Protein AF-0000000086841346 (afdb_homodimer)

Foldseek 3Di:
DDDDPPPPPPPDPDPPPPPDPPPPDPPPQFWAKWKKKKKWWAFAPDPPQDFDADPVRFGDGGQALVRTPGIHIDAIWMDTQFAIAGPPQWGKDDPDFLGDIFIAGVVRHGFAFLAKWKWKQTEPVQGIKIQRDDRNNGPPDGGDIFGWWWFAADPPQQQETAIDGQPGPDDDPDGDGTHQAGQAADFQQPPVQPDPVRYDDPVPPPGHHHFAYFHDPNHSVFSQPLQDDPQQAHHCQHPVRHGHLRGSQAGNGHDHHPNRDYRPDGMIMIMMIMGFDPVCNSSGDSVNVVCRRHVHHSHGGDPPPPPPPPPPPPPPDD/DCPCPPPPPPPPPPPPPPPPPPPPDPPPQFWAKWKKKKKWWAFAPDPPQDFDADPVRFGDGGQALVRTPGIHIDAIWMDTQFAIAGPPQWGKDDPDFLGDIFIAGVVRHGFAFLAKWKWKQTEPVQGIKIQRDDRNNGPPDGGDIFGWWWFAADPPQQQETAIDGQPGPDDDPDGDGTHQAGQAADFQCPPVQPDPVRYDDPVPPPGHHHFAYFHDPNHSVFSQPLQDDPQQAHHCQHPVRHGHLRGSQAGNGHDHHPNRDYRPDGMIMIMMIMGFDPVCNSSGDSVNVVCRRHVHHSHGGDPPPPPPPCPVPPPPDD

Sequence (636 aa):
MSSMLDAYTKGRKQPDKHKAHKSKSSSSSPSVSFLFVVNKLLINQGESCDMHRDVWHNELPPRNCWGYDGEAASRVMRYEGGQVTEARGYRWYRPMVRQEGFCVDSAFVAVECYSHAAVFSCNPHLPVVIIPADPTTLPDREQTMHALHFFHPPDPLRGLSQATTPDASYLPPHGGGPVKYVAGRNPSWIPGLVPQTYAAPRSNAGLPPSRGLGGELPIVLGLMAFSGAPDQVYMSRSDSGHRGYWRDRVWTHNHSPPLYPNITQPPRGFYVAVFYDPENPDGSTPERIRSFEWDSPVVNEYPSSSSSSAAASSSSRRMSSMLDAYTKGRKQPDKHKAHKSKSSSSSPSVSFLFVVNKLLINQGESCDMHRDVWHNELPPRNCWGYDGEAASRVMRYEGGQVTEARGYRWYRPMVRQEGFCVDSAFVAVECYSHAAVFSCNPHLPVVIIPADPTTLPDREQTMHALHFFHPPDPLRGLSQATTPDASYLPPHGGGPVKYVAGRNPSWIPGLVPQTYAAPRSNAGLPPSRGLGGELPIVLGLMAFSGAPDQVYMSRSDSGHRGYWRDRVWTHNHSPPLYPNITQPPRGFYVAVFYDPENPDGSTPERIRSFEWDSPVVNEYPSSSSSSAAASSSSRR

Organism: NCBI:txid72228

Secondary structure (DSSP, 8-state):
--------------------------------EEEEEEEEEEE---TT----B-TT--B-S-SSGGGEEEEEPPPPEEEETTEEEE-TT-EEE-SSTTSPPEEE-TT-PBPPEEEEEEEEEEETTEEEEEESS-GGG--SS----EE-EEE---TTSTT-EEEE-TT-S---SSSPPPBSS-SSBS-TTTTTTS-GGGSPPTT-TTPPBP--EEE-HHHHHHHHHTTS-HHHHT-SS-TTSPPPSEETTEE---SPPTT---TTSPPEEEEEEEE--TT-TTTSSHHHHHHHHHSS-SBBPP----------------/--------------------------------EEEEEEEEEEE---TT----B-TT--B-S-SSGGGEEEEEPPPPEEEETTEEEE-TT-EEE-SSTTSPPEEE-TT-PBPPEEEEEEEEEEETTEEEEEESS-GGG--SS----EE-EEE---TTSTT-EEEE-TT-S---SSS---BSS-SSBS-TTTTTTS-GGGSPPTT-TTPPBP--EEE-HHHHHHHHHTTS-HHHHT-SS-TTSPPPSEETTEE---S--TT---TTSPPEEEEEEEE--TT-TTTSSHHHHHHHHHSS-SBBPP----------------

Radius of gyration: 35.4 Å; Cα contacts (8 Å, |Δi|>4): 1380; chains: 2; bounding box: 139×115×117 Å

pLDDT: mean 83.28, std 22.9, range [18.94, 98.81]

Nearest PDB structures (foldseek):
  5eg6-assembly1_C  TM=1.381E-01  e=6.893E+00  Mus musculus
  6yp7-assembly1_O  TM=1.295E-01  e=9.673E+00  Pisum sativum
  5eg6-assembly1_C  TM=1.381E-01  e=6.487E+00  Mus musculus
  6yp7-assembly1_O  TM=1.287E-01  e=8.161E+00  Pisum sativum

Structure (mmCIF, N/CA/C/O backbone):
data_AF-0000000086841346-model_v1
#
loop_
_entity.id
_entity.type
_entity.pdbx_description
1 polymer 'Uncharacterized protein'
#
loop_
_atom_site.group_PDB
_atom_site.id
_atom_site.type_symbol
_atom_site.label_atom_id
_atom_site.label_alt_id
_atom_site.label_comp_id
_atom_site.label_asym_id
_atom_site.label_entity_id
_atom_site.label_seq_id
_atom_site.pdbx_PDB_ins_code
_atom_site.Cartn_x
_atom_site.Cartn_y
_atom_site.Cartn_z
_atom_site.occupancy
_atom_site.B_iso_or_equiv
_atom_site.auth_seq_id
_atom_site.auth_comp_id
_atom_site.auth_asym_id
_atom_site.auth_atom_id
_atom_site.pdbx_PDB_model_num
ATOM 1 N N . MET A 1 1 ? 68 59.125 62.531 1 20.98 1 MET A N 1
ATOM 2 C CA . MET A 1 1 ? 67.75 57.688 62.531 1 20.98 1 MET A CA 1
ATOM 3 C C . MET A 1 1 ? 66.25 57.406 62.562 1 20.98 1 MET A C 1
ATOM 5 O O . MET A 1 1 ? 65.812 56.438 61.938 1 20.98 1 MET A O 1
ATOM 9 N N . SER A 1 2 ? 65.438 57.781 63.594 1 23.39 2 SER A N 1
ATOM 10 C CA . SER A 1 2 ? 64.312 56.875 63.938 1 23.39 2 SER A CA 1
ATOM 11 C C . SER A 1 2 ? 63.25 56.906 62.875 1 23.39 2 SER A C 1
ATOM 13 O O . SER A 1 2 ? 63 57.938 62.25 1 23.39 2 SER A O 1
ATOM 15 N N . SER A 1 3 ? 62.75 55.719 62.469 1 25 3 SER A N 1
ATOM 16 C CA . SER A 1 3 ? 61.719 54.906 61.812 1 25 3 SER A CA 1
ATOM 17 C C . SER A 1 3 ? 60.312 55.25 62.344 1 25 3 SER A C 1
ATOM 19 O O . SER A 1 3 ? 60.031 55 63.5 1 25 3 SER A O 1
ATOM 21 N N . MET A 1 4 ? 59.688 56.344 61.906 1 24.78 4 MET A N 1
ATOM 22 C CA . MET A 1 4 ? 58.344 56.875 62.062 1 24.78 4 MET A CA 1
ATOM 23 C C . MET A 1 4 ? 57.312 55.812 61.781 1 24.78 4 MET A C 1
ATOM 25 O O . MET A 1 4 ? 57.281 55.219 60.688 1 24.78 4 MET A O 1
ATOM 29 N N . LEU A 1 5 ? 56.688 55.062 62.75 1 22.98 5 LEU A N 1
ATOM 30 C CA . LEU A 1 5 ? 55.75 53.969 63 1 22.98 5 LEU A CA 1
ATOM 31 C C . LEU A 1 5 ? 54.375 54.312 62.438 1 22.98 5 LEU A C 1
ATOM 33 O O . LEU A 1 5 ? 53.719 55.219 62.906 1 22.98 5 LEU A O 1
ATOM 37 N N . ASP A 1 6 ? 54.125 54.25 61.094 1 23.8 6 ASP A N 1
ATOM 38 C CA . ASP A 1 6 ? 52.969 54.625 60.281 1 23.8 6 ASP A CA 1
ATOM 39 C C . ASP A 1 6 ? 51.75 53.844 60.719 1 23.8 6 ASP A C 1
ATOM 41 O O . ASP A 1 6 ? 51.719 52.625 60.656 1 23.8 6 ASP A O 1
ATOM 45 N N . ALA A 1 7 ? 51.062 54.25 61.75 1 24.45 7 ALA A N 1
ATOM 46 C CA . ALA A 1 7 ? 49.875 53.656 62.375 1 24.45 7 ALA A CA 1
ATOM 47 C C . ALA A 1 7 ? 48.781 53.438 61.375 1 24.45 7 ALA A C 1
ATOM 49 O O . ALA A 1 7 ? 48.25 54.375 60.781 1 24.45 7 ALA A O 1
ATOM 50 N N . TYR A 1 8 ? 48.719 52.312 60.656 1 24.88 8 TYR A N 1
ATOM 51 C CA . TYR A 1 8 ? 47.812 51.812 59.625 1 24.88 8 TYR A CA 1
ATOM 52 C C . TYR A 1 8 ? 46.375 51.719 60.188 1 24.88 8 TYR A C 1
ATOM 54 O O . TYR A 1 8 ? 46.094 50.938 61.094 1 24.88 8 TYR A O 1
ATOM 62 N N . THR A 1 9 ? 45.75 52.875 60.312 1 21.5 9 THR A N 1
ATOM 63 C CA . THR A 1 9 ? 44.375 52.969 60.844 1 21.5 9 THR A CA 1
ATOM 64 C C . THR A 1 9 ? 43.469 52.031 60.094 1 21.5 9 THR A C 1
ATOM 66 O O . THR A 1 9 ? 43.5 51.938 58.844 1 21.5 9 THR A O 1
ATOM 69 N N . LYS A 1 10 ? 42.938 50.969 60.688 1 24.03 10 LYS A N 1
ATOM 70 C CA . LYS A 1 10 ? 42 49.906 60.406 1 24.03 10 LYS A CA 1
ATOM 71 C C . LYS A 1 10 ? 40.656 50.469 59.969 1 24.03 10 LYS A C 1
ATOM 73 O O . LYS A 1 10 ? 39.938 51.094 60.75 1 24.03 10 LYS A O 1
ATOM 78 N N . GLY A 1 11 ? 40.625 51.125 58.781 1 22.73 11 GLY A N 1
ATOM 79 C CA . GLY A 1 11 ? 39.344 51.719 58.344 1 22.73 11 GLY A CA 1
ATOM 80 C C . GLY A 1 11 ? 38.219 50.719 58.344 1 22.73 11 GLY A C 1
ATOM 81 O O . GLY A 1 11 ? 38.406 49.531 58.094 1 22.73 11 GLY A O 1
ATOM 82 N N . ARG A 1 12 ? 37.188 50.906 59.156 1 24.55 12 ARG A N 1
ATOM 83 C CA . ARG A 1 12 ? 35.938 50.25 59.406 1 24.55 12 ARG A CA 1
ATOM 84 C C . ARG A 1 12 ? 35.188 50 58.094 1 24.55 12 ARG A C 1
ATOM 86 O O . ARG A 1 12 ? 34.844 50.969 57.406 1 24.55 12 ARG A O 1
ATOM 93 N N . LYS A 1 13 ? 35.469 48.844 57.438 1 26.31 13 LYS A N 1
ATOM 94 C CA . LYS A 1 13 ? 34.75 48.469 56.219 1 26.31 13 LYS A CA 1
ATOM 95 C C . LYS A 1 13 ? 33.219 48.531 56.438 1 26.31 13 LYS A C 1
ATOM 97 O O . LYS A 1 13 ? 32.719 47.875 57.375 1 26.31 13 LYS A O 1
ATOM 102 N N . GLN A 1 14 ? 32.656 49.656 56.156 1 24.2 14 GLN A N 1
ATOM 103 C CA . GLN A 1 14 ? 31.188 49.75 56.219 1 24.2 14 GLN A CA 1
ATOM 104 C C . GLN A 1 14 ? 30.531 48.625 55.406 1 24.2 14 GLN A C 1
ATOM 106 O O . GLN A 1 14 ? 31.016 48.25 54.344 1 24.2 14 GLN A O 1
ATOM 111 N N . PRO A 1 15 ? 29.719 47.781 56.094 1 29.72 15 PRO A N 1
ATOM 112 C CA . PRO A 1 15 ? 29.031 46.656 55.5 1 29.72 15 PRO A CA 1
ATOM 113 C C . PRO A 1 15 ? 28.219 47.031 54.281 1 29.72 15 PRO A C 1
ATOM 115 O O . PRO A 1 15 ? 27.516 48.031 54.281 1 29.72 15 PRO A O 1
ATOM 118 N N . ASP A 1 16 ? 28.906 46.906 53.125 1 27.78 16 ASP A N 1
ATOM 119 C CA . ASP A 1 16 ? 28.234 47.188 51.875 1 27.78 16 ASP A CA 1
ATOM 120 C C . ASP A 1 16 ? 26.875 46.5 51.812 1 27.78 16 ASP A C 1
ATOM 122 O O . ASP A 1 16 ? 26.75 45.344 52.125 1 27.78 16 ASP A O 1
ATOM 126 N N . LYS A 1 17 ? 25.875 47.281 52.094 1 32.19 17 LYS A N 1
ATOM 127 C CA . LYS A 1 17 ? 24.484 46.906 51.844 1 32.19 17 LYS A CA 1
ATOM 128 C C . LYS A 1 17 ? 24.328 46.219 50.5 1 32.19 17 LYS A C 1
ATOM 130 O O . LYS A 1 17 ? 24.578 46.812 49.438 1 32.19 17 LYS A O 1
ATOM 135 N N . HIS A 1 18 ? 24.578 44.969 50.469 1 30.05 18 HIS A N 1
ATOM 136 C CA . HIS A 1 18 ? 24.266 44.188 49.281 1 30.05 18 HIS A CA 1
ATOM 137 C C . HIS A 1 18 ? 22.828 44.406 48.844 1 30.05 18 HIS A C 1
ATOM 139 O O . HIS A 1 18 ? 21.891 44.156 49.625 1 30.05 18 HIS A O 1
ATOM 145 N N . LYS A 1 19 ? 22.578 45.406 48.094 1 26.56 19 LYS A N 1
ATOM 146 C CA . LYS A 1 19 ? 21.266 45.469 47.469 1 26.56 19 LYS A CA 1
ATOM 147 C C . LYS A 1 19 ? 20.875 44.094 46.875 1 26.56 19 LYS A C 1
ATOM 149 O O . LYS A 1 19 ? 21.688 43.438 46.219 1 26.56 19 LYS A O 1
ATOM 154 N N . ALA A 1 20 ? 19.844 43.625 47.344 1 30.08 20 ALA A N 1
ATOM 155 C CA . ALA A 1 20 ? 19.078 42.469 46.875 1 30.08 20 ALA A CA 1
ATOM 156 C C . ALA A 1 20 ? 18.828 42.562 45.375 1 30.08 20 ALA A C 1
ATOM 158 O O . ALA A 1 20 ? 18.203 43.5 44.906 1 30.08 20 ALA A O 1
ATOM 159 N N . HIS A 1 21 ? 19.859 42.219 44.656 1 26.69 21 HIS A N 1
ATOM 160 C CA . HIS A 1 21 ? 19.531 42.031 43.25 1 26.69 21 HIS A CA 1
ATOM 161 C C . HIS A 1 21 ? 18.172 41.375 43.062 1 26.69 21 HIS A C 1
ATOM 163 O O . HIS A 1 21 ? 17.938 40.281 43.594 1 26.69 21 HIS A O 1
ATOM 169 N N . LYS A 1 22 ? 17.125 42.156 43 1 31.16 22 LYS A N 1
ATOM 170 C CA . LYS A 1 22 ? 15.859 41.625 42.531 1 31.16 22 LYS A CA 1
ATOM 171 C C . LYS A 1 22 ? 16.078 40.594 41.406 1 31.16 22 LYS A C 1
ATOM 173 O O . LYS A 1 22 ? 16.766 40.906 40.438 1 31.16 22 LYS A O 1
ATOM 178 N N . SER A 1 23 ? 16.156 39.375 41.781 1 32.31 23 SER A N 1
ATOM 179 C CA . SER A 1 23 ? 16.062 38.25 40.844 1 32.31 23 SER A CA 1
ATOM 180 C C . SER A 1 23 ? 15.102 38.562 39.719 1 32.31 23 SER A C 1
ATOM 182 O O . SER A 1 23 ? 13.938 38.906 39.938 1 32.31 23 SER A O 1
ATOM 184 N N . LYS A 1 24 ? 15.602 39.281 38.75 1 35.97 24 LYS A N 1
ATOM 185 C CA . LYS A 1 24 ? 14.828 39.344 37.5 1 35.97 24 LYS A CA 1
ATOM 186 C C . LYS A 1 24 ? 14 38.062 37.312 1 35.97 24 LYS A C 1
ATOM 188 O O . LYS A 1 24 ? 14.492 36.969 37.5 1 35.97 24 LYS A O 1
ATOM 193 N N . SER A 1 25 ? 12.727 38.188 37.469 1 35.88 25 SER A N 1
ATOM 194 C CA . SER A 1 25 ? 11.727 37.219 37.062 1 35.88 25 SER A CA 1
ATOM 195 C C . SER A 1 25 ? 12.156 36.438 35.812 1 35.88 25 SER A C 1
ATOM 197 O O . SER A 1 25 ? 12.617 37.031 34.844 1 35.88 25 SER A O 1
ATOM 199 N N . SER A 1 26 ? 12.734 35.312 35.906 1 38.91 26 SER A N 1
ATOM 200 C CA . SER A 1 26 ? 12.922 34.344 34.844 1 38.91 26 SER A CA 1
ATOM 201 C C . SER A 1 26 ? 11.867 34.531 33.75 1 38.91 26 SER A C 1
ATOM 203 O O . SER A 1 26 ? 10.688 34.25 33.969 1 38.91 26 SER A O 1
ATOM 205 N N . SER A 1 27 ? 11.742 35.531 33.031 1 42.88 27 SER A N 1
ATOM 206 C CA . SER A 1 27 ? 10.867 35.781 31.875 1 42.88 27 SER A CA 1
ATOM 207 C C . SER A 1 27 ? 10.609 34.469 31.109 1 42.88 27 SER A C 1
ATOM 209 O O . SER A 1 27 ? 11.531 33.906 30.531 1 42.88 27 SER A O 1
ATOM 211 N N . SER A 1 28 ? 9.859 33.5 31.516 1 52.31 28 SER A N 1
ATOM 212 C CA . SER A 1 28 ? 9.406 32.25 30.922 1 52.31 28 SER A CA 1
ATOM 213 C C . SER A 1 28 ? 9.227 32.375 29.422 1 52.31 28 SER A C 1
ATOM 215 O O . SER A 1 28 ? 8.594 33.344 28.953 1 52.31 28 SER A O 1
ATOM 217 N N . SER A 1 29 ? 10.219 32.062 28.656 1 64.75 29 SER A N 1
ATOM 218 C CA . SER A 1 29 ? 10.164 32.062 27.203 1 64.75 29 SER A CA 1
ATOM 219 C C . SER A 1 29 ? 8.758 31.766 26.703 1 64.75 29 SER A C 1
ATOM 221 O O . SER A 1 29 ? 8.086 30.875 27.219 1 64.75 29 SER A O 1
ATOM 223 N N . PRO A 1 30 ? 8.164 32.719 26.047 1 77.12 30 PRO A N 1
ATOM 224 C CA . PRO A 1 30 ? 6.781 32.562 25.578 1 77.12 30 PRO A CA 1
ATOM 225 C C . PRO A 1 30 ? 6.539 31.203 24.922 1 77.12 30 PRO A C 1
ATOM 227 O O . PRO A 1 30 ? 7.441 30.656 24.281 1 77.12 30 PRO A O 1
ATOM 230 N N . SER A 1 31 ? 5.492 30.609 25.266 1 89.88 31 SER A N 1
ATOM 231 C CA . SER A 1 31 ? 5.066 29.328 24.703 1 89.88 31 SER A CA 1
ATOM 232 C C . SER A 1 31 ? 4.855 29.438 23.203 1 89.88 31 SER A C 1
ATOM 234 O O . SER A 1 31 ? 4.473 30.5 22.688 1 89.88 31 SER A O 1
ATOM 236 N N . VAL A 1 32 ? 5.258 28.5 22.484 1 95.38 32 VAL A N 1
ATOM 237 C CA . VAL A 1 32 ? 5.043 28.453 21.047 1 95.38 32 VAL A CA 1
ATOM 238 C C . VAL A 1 32 ? 3.549 28.531 20.734 1 95.38 32 VAL A C 1
ATOM 240 O O . VAL A 1 32 ? 2.74 27.891 21.422 1 95.38 32 VAL A O 1
ATOM 243 N N . SER A 1 33 ? 3.213 29.344 19.812 1 97.56 33 SER A N 1
ATOM 244 C CA . SER A 1 33 ? 1.827 29.453 19.375 1 97.56 33 SER A CA 1
ATOM 245 C C . SER A 1 33 ? 1.745 29.641 17.859 1 97.56 33 SER A C 1
ATOM 247 O O . SER A 1 33 ? 2.697 30.109 17.234 1 97.56 33 SER A O 1
ATOM 249 N N . PHE A 1 34 ? 0.705 29.234 17.234 1 98.44 34 PHE A N 1
ATOM 250 C CA . PHE A 1 34 ? 0.428 29.438 15.812 1 98.44 34 PHE A CA 1
ATOM 251 C C . PHE A 1 34 ? -1.065 29.312 15.539 1 98.44 34 PHE A C 1
ATOM 253 O O . PHE A 1 34 ? -1.812 28.75 16.344 1 98.44 34 PHE A O 1
ATOM 260 N N . LEU A 1 35 ? -1.532 29.891 14.484 1 98.69 35 LEU A N 1
ATOM 261 C CA . LEU A 1 35 ? -2.893 29.734 13.977 1 98.69 35 LEU A CA 1
ATOM 262 C C . LEU A 1 35 ? -2.941 28.688 12.867 1 98.69 35 LEU A C 1
ATOM 264 O O . LEU A 1 35 ? -1.942 28.453 12.18 1 98.69 35 LEU A O 1
ATOM 268 N N . PHE A 1 36 ? -4.051 28.031 12.727 1 98.62 36 PHE A N 1
ATOM 269 C CA . PHE A 1 36 ? -4.137 27.094 11.617 1 98.62 36 PHE A CA 1
ATOM 270 C C . PHE A 1 36 ? -5.59 26.875 11.211 1 98.62 36 PHE A C 1
ATOM 272 O O . PHE A 1 36 ? -6.508 27.172 11.977 1 98.62 36 PHE A O 1
ATOM 279 N N . VAL A 1 37 ? -5.812 26.5 10.023 1 98.56 37 VAL A N 1
ATOM 280 C CA . VAL A 1 37 ? -7.094 26.047 9.492 1 98.56 37 VAL A CA 1
ATOM 281 C C . VAL A 1 37 ? -6.957 24.641 8.922 1 98.56 37 VAL A C 1
ATOM 283 O O . VAL A 1 37 ? -5.875 24.25 8.477 1 98.56 37 VAL A O 1
ATOM 286 N N . VAL A 1 38 ? -7.941 23.859 9.008 1 98.56 38 VAL A N 1
ATOM 287 C CA . VAL A 1 38 ? -8.055 22.516 8.422 1 98.56 38 VAL A CA 1
ATOM 288 C C . VAL A 1 38 ? -9.328 22.422 7.59 1 98.56 38 VAL A C 1
ATOM 290 O O . VAL A 1 38 ? -10.422 22.25 8.133 1 98.56 38 VAL A O 1
ATOM 293 N N . ASN A 1 39 ? -9.164 22.547 6.297 1 98.31 39 ASN A N 1
ATOM 294 C CA . ASN A 1 39 ? -10.305 22.609 5.387 1 98.31 39 ASN A CA 1
ATOM 295 C C . ASN A 1 39 ? -10.516 21.297 4.656 1 98.31 39 ASN A C 1
ATOM 297 O O . ASN A 1 39 ? -9.602 20.781 4 1 98.31 39 ASN A O 1
ATOM 301 N N . LYS A 1 40 ? -11.695 20.797 4.777 1 98.12 40 LYS A N 1
ATOM 302 C CA . LYS A 1 40 ? -12.023 19.594 4.016 1 98.12 40 LYS A CA 1
ATOM 303 C C . LYS A 1 40 ? -12.164 19.906 2.527 1 98.12 40 LYS A C 1
ATOM 305 O O . LYS A 1 40 ? -12.898 20.828 2.15 1 98.12 40 LYS A O 1
ATOM 310 N N . LEU A 1 41 ? -11.484 19.172 1.727 1 96.94 41 LEU A N 1
ATOM 311 C CA . LEU A 1 41 ? -11.547 19.375 0.284 1 96.94 41 LEU A CA 1
ATOM 312 C C . LEU A 1 41 ? -12.719 18.609 -0.323 1 96.94 41 LEU A C 1
ATOM 314 O O . LEU A 1 41 ? -12.922 17.438 -0.019 1 96.94 41 LEU A O 1
ATOM 318 N N . LEU A 1 42 ? -13.453 19.281 -1.108 1 95.94 42 LEU A N 1
ATOM 319 C CA . LEU A 1 42 ? -14.586 18.672 -1.803 1 95.94 42 LEU A CA 1
ATOM 320 C C . LEU A 1 42 ? -14.195 18.25 -3.213 1 95.94 42 LEU A C 1
ATOM 322 O O . LEU A 1 42 ? -13.969 19.094 -4.082 1 95.94 42 LEU A O 1
ATOM 326 N N . ILE A 1 43 ? -14.094 16.984 -3.383 1 92.31 43 ILE A N 1
ATOM 327 C CA . ILE A 1 43 ? -13.664 16.453 -4.668 1 92.31 43 ILE A CA 1
ATOM 328 C C . ILE A 1 43 ? -14.883 16.219 -5.562 1 92.31 43 ILE A C 1
ATOM 330 O O . ILE A 1 43 ? -15.891 15.656 -5.121 1 92.31 43 ILE A O 1
ATOM 334 N N . ASN A 1 44 ? -14.727 16.609 -6.77 1 87.5 44 ASN A N 1
ATOM 335 C CA . ASN A 1 44 ? -15.789 16.422 -7.754 1 87.5 44 ASN A CA 1
ATOM 336 C C . ASN A 1 44 ? -15.938 14.961 -8.148 1 87.5 44 ASN A C 1
ATOM 338 O O . ASN A 1 44 ? -14.992 14.352 -8.656 1 87.5 44 ASN A O 1
ATOM 342 N N . GLN A 1 45 ? -17.062 14.359 -7.895 1 76.5 45 GLN A N 1
ATOM 343 C CA . GLN A 1 45 ? -17.297 12.953 -8.203 1 76.5 45 GLN A CA 1
ATOM 344 C C . GLN A 1 45 ? -18.188 12.797 -9.422 1 76.5 45 GLN A C 1
ATOM 346 O O . GLN A 1 45 ? -18.781 11.734 -9.641 1 76.5 45 GLN A O 1
ATOM 351 N N . GLY A 1 46 ? -18.375 13.82 -10.172 1 68.75 46 GLY A N 1
ATOM 352 C CA . GLY A 1 46 ? -19.25 13.734 -11.336 1 68.75 46 GLY A CA 1
ATOM 353 C C . GLY A 1 46 ? -18.719 12.82 -12.422 1 68.75 46 GLY A C 1
ATOM 354 O O . GLY A 1 46 ? -17.547 12.43 -12.383 1 68.75 46 GLY A O 1
ATOM 355 N N . GLU A 1 47 ? -19.562 12.273 -13.211 1 61.94 47 GLU A N 1
ATOM 356 C CA . GLU A 1 47 ? -19.359 11.273 -14.258 1 61.94 47 GLU A CA 1
ATOM 357 C C . GLU A 1 47 ? -18.203 11.664 -15.172 1 61.94 47 GLU A C 1
ATOM 359 O O . GLU A 1 47 ? -17.516 10.797 -15.734 1 61.94 47 GLU A O 1
ATOM 364 N N . SER A 1 48 ? -18 12.891 -15.367 1 56.28 48 SER A N 1
ATOM 365 C CA . SER A 1 48 ? -17 13.344 -16.328 1 56.28 48 SER A CA 1
ATOM 366 C C . SER A 1 48 ? -15.609 13.367 -15.711 1 56.28 48 SER A C 1
ATOM 368 O O . SER A 1 48 ? -14.625 13.609 -16.406 1 56.28 48 SER A O 1
ATOM 370 N N . CYS A 1 49 ? -15.633 13.133 -14.516 1 58.75 49 CYS A N 1
ATOM 371 C CA . CYS A 1 49 ? -14.328 13.328 -13.898 1 58.75 49 CYS A CA 1
ATOM 372 C C . CYS A 1 49 ? -13.461 12.086 -14.047 1 58.75 49 CYS A C 1
ATOM 374 O O . CYS A 1 49 ? -13.891 10.977 -13.711 1 58.75 49 CYS A O 1
ATOM 376 N N . ASP A 1 50 ? -12.57 12.234 -14.93 1 62.5 50 ASP A N 1
ATOM 377 C CA . ASP A 1 50 ? -11.562 11.211 -15.156 1 62.5 50 ASP A CA 1
ATOM 378 C C . ASP A 1 50 ? -10.867 10.828 -13.852 1 62.5 50 ASP A C 1
ATOM 380 O O . ASP A 1 50 ? -10.305 11.68 -13.164 1 62.5 50 ASP A O 1
ATOM 384 N N . MET A 1 51 ? -11.148 9.688 -13.414 1 75.5 51 MET A N 1
ATOM 385 C CA . MET A 1 51 ? -10.438 9.156 -12.25 1 75.5 51 MET A CA 1
ATOM 386 C C . MET A 1 51 ? -8.938 9.117 -12.5 1 75.5 51 MET A C 1
ATOM 388 O O . MET A 1 51 ? -8.484 8.586 -13.516 1 75.5 51 MET A O 1
ATOM 392 N N . HIS A 1 52 ? -8.234 9.898 -11.688 1 85.25 52 HIS A N 1
ATOM 393 C CA . HIS A 1 52 ? -6.773 9.93 -11.727 1 85.25 52 HIS A CA 1
ATOM 394 C C . HIS A 1 52 ? -6.18 8.711 -11.039 1 85.25 52 HIS A C 1
ATOM 396 O O . HIS A 1 52 ? -6.43 8.477 -9.852 1 85.25 52 HIS A O 1
ATOM 402 N N . ARG A 1 53 ? -5.555 7.859 -11.852 1 90.56 53 ARG A N 1
ATOM 403 C CA . ARG A 1 53 ? -4.953 6.648 -11.305 1 90.56 53 ARG A CA 1
ATOM 404 C C . ARG A 1 53 ? -3.473 6.559 -11.664 1 90.56 53 ARG A C 1
ATOM 406 O O . ARG A 1 53 ? -3.051 7.066 -12.703 1 90.56 53 ARG A O 1
ATOM 413 N N . ASP A 1 54 ? -2.75 5.977 -10.797 1 92.88 54 ASP A N 1
ATOM 414 C CA . ASP A 1 54 ? -1.346 5.746 -11.117 1 92.88 54 ASP A CA 1
ATOM 415 C C . ASP A 1 54 ? -1.157 4.402 -11.82 1 92.88 54 ASP A C 1
ATOM 417 O O . ASP A 1 54 ? -2.133 3.754 -12.203 1 92.88 54 ASP A O 1
ATOM 421 N N . VAL A 1 55 ? 0.11 4.027 -12.039 1 92.56 55 VAL A N 1
ATOM 422 C CA . VAL A 1 55 ? 0.439 2.83 -12.805 1 92.56 55 VAL A CA 1
ATOM 423 C C . VAL A 1 55 ? 0.006 1.586 -12.031 1 92.56 55 VAL A C 1
ATOM 425 O O . VAL A 1 55 ? -0.143 0.508 -12.617 1 92.56 55 VAL A O 1
ATOM 428 N N . TRP A 1 56 ? -0.136 1.69 -10.727 1 94.88 56 TRP A N 1
ATOM 429 C CA . TRP A 1 56 ? -0.551 0.562 -9.898 1 94.88 56 TRP A CA 1
ATOM 430 C C . TRP A 1 56 ? -2.066 0.541 -9.727 1 94.88 56 TRP A C 1
ATOM 432 O O . TRP A 1 56 ? -2.6 -0.259 -8.953 1 94.88 56 TRP A O 1
ATOM 442 N N . HIS A 1 57 ? -2.758 1.526 -10.344 1 92.62 57 HIS A N 1
ATOM 443 C CA . HIS A 1 57 ? -4.211 1.637 -10.367 1 92.62 57 HIS A CA 1
ATOM 444 C C . HIS A 1 57 ? -4.746 2.125 -9.023 1 92.62 57 HIS A C 1
ATOM 446 O O . HIS A 1 57 ? -5.867 1.794 -8.633 1 92.62 57 HIS A O 1
ATOM 452 N N . ASN A 1 58 ? -3.918 2.779 -8.289 1 93.38 58 ASN A N 1
ATOM 453 C CA . ASN A 1 58 ? -4.43 3.51 -7.133 1 93.38 58 ASN A CA 1
ATOM 454 C C . ASN A 1 58 ? -5.184 4.77 -7.551 1 93.38 58 ASN A C 1
ATOM 456 O O . ASN A 1 58 ? -4.727 5.508 -8.43 1 93.38 58 ASN A O 1
ATOM 460 N N . GLU A 1 59 ? -6.281 4.941 -6.984 1 92.69 59 GLU A N 1
ATOM 461 C CA . GLU A 1 59 ? -6.961 6.215 -7.211 1 92.69 59 GLU A CA 1
ATOM 462 C C . GLU A 1 59 ? -6.242 7.355 -6.496 1 92.69 59 GLU A C 1
ATOM 464 O O . GLU A 1 59 ? -5.934 7.258 -5.309 1 92.69 59 GLU A O 1
ATOM 469 N N . LEU A 1 60 ? -5.973 8.352 -7.227 1 94.12 60 LEU A N 1
ATOM 470 C CA . LEU A 1 60 ? -5.207 9.484 -6.727 1 94.12 60 LEU A CA 1
ATOM 471 C C . LEU A 1 60 ? -6.098 10.711 -6.551 1 94.12 60 LEU A C 1
ATOM 473 O O . LEU A 1 60 ? -7.211 10.75 -7.082 1 94.12 60 LEU A O 1
ATOM 477 N N . PRO A 1 61 ? -5.617 11.648 -5.695 1 93.81 61 PRO A N 1
ATOM 478 C CA . PRO A 1 61 ? -6.301 12.945 -5.723 1 93.81 61 PRO A CA 1
ATOM 479 C C . PRO A 1 61 ? -6.398 13.531 -7.129 1 93.81 61 PRO A C 1
ATOM 481 O O . PRO A 1 61 ? -5.656 13.125 -8.023 1 93.81 61 PRO A O 1
ATOM 484 N N . PRO A 1 62 ? -7.352 14.414 -7.293 1 91.44 62 PRO A N 1
ATOM 485 C CA . PRO A 1 62 ? -7.5 15.023 -8.617 1 91.44 62 PRO A CA 1
ATOM 486 C C . PRO A 1 62 ? -6.195 15.625 -9.141 1 91.44 62 PRO A C 1
ATOM 488 O O . PRO A 1 62 ? -5.391 16.141 -8.359 1 91.44 62 PRO A O 1
ATOM 491 N N . ARG A 1 63 ? -6.031 15.617 -10.43 1 88.06 63 ARG A N 1
ATOM 492 C CA . ARG A 1 63 ? -4.801 16.031 -11.102 1 88.06 63 ARG A CA 1
ATOM 493 C C . ARG A 1 63 ? -4.594 17.531 -10.992 1 88.06 63 ARG A C 1
ATOM 495 O O . ARG A 1 63 ? -3.457 18.016 -11.008 1 88.06 63 ARG A O 1
ATOM 502 N N . ASN A 1 64 ? -5.68 18.203 -10.977 1 89.81 64 ASN A N 1
ATOM 503 C CA . ASN A 1 64 ? -5.617 19.656 -10.984 1 89.81 64 ASN A CA 1
ATOM 504 C C . ASN A 1 64 ? -6.824 20.266 -10.273 1 89.81 64 ASN A C 1
ATOM 506 O O . ASN A 1 64 ? -7.668 19.547 -9.742 1 89.81 64 ASN A O 1
ATOM 510 N N . CYS A 1 65 ? -6.855 21.594 -10.32 1 91.44 65 CYS A N 1
ATOM 511 C CA . CYS A 1 65 ? -7.828 22.328 -9.523 1 91.44 65 CYS A CA 1
ATOM 512 C C . CYS A 1 65 ? -9.242 22.094 -10.031 1 91.44 65 CYS A C 1
ATOM 514 O O . CYS A 1 65 ? -10.211 22.297 -9.297 1 91.44 65 CYS A O 1
ATOM 516 N N . TRP A 1 66 ? -9.406 21.594 -11.234 1 88.62 66 TRP A N 1
ATOM 517 C CA . TRP A 1 66 ? -10.742 21.391 -11.797 1 88.62 66 TRP A CA 1
ATOM 518 C C . TRP A 1 66 ? -11.422 20.188 -11.164 1 88.62 66 TRP A C 1
ATOM 520 O O . TRP A 1 66 ? -12.641 20.016 -11.273 1 88.62 66 TRP A O 1
ATOM 530 N N . GLY A 1 67 ? -10.68 19.359 -10.547 1 90.44 67 GLY A N 1
ATOM 531 C CA . GLY A 1 67 ? -11.242 18.188 -9.898 1 90.44 67 GLY A CA 1
ATOM 532 C C . GLY A 1 67 ? -11.828 18.484 -8.531 1 90.44 67 GLY A C 1
ATOM 533 O O . GLY A 1 67 ? -12.367 17.594 -7.875 1 90.44 67 GLY A O 1
ATOM 534 N N . TYR A 1 68 ? -11.789 19.766 -8.109 1 92.62 68 TYR A N 1
ATOM 535 C CA . TYR A 1 68 ? -12.297 20.156 -6.797 1 92.62 68 TYR A CA 1
ATOM 536 C C . TYR A 1 68 ? -13.492 21.094 -6.934 1 92.62 68 TYR A C 1
ATOM 538 O O . TYR A 1 68 ? -13.477 22.016 -7.762 1 92.62 68 TYR A O 1
ATOM 546 N N . ASP A 1 69 ? -14.453 20.875 -6.133 1 92.69 69 ASP A N 1
ATOM 547 C CA . ASP A 1 69 ? -15.625 21.75 -6.09 1 92.69 69 ASP A CA 1
ATOM 548 C C . ASP A 1 69 ? -15.43 22.875 -5.086 1 92.69 69 ASP A C 1
ATOM 550 O O . ASP A 1 69 ? -16.203 23.844 -5.078 1 92.69 69 ASP A O 1
ATOM 554 N N . GLY A 1 70 ? -14.477 22.75 -4.301 1 93.94 70 GLY A N 1
ATOM 555 C CA . GLY A 1 70 ? -14.203 23.719 -3.256 1 93.94 70 GLY A CA 1
ATOM 556 C C . GLY A 1 70 ? -13.734 23.094 -1.961 1 93.94 70 GLY A C 1
ATOM 557 O O . GLY A 1 70 ? -12.961 22.125 -1.979 1 93.94 70 GLY A O 1
ATOM 558 N N . GLU A 1 71 ? -14.094 23.797 -0.865 1 96.38 71 GLU A N 1
ATOM 559 C CA . GLU A 1 71 ? -13.664 23.328 0.45 1 96.38 71 GLU A CA 1
ATOM 560 C C . GLU A 1 71 ? -14.734 23.594 1.506 1 96.38 71 GLU A C 1
ATOM 562 O O . GLU A 1 71 ? -15.578 24.469 1.327 1 96.38 71 GLU A O 1
ATOM 567 N N . ALA A 1 72 ? -14.828 22.781 2.4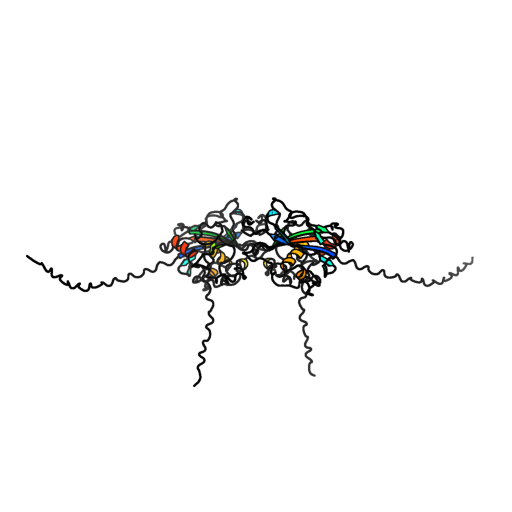47 1 96.81 72 ALA A N 1
ATOM 568 C CA . ALA A 1 72 ? -15.508 23.094 3.703 1 96.81 72 ALA A CA 1
ATOM 569 C C . ALA A 1 72 ? -14.523 23.641 4.738 1 96.81 72 ALA A C 1
ATOM 571 O O . ALA A 1 72 ? -13.797 22.859 5.371 1 96.81 72 ALA A O 1
ATOM 572 N N . ALA A 1 73 ? -14.562 24.922 4.922 1 96 73 ALA A N 1
ATOM 573 C CA . ALA A 1 73 ? -13.57 25.625 5.73 1 96 73 ALA A CA 1
ATOM 574 C C . ALA A 1 73 ? -13.812 25.391 7.219 1 96 73 ALA A C 1
ATOM 576 O O . ALA A 1 73 ? -14.953 25.375 7.676 1 96 73 ALA A O 1
ATOM 577 N N . SER A 1 74 ? -12.781 25.203 7.91 1 96.31 74 SER A N 1
ATOM 578 C CA . SER A 1 74 ? -12.875 25.219 9.367 1 96.31 74 SER A CA 1
ATOM 579 C C . SER A 1 74 ? -12.789 26.641 9.922 1 96.31 74 SER A C 1
ATOM 581 O O . SER A 1 74 ? -12.5 27.578 9.188 1 96.31 74 SER A O 1
ATOM 583 N N . ARG A 1 75 ? -13.102 26.734 11.227 1 95.25 75 ARG A N 1
ATOM 584 C CA . ARG A 1 75 ? -12.703 27.953 11.93 1 95.25 75 ARG A CA 1
ATOM 585 C C . ARG A 1 75 ? -11.188 28.062 12.031 1 95.25 75 ARG A C 1
ATOM 587 O O . ARG A 1 75 ? -10.477 27.062 11.891 1 95.25 75 ARG A O 1
ATOM 594 N N . VAL A 1 76 ? -10.789 29.281 12.203 1 97.88 76 VAL A N 1
ATOM 595 C CA . VAL A 1 76 ? -9.375 29.469 12.516 1 97.88 76 VAL A CA 1
ATOM 596 C C . VAL A 1 76 ? -9.102 29.062 13.961 1 97.88 76 VAL A C 1
ATOM 598 O O . VAL A 1 76 ? -9.812 29.484 14.875 1 97.88 76 VAL A O 1
ATOM 601 N N . MET A 1 77 ? -8.141 28.219 14.141 1 97.69 77 MET A N 1
ATOM 602 C CA . MET A 1 77 ? -7.805 27.719 15.461 1 97.69 77 MET A CA 1
ATOM 603 C C . MET A 1 77 ? -6.43 28.203 15.906 1 97.69 77 MET A C 1
ATOM 605 O O . MET A 1 77 ? -5.582 28.531 15.07 1 97.69 77 MET A O 1
ATOM 609 N N . ARG A 1 78 ? -6.289 28.297 17.203 1 97.38 78 ARG A N 1
ATOM 610 C CA . ARG A 1 78 ? -5.035 28.734 17.812 1 97.38 78 ARG A CA 1
ATOM 611 C C . ARG A 1 78 ? -4.461 27.656 18.719 1 97.38 78 ARG A C 1
ATOM 613 O O . ARG A 1 78 ? -5.145 27.156 19.609 1 97.38 78 ARG A O 1
ATOM 620 N N . TYR A 1 79 ? -3.297 27.266 18.391 1 97.38 79 TYR A N 1
ATOM 621 C CA . TYR A 1 79 ? -2.531 26.438 19.312 1 97.38 79 TYR A CA 1
ATOM 622 C C . TYR A 1 79 ? -1.647 27.312 20.203 1 97.38 79 TYR A C 1
ATOM 624 O O . TYR A 1 79 ? -0.929 28.188 19.719 1 97.38 79 TYR A O 1
ATOM 632 N N . GLU A 1 80 ? -1.657 27.016 21.469 1 95 80 GLU A N 1
ATOM 633 C CA . GLU A 1 80 ? -0.767 27.672 22.422 1 95 80 GLU A CA 1
ATOM 634 C C . GLU A 1 80 ? -0.523 26.781 23.641 1 95 80 GLU A C 1
ATOM 636 O O . GLU A 1 80 ? -1.459 26.438 24.375 1 95 80 GLU A O 1
ATOM 641 N N . GLY A 1 81 ? 0.669 26.438 23.844 1 88.62 81 GLY A N 1
ATOM 642 C CA . GLY A 1 81 ? 1.057 25.703 25.047 1 88.62 81 GLY A CA 1
ATOM 643 C C . GLY A 1 81 ? 0.36 24.359 25.172 1 88.62 81 GLY A C 1
ATOM 644 O O . GLY A 1 81 ? -0.049 23.969 26.266 1 88.62 81 GLY A O 1
ATOM 645 N N . GLY A 1 82 ? 0.016 23.766 24.172 1 91.19 82 GLY A N 1
ATOM 646 C CA . GLY A 1 82 ? -0.587 22.438 24.234 1 91.19 82 GLY A CA 1
ATOM 647 C C . GLY A 1 82 ? -2.1 22.469 24.125 1 91.19 82 GLY A C 1
ATOM 648 O O . GLY A 1 82 ? -2.744 21.422 24.094 1 91.19 82 GLY A O 1
ATOM 649 N N . GLN A 1 83 ? -2.588 23.609 24.031 1 92.5 83 GLN A N 1
ATOM 650 C CA . GLN A 1 83 ? -4.035 23.766 23.938 1 92.5 83 GLN A CA 1
ATOM 651 C C . GLN A 1 83 ? -4.441 24.391 22.609 1 92.5 83 GLN A C 1
ATOM 653 O O . GLN A 1 83 ? -3.707 25.203 22.062 1 92.5 83 GLN A O 1
ATOM 658 N N . VAL A 1 84 ? -5.605 23.953 22.156 1 95.69 84 VAL A N 1
ATOM 659 C CA . VAL A 1 84 ? -6.152 24.516 20.922 1 95.69 84 VAL A CA 1
ATOM 660 C C . VAL A 1 84 ? -7.5 25.188 21.219 1 95.69 84 VAL A C 1
ATOM 662 O O . VAL A 1 84 ? -8.383 24.578 21.828 1 95.69 84 VAL A O 1
ATOM 665 N N . THR A 1 85 ? -7.637 26.422 20.875 1 94.44 85 THR A N 1
ATOM 666 C CA . THR A 1 85 ? -8.867 27.188 20.984 1 94.44 85 THR A CA 1
ATOM 667 C C . THR A 1 85 ? -9.227 27.844 19.656 1 94.44 85 THR A C 1
ATOM 669 O O . THR A 1 85 ? -8.422 27.844 18.719 1 94.44 85 THR A O 1
ATOM 672 N N . GLU A 1 86 ? -10.414 28.297 19.609 1 94.62 86 GLU A N 1
ATOM 673 C CA . GLU A 1 86 ? -10.773 29.109 18.453 1 94.62 86 GLU A CA 1
ATOM 674 C C . GLU A 1 86 ? -10.023 30.438 18.453 1 94.62 86 GLU A C 1
ATOM 676 O O . GLU A 1 86 ? -9.914 31.094 19.5 1 94.62 86 GLU A O 1
ATOM 681 N N . ALA A 1 87 ? -9.484 30.797 17.359 1 96.62 87 ALA A N 1
ATOM 682 C CA . ALA A 1 87 ? -8.867 32.125 17.25 1 96.62 87 ALA A CA 1
ATOM 683 C C . ALA A 1 87 ? -9.914 33.188 16.906 1 96.62 87 ALA A C 1
ATOM 685 O O . ALA A 1 87 ? -10.023 33.594 15.758 1 96.62 87 ALA A O 1
ATOM 686 N N . ARG A 1 88 ? -10.508 33.656 17.922 1 94.75 88 ARG A N 1
ATOM 687 C CA . ARG A 1 88 ? -11.547 34.656 17.719 1 94.75 88 ARG A CA 1
ATOM 688 C C . ARG A 1 88 ? -10.977 35.906 17.047 1 94.75 88 ARG A C 1
ATOM 690 O O . ARG A 1 88 ? -9.867 36.344 17.359 1 94.75 88 ARG A O 1
ATOM 697 N N . GLY A 1 89 ? -11.711 36.438 16.141 1 96.5 89 GLY A N 1
ATOM 698 C CA . GLY A 1 89 ? -11.266 37.625 15.422 1 96.5 89 GLY A CA 1
ATOM 699 C C . GLY A 1 89 ? -10.602 37.281 14.094 1 96.5 89 GLY A C 1
ATOM 700 O O . GLY A 1 89 ? -10.312 38.188 13.297 1 96.5 89 GLY A O 1
ATOM 701 N N . TYR A 1 90 ? -10.297 36.062 13.922 1 98.12 90 TYR A N 1
ATOM 702 C CA . TYR A 1 90 ? -9.703 35.625 12.664 1 98.12 90 TYR A CA 1
ATOM 703 C C . TYR A 1 90 ? -10.656 34.719 11.898 1 98.12 90 TYR A C 1
ATOM 705 O O . TYR A 1 90 ? -11.461 34 12.5 1 98.12 90 TYR A O 1
ATOM 713 N N . ARG A 1 91 ? -10.555 34.75 10.586 1 97.94 91 ARG A N 1
ATOM 714 C CA . ARG A 1 91 ? -11.406 33.906 9.773 1 97.94 91 ARG A CA 1
ATOM 715 C C . ARG A 1 91 ? -10.688 33.469 8.484 1 97.94 91 ARG A C 1
ATOM 717 O O . ARG A 1 91 ? -9.75 34.156 8.055 1 97.94 91 ARG A O 1
ATOM 724 N N . TRP A 1 92 ? -11.047 32.406 8.023 1 98.12 92 TRP A N 1
ATOM 725 C CA . TRP A 1 92 ? -10.602 31.953 6.707 1 98.12 92 TRP A CA 1
ATOM 726 C C . TRP A 1 92 ? -11.422 32.625 5.602 1 98.12 92 TRP A C 1
ATOM 728 O O . TRP A 1 92 ? -12.648 32.688 5.691 1 98.12 92 TRP A O 1
ATOM 738 N N . TYR A 1 93 ? -10.719 33.125 4.578 1 97.38 93 TYR A N 1
ATOM 739 C CA . TYR A 1 93 ? -11.359 33.844 3.479 1 97.38 93 TYR A CA 1
ATOM 740 C C . TYR A 1 93 ? -10.797 33.375 2.135 1 97.38 93 TYR A C 1
ATOM 742 O O . TYR A 1 93 ? -9.594 33.469 1.902 1 97.38 93 TYR A O 1
ATOM 750 N N . ARG A 1 94 ? -11.594 32.812 1.3 1 96.5 94 ARG A N 1
ATOM 751 C CA . ARG A 1 94 ? -11.281 32.531 -0.098 1 96.5 94 ARG A CA 1
ATOM 752 C C . ARG A 1 94 ? -12.266 33.25 -1.028 1 96.5 94 ARG A C 1
ATOM 754 O O . ARG A 1 94 ? -13.453 32.906 -1.055 1 96.5 94 ARG A O 1
ATOM 761 N N . PRO A 1 95 ? -11.844 34.281 -1.858 1 93.44 95 PRO A N 1
ATOM 762 C CA . PRO A 1 95 ? -12.758 35.094 -2.652 1 93.44 95 PRO A CA 1
ATOM 763 C C . PRO A 1 95 ? -13.578 34.281 -3.646 1 93.44 95 PRO A C 1
ATOM 765 O O . PRO A 1 95 ? -14.781 34.5 -3.789 1 93.44 95 PRO A O 1
ATOM 768 N N . MET A 1 96 ? -12.898 33.312 -4.391 1 91.88 96 MET A N 1
ATOM 769 C CA . MET A 1 96 ? -13.562 32.469 -5.363 1 91.88 96 MET A CA 1
ATOM 770 C C . MET A 1 96 ? -12.906 31.094 -5.414 1 91.88 96 MET A C 1
ATOM 772 O O . MET A 1 96 ? -11.758 30.938 -4.988 1 91.88 96 MET A O 1
ATOM 776 N N . VAL A 1 97 ? -13.703 30.266 -5.953 1 86.62 97 VAL A N 1
ATOM 777 C CA . VAL A 1 97 ? -13.164 28.922 -6.172 1 86.62 97 VAL A CA 1
ATOM 778 C C . VAL A 1 97 ? -11.938 29 -7.074 1 86.62 97 VAL A C 1
ATOM 780 O O . VAL A 1 97 ? -11.922 29.75 -8.055 1 86.62 97 VAL A O 1
ATOM 783 N N . ARG A 1 98 ? -10.812 28.281 -6.66 1 90.62 98 ARG A N 1
ATOM 784 C CA . ARG A 1 98 ? -9.586 28.141 -7.445 1 90.62 98 ARG A CA 1
ATOM 785 C C . ARG A 1 98 ? -8.688 29.359 -7.27 1 90.62 98 ARG A C 1
ATOM 787 O O . ARG A 1 98 ? -7.719 29.531 -8.016 1 90.62 98 ARG A O 1
ATOM 794 N N . GLN A 1 99 ? -9.078 30.172 -6.387 1 93.94 99 GLN A N 1
ATOM 795 C CA . GLN A 1 99 ? -8.203 31.266 -5.988 1 93.94 99 GLN A CA 1
ATOM 796 C C . GLN A 1 99 ? -7.547 30.984 -4.641 1 93.94 99 GLN A C 1
ATOM 798 O O . GLN A 1 99 ? -8.016 30.141 -3.879 1 93.94 99 GLN A O 1
ATOM 803 N N . GLU A 1 100 ? -6.562 31.734 -4.453 1 95.12 100 GLU A N 1
ATOM 804 C CA . GLU A 1 100 ? -5.836 31.562 -3.195 1 95.12 100 GLU A CA 1
ATOM 805 C C . GLU A 1 100 ? -6.703 31.953 -2.002 1 95.12 100 GLU A C 1
ATOM 807 O O . GLU A 1 100 ? -7.484 32.906 -2.078 1 95.12 100 GLU A O 1
ATOM 812 N N . GLY A 1 101 ? -6.551 31.156 -0.902 1 96.81 101 GLY A N 1
ATOM 813 C CA . GLY A 1 101 ? -7.203 31.484 0.354 1 96.81 101 GLY A CA 1
ATOM 814 C C . GLY A 1 101 ? -6.281 32.188 1.342 1 96.81 101 GLY A C 1
ATOM 815 O O . GLY A 1 101 ? -5.055 32.062 1.227 1 96.81 101 GLY A O 1
ATOM 816 N N . PHE A 1 102 ? -6.969 32.875 2.383 1 97.56 102 PHE A N 1
ATOM 817 C CA . PHE A 1 102 ? -6.219 33.625 3.359 1 97.56 102 PHE A CA 1
ATOM 818 C C . PHE A 1 102 ? -6.844 33.531 4.742 1 97.56 102 PHE A C 1
ATOM 820 O O . PHE A 1 102 ? -8.055 33.344 4.867 1 97.56 102 PHE A O 1
ATOM 827 N N . CYS A 1 103 ? -5.977 33.562 5.684 1 98.5 103 CYS A N 1
ATOM 828 C CA . CYS A 1 103 ? -6.43 33.875 7.027 1 98.5 103 CYS A CA 1
ATOM 829 C C . CYS A 1 103 ? -6.43 35.375 7.254 1 98.5 103 CYS A C 1
ATOM 831 O O . CYS A 1 103 ? -5.406 36.031 7.059 1 98.5 103 CYS A O 1
ATOM 833 N N . VAL A 1 104 ? -7.586 35.938 7.668 1 98.44 104 VAL A N 1
ATOM 834 C CA . VAL A 1 104 ? -7.684 37.406 7.801 1 98.44 104 VAL A CA 1
ATOM 835 C C . VAL A 1 104 ? -8.164 37.75 9.203 1 98.44 104 VAL A C 1
ATOM 837 O O . VAL A 1 104 ? -8.891 36.969 9.836 1 98.44 104 VAL A O 1
ATOM 840 N N . ASP A 1 105 ? -7.805 38.906 9.602 1 97.44 105 ASP A N 1
ATOM 841 C CA . ASP A 1 105 ? -8.312 39.406 10.875 1 97.44 105 ASP A CA 1
ATOM 842 C C . ASP A 1 105 ? -9.594 40.219 10.68 1 97.44 105 ASP A C 1
ATOM 844 O O . ASP A 1 105 ? -10.195 40.188 9.602 1 97.44 105 ASP A O 1
ATOM 848 N N . SER A 1 106 ? -10.086 40.875 11.75 1 94.62 106 SER A N 1
ATOM 849 C CA . SER A 1 106 ? -11.352 41.594 11.719 1 94.62 106 SER A CA 1
ATOM 850 C C . SER A 1 106 ? -11.289 42.781 10.75 1 94.62 106 SER A C 1
ATOM 852 O O . SER A 1 106 ? -12.32 43.219 10.234 1 94.62 106 SER A O 1
ATOM 854 N N . ALA A 1 107 ? -10.102 43.281 10.484 1 96.25 107 ALA A N 1
ATOM 855 C CA . ALA A 1 107 ? -9.906 44.375 9.555 1 96.25 107 ALA A CA 1
ATOM 856 C C . ALA A 1 107 ? -9.633 43.875 8.148 1 96.25 107 ALA A C 1
ATOM 858 O O . ALA A 1 107 ? -9.273 44.656 7.258 1 96.25 107 ALA A O 1
ATOM 859 N N . PHE A 1 108 ? -9.641 42.562 7.949 1 95.62 108 PHE A N 1
ATOM 860 C CA . PHE A 1 108 ? -9.461 41.906 6.664 1 95.62 108 PHE A CA 1
ATOM 861 C C . PHE A 1 108 ? -8 41.969 6.219 1 95.62 108 PHE A C 1
ATOM 863 O O . PHE A 1 108 ? -7.719 42.031 5.02 1 95.62 108 PHE A O 1
ATOM 870 N N . VAL A 1 109 ? -7.152 42.094 7.148 1 97 109 VAL A N 1
ATOM 871 C CA . VAL A 1 109 ? -5.723 42.031 6.867 1 97 109 VAL A CA 1
ATOM 872 C C . VAL A 1 109 ? -5.273 40.562 6.895 1 97 109 VAL A C 1
ATOM 874 O O . VAL A 1 109 ? -5.559 39.844 7.852 1 97 109 VAL A O 1
ATOM 877 N N . ALA A 1 110 ? -4.547 40.219 5.898 1 97.69 110 ALA A N 1
ATOM 878 C CA . ALA A 1 110 ? -4.105 38.844 5.781 1 97.69 110 ALA A CA 1
ATOM 879 C C . ALA A 1 110 ? -2.99 38.531 6.781 1 97.69 110 ALA A C 1
ATOM 881 O O . ALA A 1 110 ? -2.078 39.344 6.969 1 97.69 110 ALA A O 1
ATOM 882 N N . VAL A 1 111 ? -3.127 37.438 7.465 1 98.25 111 VAL A N 1
ATOM 883 C CA . VAL A 1 111 ? -2.088 36.938 8.359 1 98.25 111 VAL A CA 1
ATOM 884 C C . VAL A 1 111 ? -1.03 36.156 7.551 1 98.25 111 VAL A C 1
ATOM 886 O O . VAL A 1 111 ? -1.36 35.438 6.621 1 98.25 111 VAL A O 1
ATOM 889 N N . GLU A 1 112 ? 0.209 36.312 7.898 1 98.06 112 GLU A N 1
ATOM 890 C CA . GLU A 1 112 ? 1.296 35.656 7.172 1 98.06 112 GLU A CA 1
ATOM 891 C C . GLU A 1 112 ? 1.266 34.156 7.367 1 98.06 112 GLU A C 1
ATOM 893 O O . GLU A 1 112 ? 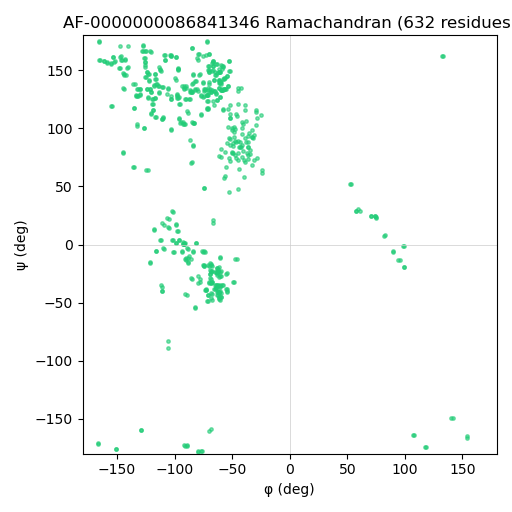1.144 33.688 8.492 1 98.06 112 GLU A O 1
ATOM 898 N N . CYS A 1 113 ? 1.355 33.5 6.285 1 98.44 113 CYS A N 1
ATOM 899 C CA . CYS A 1 113 ? 1.338 32.031 6.297 1 98.44 113 CYS A CA 1
ATOM 900 C C . CYS A 1 113 ? 2.73 31.469 6.562 1 98.44 113 CYS A C 1
ATOM 902 O O . CYS A 1 113 ? 3.709 31.922 5.965 1 98.44 113 CYS A O 1
ATOM 904 N N . TYR A 1 114 ? 2.828 30.578 7.461 1 98.06 114 TYR A N 1
ATOM 905 C CA . TYR A 1 114 ? 4.082 29.891 7.746 1 98.06 114 TYR A CA 1
ATOM 906 C C . TYR A 1 114 ? 4.309 28.734 6.773 1 98.06 114 TYR A C 1
ATOM 908 O O . TYR A 1 114 ? 5.355 28.656 6.125 1 98.06 114 TYR A O 1
ATOM 916 N N . SER A 1 115 ? 3.354 27.844 6.672 1 97.81 115 SER A N 1
ATOM 917 C CA . SER A 1 115 ? 3.42 26.703 5.762 1 97.81 115 SER A CA 1
ATOM 918 C C . SER A 1 115 ? 2.035 26.109 5.512 1 97.81 115 SER A C 1
ATOM 920 O O . SER A 1 115 ? 1.094 26.391 6.258 1 97.81 115 SER A O 1
ATOM 922 N N . HIS A 1 116 ? 1.884 25.406 4.414 1 97.81 116 HIS A N 1
ATOM 923 C CA . HIS A 1 116 ? 0.61 24.766 4.098 1 97.81 116 HIS A CA 1
ATOM 924 C C . HIS A 1 116 ? 0.813 23.516 3.24 1 97.81 116 HIS A C 1
ATOM 926 O O . HIS A 1 116 ? 1.877 23.344 2.643 1 97.81 116 HIS A O 1
ATOM 932 N N . ALA A 1 117 ? -0.125 22.609 3.23 1 97.81 117 ALA A N 1
ATOM 933 C CA . ALA A 1 117 ? -0.128 21.375 2.439 1 97.81 117 ALA A CA 1
ATOM 934 C C . ALA A 1 117 ? -1.519 20.75 2.408 1 97.81 117 ALA A C 1
ATOM 936 O O . ALA A 1 117 ? -2.371 21.078 3.238 1 97.81 117 ALA A O 1
ATOM 937 N N . ALA A 1 118 ? -1.697 19.969 1.447 1 98.19 118 ALA A N 1
ATOM 938 C CA . ALA A 1 118 ? -2.873 19.109 1.419 1 98.19 118 ALA A CA 1
ATOM 939 C C . ALA A 1 118 ? -2.5 17.656 1.739 1 98.19 118 ALA A C 1
ATOM 941 O O . ALA A 1 118 ? -1.474 17.156 1.273 1 98.19 118 ALA A O 1
ATOM 942 N N . VAL A 1 119 ? -3.258 17.062 2.582 1 98.62 119 VAL A N 1
ATOM 943 C CA . VAL A 1 119 ? -3.051 15.688 2.992 1 98.62 119 VAL A CA 1
ATOM 944 C C . VAL A 1 119 ? -4.254 14.836 2.58 1 98.62 119 VAL A C 1
ATOM 946 O O . VAL A 1 119 ? -5.395 15.164 2.908 1 98.62 119 VAL A O 1
ATOM 949 N N . PHE A 1 120 ? -3.959 13.781 1.861 1 98.19 120 PHE A N 1
ATOM 950 C CA . PHE A 1 120 ? -5.023 12.906 1.37 1 98.19 120 PHE A CA 1
ATOM 951 C C . PHE A 1 120 ? -4.883 11.508 1.945 1 98.19 120 PHE A C 1
ATOM 953 O O . PHE A 1 120 ? -3.768 10.992 2.08 1 98.19 120 PHE A O 1
ATOM 960 N N . SER A 1 121 ? -5.988 10.977 2.328 1 97 121 SER A N 1
ATOM 961 C CA . SER A 1 121 ? -6.109 9.531 2.473 1 97 121 SER A CA 1
ATOM 962 C C . SER A 1 121 ? -6.711 8.898 1.221 1 97 121 SER A C 1
ATOM 964 O O . SER A 1 121 ? -7.816 9.25 0.81 1 97 121 SER A O 1
ATOM 966 N N . CYS A 1 122 ? -6.078 8.047 0.597 1 94 122 CYS A N 1
ATOM 967 C CA . CYS A 1 122 ? -6.516 7.516 -0.688 1 94 122 CYS A CA 1
ATOM 968 C C . CYS A 1 122 ? -7.07 6.105 -0.531 1 94 122 CYS A C 1
ATOM 970 O O . CYS A 1 122 ? -8.281 5.898 -0.597 1 94 122 CYS A O 1
ATOM 972 N N . ASN A 1 123 ? -6.254 5.074 -0.495 1 88.06 123 ASN A N 1
ATOM 973 C CA . ASN A 1 123 ? -6.652 3.682 -0.33 1 88.06 123 ASN A CA 1
ATOM 974 C C . ASN A 1 123 ? -5.605 2.885 0.44 1 88.06 123 ASN A C 1
ATOM 976 O O . ASN A 1 123 ? -4.523 3.398 0.741 1 88.06 123 ASN A O 1
ATOM 980 N N . PRO A 1 124 ? -5.984 1.688 0.773 1 88.62 124 PRO A N 1
ATOM 981 C CA . PRO A 1 124 ? -5.074 0.903 1.611 1 88.62 124 PRO A CA 1
ATOM 982 C C . PRO A 1 124 ? -3.721 0.66 0.946 1 88.62 124 PRO A C 1
ATOM 984 O O . PRO A 1 124 ? -2.721 0.439 1.635 1 88.62 124 PRO A O 1
ATOM 987 N N . HIS A 1 125 ? -3.656 0.718 -0.343 1 92.94 125 HIS A N 1
ATOM 988 C CA . HIS A 1 125 ? -2.412 0.454 -1.056 1 92.94 125 HIS A CA 1
ATOM 989 C C . HIS A 1 125 ? -1.588 1.728 -1.216 1 92.94 125 HIS A C 1
ATOM 991 O O . HIS A 1 125 ? -0.408 1.669 -1.571 1 92.94 125 HIS A O 1
ATOM 997 N N . LEU A 1 126 ? -2.145 2.783 -1.027 1 94.75 126 LEU A N 1
ATOM 998 C CA . LEU A 1 126 ? -1.531 4.105 -1.004 1 94.75 126 LEU A CA 1
ATOM 999 C C . LEU A 1 126 ? -2.207 5 0.03 1 94.75 126 LEU A C 1
ATOM 1001 O O . LEU A 1 126 ? -2.965 5.906 -0.327 1 94.75 126 LEU A O 1
ATOM 1005 N N . PRO A 1 127 ? -1.854 4.812 1.243 1 94.94 127 PRO A N 1
ATOM 1006 C CA . PRO A 1 127 ? -2.717 5.305 2.32 1 94.94 127 PRO A CA 1
ATOM 1007 C C . PRO A 1 127 ? -2.707 6.824 2.441 1 94.94 127 PRO A C 1
ATOM 1009 O O . PRO A 1 127 ? -3.758 7.441 2.639 1 94.94 127 PRO A O 1
ATOM 1012 N N . VAL A 1 128 ? -1.499 7.426 2.348 1 97.94 128 VAL A N 1
ATOM 1013 C CA . VAL A 1 128 ? -1.448 8.867 2.572 1 97.94 128 VAL A CA 1
ATOM 1014 C C . VAL A 1 128 ? -0.639 9.531 1.462 1 97.94 128 VAL A C 1
ATOM 1016 O O . VAL A 1 128 ? 0.491 9.133 1.181 1 97.94 128 VAL A O 1
ATOM 1019 N N . VAL A 1 129 ? -1.204 10.508 0.854 1 97.88 129 VAL A N 1
ATOM 1020 C CA . VAL A 1 129 ? -0.572 11.305 -0.196 1 97.88 129 VAL A CA 1
ATOM 1021 C C . VAL A 1 129 ? -0.535 12.773 0.218 1 97.88 129 VAL A C 1
ATOM 1023 O O . VAL A 1 129 ? -1.529 13.305 0.712 1 97.88 129 VAL A O 1
ATOM 1026 N N . ILE A 1 130 ? 0.571 13.375 0.041 1 98.12 130 ILE A N 1
ATOM 1027 C CA . ILE A 1 130 ? 0.765 14.781 0.4 1 98.12 130 ILE A CA 1
ATOM 1028 C C . ILE A 1 130 ? 0.98 15.609 -0.862 1 98.12 130 ILE A C 1
ATOM 1030 O O . ILE A 1 130 ? 1.772 15.242 -1.73 1 98.12 130 ILE A O 1
ATOM 1034 N N . ILE A 1 131 ? 0.302 16.641 -0.992 1 96.56 131 ILE A N 1
ATOM 1035 C CA . ILE A 1 131 ? 0.552 17.688 -1.972 1 96.56 131 ILE A CA 1
ATOM 1036 C C . ILE A 1 131 ? 1.033 18.953 -1.261 1 96.56 131 ILE A C 1
ATOM 1038 O O . ILE A 1 131 ? 0.263 19.609 -0.553 1 96.56 131 ILE A O 1
ATOM 1042 N N . PRO A 1 132 ? 2.293 19.281 -1.392 1 95.69 132 PRO A N 1
ATOM 1043 C CA . PRO A 1 132 ? 2.844 20.422 -0.66 1 95.69 132 PRO A CA 1
ATOM 1044 C C . PRO A 1 132 ? 2.404 21.766 -1.243 1 95.69 132 PRO A C 1
ATOM 1046 O O . PRO A 1 132 ? 3.242 22.625 -1.52 1 95.69 132 PRO A O 1
ATOM 1049 N N . ALA A 1 133 ? 1.146 21.922 -1.475 1 95.19 133 ALA A N 1
ATOM 1050 C CA . ALA A 1 133 ? 0.496 23.125 -2.014 1 95.19 133 ALA A CA 1
ATOM 1051 C C . ALA A 1 133 ? -1.017 23.062 -1.821 1 95.19 133 ALA A C 1
ATOM 1053 O O . ALA A 1 133 ? -1.535 22.094 -1.243 1 95.19 133 ALA A O 1
ATOM 1054 N N . ASP A 1 134 ? -1.662 24.125 -2.182 1 96.19 134 ASP A N 1
ATOM 1055 C CA . ASP A 1 134 ? -3.119 24.141 -2.27 1 96.19 134 ASP A CA 1
ATOM 1056 C C . ASP A 1 134 ? -3.59 23.578 -3.611 1 96.19 134 ASP A C 1
ATOM 1058 O O . ASP A 1 134 ? -3.539 24.266 -4.629 1 96.19 134 ASP A O 1
ATOM 1062 N N . PRO A 1 135 ? -4.094 22.328 -3.557 1 95 135 PRO A N 1
ATOM 1063 C CA . PRO A 1 135 ? -4.414 21.719 -4.844 1 95 135 PRO A CA 1
ATOM 1064 C C . PRO A 1 135 ? -5.594 22.391 -5.547 1 95 135 PRO A C 1
ATOM 1066 O O . PRO A 1 135 ? -5.789 22.203 -6.75 1 95 135 PRO A O 1
ATOM 1069 N N . THR A 1 136 ? -6.344 23.125 -4.824 1 94.19 136 THR A N 1
ATOM 1070 C CA . THR A 1 136 ? -7.516 23.766 -5.41 1 94.19 136 THR A CA 1
ATOM 1071 C C . THR A 1 136 ? -7.105 24.969 -6.266 1 94.19 136 THR A C 1
ATOM 1073 O O . THR A 1 136 ? -7.934 25.562 -6.957 1 94.19 136 THR A O 1
ATOM 1076 N N . THR A 1 137 ? -5.887 25.312 -6.266 1 94.62 137 THR A N 1
ATOM 1077 C CA . THR A 1 137 ? -5.434 26.5 -6.984 1 94.62 137 THR A CA 1
ATOM 1078 C C . THR A 1 137 ? -4.469 26.109 -8.102 1 94.62 137 THR A C 1
ATOM 1080 O O . THR A 1 137 ? -4.02 26.969 -8.867 1 94.62 137 THR A O 1
ATOM 1083 N N . LEU A 1 138 ? -4.098 24.906 -8.219 1 89.5 138 LEU A N 1
ATOM 1084 C CA . LEU A 1 138 ? -3.064 24.469 -9.156 1 89.5 138 LEU A CA 1
ATOM 1085 C C . LEU A 1 138 ? -3.67 24.109 -10.508 1 89.5 138 LEU A C 1
ATOM 1087 O O . LEU A 1 138 ? -4.48 23.188 -10.602 1 89.5 138 LEU A O 1
ATOM 1091 N N . PRO A 1 139 ? -3.303 24.891 -11.508 1 81.38 139 PRO A N 1
ATOM 1092 C CA . PRO A 1 139 ? -3.854 24.578 -12.828 1 81.38 139 PRO A CA 1
ATOM 1093 C C . PRO A 1 139 ? -3.287 23.281 -13.406 1 81.38 139 PRO A C 1
ATOM 1095 O O . PRO A 1 139 ? -2.539 22.578 -12.734 1 81.38 139 PRO A O 1
ATOM 1098 N N . ASP A 1 140 ? -3.398 23.094 -14.773 1 67.44 140 ASP A N 1
ATOM 1099 C CA . ASP A 1 140 ? -3.293 21.859 -15.539 1 67.44 140 ASP A CA 1
ATOM 1100 C C . ASP A 1 140 ? -1.876 21.297 -15.477 1 67.44 140 ASP A C 1
ATOM 1102 O O . ASP A 1 140 ? -1.445 20.578 -16.391 1 67.44 140 ASP A O 1
ATOM 1106 N N . ARG A 1 141 ? -1.173 21.672 -14.523 1 63.56 141 ARG A N 1
ATOM 1107 C CA . ARG A 1 141 ? 0.121 21 -14.5 1 63.56 141 ARG A CA 1
ATOM 1108 C C . ARG A 1 141 ? 0.122 19.859 -13.5 1 63.56 141 ARG A C 1
ATOM 1110 O O . ARG A 1 141 ? -0.678 19.844 -12.562 1 63.56 141 ARG A O 1
ATOM 1117 N N . GLU A 1 142 ? 0.773 18.828 -13.836 1 64.69 142 GLU A N 1
ATOM 1118 C CA . GLU A 1 142 ? 0.932 17.641 -12.992 1 64.69 142 GLU A CA 1
ATOM 1119 C C . GLU A 1 142 ? 1.392 18.031 -11.586 1 64.69 142 GLU A C 1
ATOM 1121 O O . GLU A 1 142 ? 2.496 18.547 -11.406 1 64.69 142 GLU A O 1
ATOM 1126 N N . GLN A 1 143 ? 0.459 18.094 -10.695 1 79.12 143 GLN A N 1
ATOM 1127 C CA . GLN A 1 143 ? 0.75 18.359 -9.289 1 79.12 143 GLN A CA 1
ATOM 1128 C C . GLN A 1 143 ? 1.728 17.328 -8.727 1 79.12 143 GLN A C 1
ATOM 1130 O O . GLN A 1 143 ? 1.642 16.141 -9.055 1 79.12 143 GLN A O 1
ATOM 1135 N N . THR A 1 144 ? 2.693 17.875 -8.039 1 89.12 144 THR A N 1
ATOM 1136 C CA . THR A 1 144 ? 3.627 16.984 -7.352 1 89.12 144 THR A CA 1
ATOM 1137 C C . THR A 1 144 ? 2.957 16.312 -6.152 1 89.12 144 THR A C 1
ATOM 1139 O O . THR A 1 144 ? 2.379 17 -5.301 1 89.12 144 THR A O 1
ATOM 1142 N N . MET A 1 145 ? 2.852 15.086 -6.207 1 95.06 145 MET A N 1
ATOM 1143 C CA . MET A 1 145 ? 2.291 14.289 -5.117 1 95.06 145 MET A CA 1
ATOM 1144 C C . MET A 1 145 ? 3.357 13.391 -4.496 1 95.06 145 MET A C 1
ATOM 1146 O O . MET A 1 145 ? 4.191 12.828 -5.207 1 95.06 145 MET A O 1
ATOM 1150 N N . HIS A 1 146 ? 3.309 13.383 -3.176 1 96.69 146 HIS A N 1
ATOM 1151 C CA . HIS A 1 146 ? 4.254 12.547 -2.447 1 96.69 146 HIS A CA 1
ATOM 1152 C C . HIS A 1 146 ? 3.533 11.594 -1.498 1 96.69 146 HIS A C 1
ATOM 1154 O O . HIS A 1 146 ? 2.518 11.961 -0.901 1 96.69 146 HIS A O 1
ATOM 1160 N N . ALA A 1 147 ? 4.125 10.375 -1.387 1 97.44 147 ALA A N 1
ATOM 1161 C CA . ALA A 1 147 ? 3.721 9.547 -0.256 1 97.44 147 ALA A CA 1
ATOM 1162 C C . ALA A 1 147 ? 4.246 10.117 1.059 1 97.44 147 ALA A C 1
ATOM 1164 O O . ALA A 1 147 ? 5.27 10.797 1.081 1 97.44 147 ALA A O 1
ATOM 1165 N N . LEU A 1 148 ? 3.559 9.828 2.104 1 98.12 148 LEU A N 1
ATOM 1166 C CA . LEU A 1 148 ? 4.012 10.195 3.441 1 98.12 148 LEU A CA 1
ATOM 1167 C C . LEU A 1 148 ? 5.312 9.484 3.787 1 98.12 148 LEU A C 1
ATOM 1169 O O . LEU A 1 148 ? 5.449 8.281 3.559 1 98.12 148 LEU A O 1
ATOM 1173 N N . HIS A 1 149 ? 6.297 10.234 4.254 1 97.69 149 HIS A N 1
ATOM 1174 C CA . HIS A 1 149 ? 7.562 9.727 4.773 1 97.69 149 HIS A CA 1
ATOM 1175 C C . HIS A 1 149 ? 7.828 10.25 6.18 1 97.69 149 HIS A C 1
ATOM 1177 O O . HIS A 1 149 ? 7.152 11.164 6.645 1 97.69 149 HIS A O 1
ATOM 1183 N N . PHE A 1 150 ? 8.789 9.617 6.793 1 97.44 150 PHE A N 1
ATOM 1184 C CA . PHE A 1 150 ? 9.227 10.023 8.125 1 97.44 150 PHE A CA 1
ATOM 1185 C C . PHE A 1 150 ? 10.742 10.18 8.172 1 97.44 150 PHE A C 1
ATOM 1187 O O . PHE A 1 150 ? 11.469 9.32 7.68 1 97.44 150 PHE A O 1
ATOM 1194 N N . PHE A 1 151 ? 11.125 11.32 8.664 1 97.38 151 PHE A N 1
ATOM 1195 C CA . PHE A 1 151 ? 12.531 11.5 9.008 1 97.38 151 PHE A CA 1
ATOM 1196 C C . PHE A 1 151 ? 12.836 10.914 10.375 1 97.38 151 PHE A C 1
ATOM 1198 O O . PHE A 1 151 ? 12.062 11.086 11.32 1 97.38 151 PHE A O 1
ATOM 1205 N N . HIS A 1 152 ? 13.906 10.164 10.453 1 95.75 152 HIS A N 1
ATOM 1206 C CA . HIS A 1 152 ? 14.391 9.586 11.703 1 95.75 152 HIS A CA 1
ATOM 1207 C C . HIS A 1 152 ? 15.594 10.359 12.234 1 95.75 152 HIS A C 1
ATOM 1209 O O . HIS A 1 152 ? 16.734 10.125 11.812 1 95.75 152 HIS A O 1
ATOM 1215 N N . PRO A 1 153 ? 15.352 11.234 13.188 1 95.69 153 PRO A N 1
ATOM 1216 C CA . PRO A 1 153 ? 16.5 11.969 13.719 1 95.69 153 PRO A CA 1
ATOM 1217 C C . PRO A 1 153 ? 17.422 11.086 14.562 1 95.69 153 PRO A C 1
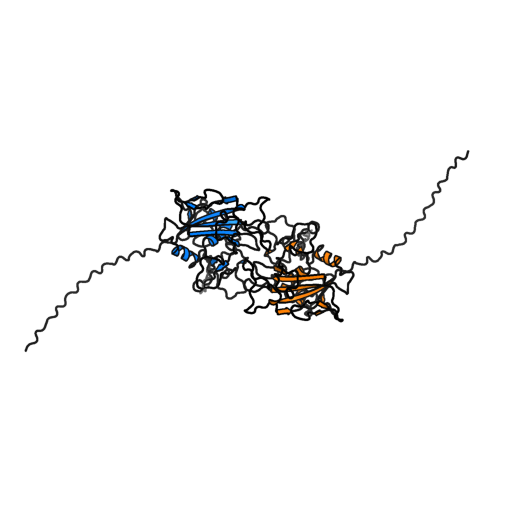ATOM 1219 O O . PRO A 1 153 ? 16.969 10.133 15.195 1 95.69 153 PRO A O 1
ATOM 1222 N N . PRO A 1 154 ? 18.656 11.469 14.531 1 94.44 154 PRO A N 1
ATOM 1223 C CA . PRO A 1 154 ? 19.594 10.758 15.414 1 94.44 154 PRO A CA 1
ATOM 1224 C C . PRO A 1 154 ? 19.469 11.195 16.875 1 94.44 154 PRO A C 1
ATOM 1226 O O . PRO A 1 154 ? 18.547 11.945 17.219 1 94.44 154 PRO A O 1
ATOM 1229 N N . ASP A 1 155 ? 20.344 10.594 17.703 1 92 155 ASP A N 1
ATOM 1230 C CA . ASP A 1 155 ? 20.391 11.039 19.078 1 92 155 ASP A CA 1
ATOM 1231 C C . ASP A 1 155 ? 20.594 12.555 19.172 1 92 155 ASP A C 1
ATOM 1233 O O . ASP A 1 155 ? 21.328 13.125 18.359 1 92 155 ASP A O 1
ATOM 1237 N N . PRO A 1 156 ? 19.906 13.242 20 1 93.25 156 PRO A N 1
ATOM 1238 C CA . PRO A 1 156 ? 19.172 12.711 21.156 1 93.25 156 PRO A CA 1
ATOM 1239 C C . PRO A 1 156 ? 17.688 12.461 20.844 1 93.25 156 PRO A C 1
ATOM 1241 O O . PRO A 1 156 ? 16.922 12.102 21.734 1 93.25 156 PRO A O 1
ATOM 1244 N N . LEU A 1 157 ? 17.234 12.641 19.672 1 94.94 157 LEU A N 1
ATOM 1245 C CA . LEU A 1 157 ? 15.82 12.539 19.344 1 94.94 157 LEU A CA 1
ATOM 1246 C C . LEU A 1 157 ? 15.5 11.18 18.734 1 94.94 157 LEU A C 1
ATOM 1248 O O . LEU A 1 157 ? 14.445 11.008 18.109 1 94.94 157 LEU A O 1
ATOM 1252 N N . ARG A 1 158 ? 16.344 10.273 18.922 1 95.12 158 ARG A N 1
ATOM 1253 C CA . ARG A 1 158 ? 16.156 8.938 18.391 1 95.12 158 ARG A CA 1
ATOM 1254 C C . ARG A 1 158 ? 14.828 8.344 18.859 1 95.12 158 ARG A C 1
ATOM 1256 O O . ARG A 1 158 ? 14.484 8.438 20.047 1 95.12 158 ARG A O 1
ATOM 1263 N N . GLY A 1 159 ? 14.055 7.727 17.922 1 95.94 159 GLY A N 1
ATOM 1264 C CA . GLY A 1 159 ? 12.75 7.176 18.25 1 95.94 159 GLY A CA 1
ATOM 1265 C C . GLY A 1 159 ? 11.602 8.094 17.859 1 95.94 159 GLY A C 1
ATOM 1266 O O . GLY A 1 159 ? 10.445 7.672 17.828 1 95.94 159 GLY A O 1
ATOM 1267 N N . LEU A 1 160 ? 11.922 9.344 17.672 1 97.44 160 LEU A N 1
ATOM 1268 C CA . LEU A 1 160 ? 10.945 10.312 17.188 1 97.44 160 LEU A CA 1
ATOM 1269 C C . LEU A 1 160 ? 10.734 10.156 15.68 1 97.44 160 LEU A C 1
ATOM 1271 O O . LEU A 1 160 ? 11.695 10.039 14.922 1 97.44 160 LEU A O 1
ATOM 1275 N N . SER A 1 161 ? 9.508 10.039 15.305 1 97.94 161 SER A N 1
ATOM 1276 C CA . SER A 1 161 ? 9.172 10.023 13.883 1 97.94 161 SER A CA 1
ATOM 1277 C C . SER A 1 161 ? 8.719 11.398 13.406 1 97.94 161 SER A C 1
ATOM 1279 O O . SER A 1 161 ? 7.777 11.977 13.961 1 97.94 161 SER A O 1
ATOM 1281 N N . GLN A 1 162 ? 9.352 11.867 12.398 1 98.12 162 GLN A N 1
ATOM 1282 C CA . GLN A 1 162 ? 9.008 13.211 11.945 1 98.12 162 GLN A CA 1
ATOM 1283 C C . GLN A 1 162 ? 8.43 13.188 10.539 1 98.12 162 GLN A C 1
ATOM 1285 O O . GLN A 1 162 ? 9.156 12.953 9.57 1 98.12 162 GLN A O 1
ATOM 1290 N N . ALA A 1 163 ? 7.133 13.461 10.422 1 98.5 163 ALA A N 1
ATOM 1291 C CA . ALA A 1 163 ? 6.367 13.383 9.18 1 98.5 163 ALA A CA 1
ATOM 1292 C C . ALA A 1 163 ? 6.852 14.422 8.172 1 98.5 163 ALA A C 1
ATOM 1294 O O . ALA A 1 163 ? 6.984 15.602 8.508 1 98.5 163 ALA A O 1
ATOM 1295 N N . THR A 1 164 ? 7.07 13.984 6.961 1 98 164 THR A N 1
ATOM 1296 C CA . THR A 1 164 ? 7.594 14.859 5.914 1 98 164 THR A CA 1
ATOM 1297 C C . THR A 1 164 ? 7.441 14.211 4.543 1 98 164 THR A C 1
ATOM 1299 O O . THR A 1 164 ? 6.652 13.273 4.375 1 98 164 THR A O 1
ATOM 1302 N N . THR A 1 165 ? 8.008 14.781 3.562 1 96.88 165 THR A N 1
ATOM 1303 C CA . THR A 1 165 ? 8.078 14.258 2.205 1 96.88 165 THR A CA 1
ATOM 1304 C C . THR A 1 165 ? 9.523 14.203 1.718 1 96.88 165 THR A C 1
ATOM 1306 O O . THR A 1 165 ? 10.398 14.852 2.289 1 96.88 165 THR A O 1
ATOM 1309 N N . PRO A 1 166 ? 9.766 13.414 0.72 1 92.56 166 PRO A N 1
ATOM 1310 C CA . PRO A 1 166 ? 11.141 13.336 0.212 1 92.56 166 PRO A CA 1
ATOM 1311 C C . PRO A 1 166 ? 11.641 14.672 -0.336 1 92.56 166 PRO A C 1
ATOM 1313 O O . PRO A 1 166 ? 12.844 14.922 -0.373 1 92.56 166 PRO A O 1
ATOM 1316 N N . ASP A 1 167 ? 10.734 15.547 -0.729 1 87.88 167 ASP A N 1
ATOM 1317 C CA . ASP A 1 167 ? 11.109 16.812 -1.334 1 87.88 167 ASP A CA 1
ATOM 1318 C C . ASP A 1 167 ? 10.875 17.969 -0.364 1 87.88 167 ASP A C 1
ATOM 1320 O O . ASP A 1 167 ? 10.711 19.125 -0.785 1 87.88 167 ASP A O 1
ATOM 1324 N N . ALA A 1 168 ? 10.859 17.641 0.849 1 89.75 168 ALA A N 1
ATOM 1325 C CA . ALA A 1 168 ? 10.625 18.688 1.85 1 89.75 168 ALA A CA 1
ATOM 1326 C C . ALA A 1 168 ? 11.672 19.797 1.749 1 89.75 168 ALA A C 1
ATOM 1328 O O . ALA A 1 168 ? 12.844 19.531 1.451 1 89.75 168 ALA A O 1
ATOM 1329 N N . SER A 1 169 ? 11.234 20.984 1.958 1 81.25 169 SER A N 1
ATOM 1330 C CA . SER A 1 169 ? 12.117 22.141 1.861 1 81.25 169 SER A CA 1
ATOM 1331 C C . SER A 1 169 ? 13.141 22.156 2.994 1 81.25 169 SER A C 1
ATOM 1333 O O . SER A 1 169 ? 14.219 22.734 2.859 1 81.25 169 SER A O 1
ATOM 1335 N N . TYR A 1 170 ? 12.758 21.547 4 1 84.62 170 TYR A N 1
ATOM 1336 C CA . TYR A 1 170 ? 13.664 21.484 5.145 1 84.62 170 TYR A CA 1
ATOM 1337 C C . TYR A 1 170 ? 13.75 20.078 5.707 1 84.62 170 TYR A C 1
ATOM 1339 O O . TYR A 1 170 ? 12.727 19.422 5.902 1 84.62 170 TYR A O 1
ATOM 1347 N N . LEU A 1 171 ? 14.984 19.656 5.84 1 85 171 LEU A N 1
ATOM 1348 C CA . LEU A 1 171 ? 15.289 18.453 6.605 1 85 171 LEU A CA 1
ATOM 1349 C C . LEU A 1 171 ? 16.5 18.672 7.504 1 85 171 LEU A C 1
ATOM 1351 O O . LEU A 1 171 ? 17.453 19.375 7.121 1 85 171 LEU A O 1
ATOM 1355 N N . PRO A 1 172 ? 16.391 18.172 8.688 1 85.06 172 PRO A N 1
ATOM 1356 C CA . PRO A 1 172 ? 17.578 18.266 9.539 1 85.06 172 PRO A CA 1
ATOM 1357 C C . PRO A 1 172 ? 18.828 17.672 8.883 1 85.06 172 PRO A C 1
ATOM 1359 O O . PRO A 1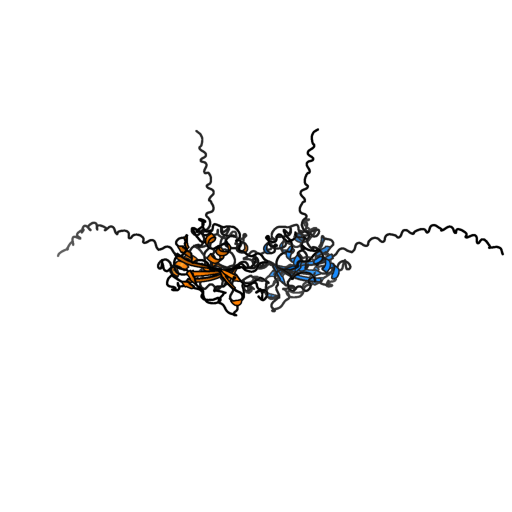 172 ? 18.719 16.734 8.094 1 85.06 172 PRO A O 1
ATOM 1362 N N . PRO A 1 173 ? 19.953 18.281 9.164 1 79.62 173 PRO A N 1
ATOM 1363 C CA . PRO A 1 173 ? 21.188 17.906 8.461 1 79.62 173 PRO A CA 1
ATOM 1364 C C . PRO A 1 173 ? 21.688 16.516 8.828 1 79.62 173 PRO A C 1
ATOM 1366 O O . PRO A 1 173 ? 22.453 15.906 8.07 1 79.62 173 PRO A O 1
ATOM 1369 N N . HIS A 1 174 ? 21.406 16.125 10.023 1 81.44 174 HIS A N 1
ATOM 1370 C CA . HIS A 1 174 ? 21.906 14.82 10.461 1 81.44 174 HIS A CA 1
ATOM 1371 C C . HIS A 1 174 ? 20.797 13.773 10.453 1 81.44 174 HIS A C 1
ATOM 1373 O O . HIS A 1 174 ? 19.672 14.055 10.875 1 81.44 174 HIS A O 1
ATOM 1379 N N . GLY A 1 175 ? 21.125 12.781 9.828 1 77.12 175 GLY A N 1
ATOM 1380 C CA . GLY A 1 175 ? 20.172 11.68 9.711 1 77.12 175 GLY A CA 1
ATOM 1381 C C . GLY A 1 175 ? 20.047 11.156 8.289 1 77.12 175 GLY A C 1
ATOM 1382 O O . GLY A 1 175 ? 20.641 11.703 7.367 1 77.12 175 GLY A O 1
ATOM 1383 N N . GLY A 1 176 ? 19.547 10.016 8.016 1 84.5 176 GLY A N 1
ATOM 1384 C CA . GLY A 1 176 ? 19.297 9.43 6.711 1 84.5 176 GLY A CA 1
ATOM 1385 C C . GLY A 1 176 ? 18.141 10.07 5.969 1 84.5 176 GLY A C 1
ATOM 1386 O O . GLY A 1 176 ? 17.625 11.109 6.395 1 84.5 176 GLY A O 1
ATOM 1387 N N . GLY A 1 177 ? 17.797 9.836 4.828 1 89.94 177 GLY A N 1
ATOM 1388 C CA . GLY A 1 177 ? 16.641 10.297 4.078 1 89.94 177 GLY A CA 1
ATOM 1389 C C . GLY A 1 177 ? 15.328 9.836 4.668 1 89.94 177 GLY A C 1
ATOM 1390 O O . GLY A 1 177 ? 15.289 8.898 5.469 1 89.94 177 GLY A O 1
ATOM 1391 N N . PRO A 1 178 ? 14.328 10.57 4.387 1 94.81 178 PRO A N 1
ATOM 1392 C CA . PRO A 1 178 ? 13.008 10.141 4.859 1 94.81 178 PRO A CA 1
ATOM 1393 C C . PRO A 1 178 ? 12.633 8.742 4.371 1 94.81 178 PRO A C 1
ATOM 1395 O O . PRO A 1 178 ? 12.992 8.359 3.256 1 94.81 178 PRO A O 1
ATOM 1398 N N . VAL A 1 179 ? 11.969 8.031 5.223 1 94.44 179 VAL A N 1
ATOM 1399 C CA . VAL A 1 179 ? 11.578 6.664 4.914 1 94.44 179 VAL A CA 1
ATOM 1400 C C . VAL A 1 179 ? 10.078 6.488 5.145 1 94.44 179 VAL A C 1
ATOM 1402 O O . VAL A 1 179 ? 9.438 7.344 5.754 1 94.44 179 VAL A O 1
ATOM 1405 N N . LYS A 1 180 ? 9.539 5.352 4.75 1 94.94 180 LYS A N 1
ATOM 1406 C CA . LYS A 1 180 ? 8.086 5.152 4.762 1 94.94 180 LYS A CA 1
ATOM 1407 C C . LYS A 1 180 ? 7.66 4.316 5.965 1 94.94 180 LYS A C 1
ATOM 1409 O O . LYS A 1 180 ? 6.715 3.529 5.871 1 94.94 180 LYS A O 1
ATOM 1414 N N . TYR A 1 181 ? 8.359 4.367 7.023 1 94.94 181 TYR A N 1
ATOM 1415 C CA . TYR A 1 181 ? 7.973 3.754 8.289 1 94.94 181 TYR A CA 1
ATOM 1416 C C . TYR A 1 181 ? 8.398 4.621 9.469 1 94.94 181 TYR A C 1
ATOM 1418 O O . TYR A 1 181 ? 9.297 5.457 9.336 1 94.94 181 TYR A O 1
ATOM 1426 N N . VAL A 1 182 ? 7.781 4.402 10.531 1 96.62 182 VAL A N 1
ATOM 1427 C CA . VAL A 1 182 ? 8.039 5.238 11.695 1 96.62 182 VAL A CA 1
ATOM 1428 C C . VAL A 1 182 ? 9.32 4.785 12.391 1 96.62 182 VAL A C 1
ATOM 1430 O O . VAL A 1 182 ? 9.805 3.676 12.148 1 96.62 182 VAL A O 1
ATOM 1433 N N . ALA A 1 183 ? 9.852 5.594 13.234 1 95.69 183 ALA A N 1
ATOM 1434 C CA . ALA A 1 183 ? 11.203 5.449 13.773 1 95.69 183 ALA A CA 1
ATOM 1435 C C . ALA A 1 183 ? 11.211 4.52 14.977 1 95.69 183 ALA A C 1
ATOM 1437 O O . ALA A 1 183 ? 12.234 3.9 15.281 1 95.69 183 ALA A O 1
ATOM 1438 N N . GLY A 1 184 ? 10.133 4.492 15.672 1 94.81 184 GLY A N 1
ATOM 1439 C CA . GLY A 1 184 ? 10.141 3.744 16.922 1 94.81 184 GLY A CA 1
ATOM 1440 C C . GLY A 1 184 ? 9.102 2.641 16.953 1 94.81 184 GLY A C 1
ATOM 1441 O O . GLY A 1 184 ? 8.141 2.65 16.172 1 94.81 184 GLY A O 1
ATOM 1442 N N . ARG A 1 185 ? 9.273 1.786 17.922 1 93.19 185 ARG A N 1
ATOM 1443 C CA . ARG A 1 185 ? 8.367 0.654 18.094 1 93.19 185 ARG A CA 1
ATOM 1444 C C . ARG A 1 185 ? 7.129 1.061 18.891 1 93.19 185 ARG A C 1
ATOM 1446 O O . ARG A 1 185 ? 7.207 1.919 19.766 1 93.19 185 ARG A O 1
ATOM 1453 N N . ASN A 1 186 ? 6.07 0.474 18.562 1 90.75 186 ASN A N 1
ATOM 1454 C CA . ASN A 1 186 ? 4.812 0.511 19.312 1 90.75 186 ASN A CA 1
ATOM 1455 C C . ASN A 1 186 ? 4.371 1.944 19.594 1 90.75 186 ASN A C 1
ATOM 1457 O O . ASN A 1 186 ? 4.039 2.283 20.734 1 90.75 186 ASN A O 1
ATOM 1461 N N . PRO A 1 187 ? 4.301 2.719 18.656 1 95.38 187 PRO A N 1
ATOM 1462 C CA . PRO A 1 187 ? 3.754 4.059 18.891 1 95.38 187 PRO A CA 1
ATOM 1463 C C . PRO A 1 187 ? 2.305 4.027 19.375 1 95.38 187 PRO A C 1
ATOM 1465 O O . PRO A 1 187 ? 1.499 3.244 18.859 1 95.38 187 PRO A O 1
ATOM 1468 N N . SER A 1 188 ? 1.897 4.883 20.297 1 94.94 188 SER A N 1
ATOM 1469 C CA . SER A 1 188 ? 0.546 4.922 20.844 1 94.94 188 SER A CA 1
ATOM 1470 C C . SER A 1 188 ? -0.437 5.535 19.844 1 94.94 188 SER A C 1
ATOM 1472 O O . SER A 1 188 ? -1.651 5.391 20 1 94.94 188 SER A O 1
ATOM 1474 N N . TRP A 1 189 ? 0.035 6.195 18.938 1 95.94 189 TRP A N 1
ATOM 1475 C CA . TRP A 1 189 ? -0.796 6.965 18.016 1 95.94 189 TRP A CA 1
ATOM 1476 C C . TRP A 1 189 ? -1.02 6.199 16.703 1 95.94 189 TRP A C 1
ATOM 1478 O O . TRP A 1 189 ? -1.627 6.723 15.773 1 95.94 189 TRP A O 1
ATOM 1488 N N . ILE A 1 190 ? -0.526 5.016 16.516 1 94.5 190 ILE A N 1
ATOM 1489 C CA . ILE A 1 190 ? -0.868 4.09 15.445 1 94.5 190 ILE A CA 1
ATOM 1490 C C . ILE A 1 190 ? -1.894 3.074 15.945 1 94.5 190 ILE A C 1
ATOM 1492 O O . ILE A 1 190 ? -1.696 2.447 16.984 1 94.5 190 ILE A O 1
ATOM 1496 N N . PRO A 1 191 ? -2.924 2.92 15.227 1 94.06 191 PRO A N 1
ATOM 1497 C CA . PRO A 1 191 ? -3.225 3.4 13.875 1 94.06 191 PRO A CA 1
ATOM 1498 C C . PRO A 1 191 ? -4.059 4.68 13.875 1 94.06 191 PRO A C 1
ATOM 1500 O O . PRO A 1 191 ? -4.594 5.074 12.836 1 94.06 191 PRO A O 1
ATOM 1503 N N . GLY A 1 192 ? -4.223 5.312 14.914 1 94.06 192 GLY A N 1
ATOM 1504 C CA . GLY A 1 192 ? -5.168 6.41 15.055 1 94.06 192 GLY A CA 1
ATOM 1505 C C . GLY A 1 192 ? -4.781 7.637 14.258 1 94.06 192 GLY A C 1
ATOM 1506 O O . GLY A 1 192 ? -5.648 8.375 13.781 1 94.06 192 GLY A O 1
ATOM 1507 N N . LEU A 1 193 ? -3.498 7.883 14.117 1 95.44 193 LEU A N 1
ATOM 1508 C CA . LEU A 1 193 ? -3.004 9.062 13.414 1 95.44 193 LEU A CA 1
ATOM 1509 C C . LEU A 1 193 ? -2.336 8.672 12.102 1 95.44 193 LEU A C 1
ATOM 1511 O O . LEU A 1 193 ? -2.465 9.375 11.102 1 95.44 193 LEU A O 1
ATOM 1515 N N . VAL A 1 194 ? -1.645 7.609 12.219 1 96.62 194 VAL A N 1
ATOM 1516 C CA . VAL A 1 194 ? -0.901 7.07 11.086 1 96.62 194 VAL A CA 1
ATOM 1517 C C . VAL A 1 194 ? -1.313 5.621 10.836 1 96.62 194 VAL A C 1
ATOM 1519 O O . VAL A 1 194 ? -1.432 4.836 11.781 1 96.62 194 VAL A O 1
ATOM 1522 N N . PRO A 1 195 ? -1.545 5.34 9.586 1 94.69 195 PRO A N 1
ATOM 1523 C CA . PRO A 1 195 ? -1.97 3.969 9.297 1 94.69 195 PRO A CA 1
ATOM 1524 C C . PRO A 1 195 ? -0.962 2.924 9.766 1 94.69 195 PRO A C 1
ATOM 1526 O O . PRO A 1 195 ? 0.246 3.172 9.742 1 94.69 195 PRO A O 1
ATOM 1529 N N . GLN A 1 196 ? -1.468 1.766 10.039 1 91.62 196 GLN A N 1
ATOM 1530 C CA . GLN A 1 196 ? -0.681 0.647 10.547 1 91.62 196 GLN A CA 1
ATOM 1531 C C . GLN A 1 196 ? 0.411 0.25 9.555 1 91.62 196 GLN A C 1
ATOM 1533 O O . GLN A 1 196 ? 1.466 -0.249 9.953 1 91.62 196 GLN A O 1
ATOM 1538 N N . THR A 1 197 ? 0.219 0.483 8.328 1 91.19 197 THR A N 1
ATOM 1539 C CA . THR A 1 197 ? 1.146 0.078 7.281 1 91.19 197 THR A CA 1
ATOM 1540 C C . THR A 1 197 ? 2.496 0.77 7.453 1 91.19 197 THR A C 1
ATOM 1542 O O . THR A 1 197 ? 3.514 0.292 6.945 1 91.19 197 THR A O 1
ATOM 1545 N N . TYR A 1 198 ? 2.547 1.876 8.18 1 95.12 198 TYR A N 1
ATOM 1546 C CA . TYR A 1 198 ? 3.768 2.652 8.367 1 95.12 198 TYR A CA 1
ATOM 1547 C C . TYR A 1 198 ? 4.543 2.156 9.586 1 95.12 198 TYR A C 1
ATOM 1549 O O . TYR A 1 198 ? 5.633 2.65 9.875 1 95.12 198 TYR A O 1
ATOM 1557 N N . ALA A 1 199 ? 4.02 1.199 10.312 1 92.56 199 ALA A N 1
ATOM 1558 C CA . ALA A 1 199 ? 4.664 0.725 11.539 1 92.56 199 ALA A CA 1
ATOM 1559 C C . ALA A 1 199 ? 6.051 0.156 11.242 1 92.56 199 ALA A C 1
ATOM 1561 O O . ALA A 1 199 ? 6.281 -0.403 10.164 1 92.56 199 ALA A O 1
ATOM 1562 N N . ALA A 1 200 ? 6.852 0.326 12.211 1 89.12 200 ALA A N 1
ATOM 1563 C CA . ALA A 1 200 ? 8.203 -0.223 12.086 1 89.12 200 ALA A CA 1
ATOM 1564 C C . ALA A 1 200 ? 8.172 -1.747 12.016 1 89.12 200 ALA A C 1
ATOM 1566 O O . ALA A 1 200 ? 7.312 -2.385 12.633 1 89.12 200 ALA A O 1
ATOM 1567 N N . PRO A 1 201 ? 9.117 -2.238 11.242 1 80.75 201 PRO A N 1
ATOM 1568 C CA . PRO A 1 201 ? 9.156 -3.699 11.148 1 80.75 201 PRO A CA 1
ATOM 1569 C C . PRO A 1 201 ? 9.422 -4.371 12.492 1 80.75 201 PRO A C 1
ATOM 1571 O O . PRO A 1 201 ? 10.203 -3.861 13.297 1 80.75 201 PRO A O 1
ATOM 1574 N N . ARG A 1 202 ? 8.688 -5.344 12.727 1 68.5 202 ARG A N 1
ATOM 1575 C CA . ARG A 1 202 ? 8.766 -6.062 14 1 68.5 202 ARG A CA 1
ATOM 1576 C C . ARG A 1 202 ? 10.141 -6.688 14.188 1 68.5 202 ARG A C 1
ATOM 1578 O O . ARG A 1 202 ? 10.609 -6.836 15.32 1 68.5 202 ARG A O 1
ATOM 1585 N N . SER A 1 203 ? 10.586 -7.195 13.148 1 64.31 203 SER A N 1
ATOM 1586 C CA . SER A 1 203 ? 11.836 -7.934 13.266 1 64.31 203 SER A CA 1
ATOM 1587 C C . SER A 1 203 ? 12.969 -7.031 13.758 1 64.31 203 SER A C 1
ATOM 1589 O O . SER A 1 203 ? 14.031 -7.516 14.148 1 64.31 203 SER A O 1
ATOM 1591 N N . ASN A 1 204 ? 12.664 -5.746 13.75 1 61.16 204 ASN A N 1
ATOM 1592 C CA . ASN A 1 204 ? 13.805 -4.887 14.07 1 61.16 204 ASN A CA 1
ATOM 1593 C C . ASN A 1 204 ? 13.977 -4.723 15.578 1 61.16 204 ASN A C 1
ATOM 1595 O O . ASN A 1 204 ? 13.508 -3.746 16.156 1 61.16 204 ASN A O 1
ATOM 1599 N N . ALA A 1 205 ? 14.391 -5.762 16.188 1 60.69 205 ALA A N 1
ATOM 1600 C CA . ALA A 1 205 ? 14.727 -5.789 17.609 1 60.69 205 ALA A CA 1
ATOM 1601 C C . ALA A 1 205 ? 15.617 -4.605 17.984 1 60.69 205 ALA A C 1
ATOM 1603 O O . ALA A 1 205 ? 15.648 -4.188 19.141 1 60.69 205 ALA A O 1
ATOM 1604 N N . GLY A 1 206 ? 16.125 -3.936 17.062 1 77.38 206 GLY A N 1
ATOM 1605 C CA . GLY A 1 206 ? 17.062 -2.887 17.406 1 77.38 206 GLY A CA 1
ATOM 1606 C C . GLY A 1 206 ? 16.469 -1.498 17.375 1 77.38 206 GLY A C 1
ATOM 1607 O O . GLY A 1 206 ? 17.125 -0.517 17.719 1 77.38 206 GLY A O 1
ATOM 1608 N N . LEU A 1 207 ? 15.203 -1.465 17.125 1 85.88 207 LEU A N 1
ATOM 1609 C CA . LEU A 1 207 ? 14.609 -0.135 17.047 1 85.88 207 LEU A CA 1
ATOM 1610 C C . LEU A 1 207 ? 14.227 0.377 18.422 1 85.88 207 LEU A C 1
ATOM 1612 O O . LEU A 1 207 ? 13.773 -0.395 19.281 1 85.88 207 LEU A O 1
ATOM 1616 N N . PRO A 1 208 ? 14.461 1.577 18.703 1 92.75 208 PRO A N 1
ATOM 1617 C CA . PRO A 1 208 ? 14.039 2.176 19.969 1 92.75 208 PRO A CA 1
ATOM 1618 C C . PRO A 1 208 ? 12.523 2.273 20.094 1 92.75 208 PRO A C 1
ATOM 1620 O O . PRO A 1 208 ? 11.805 2.168 19.109 1 92.75 208 PRO A O 1
ATOM 1623 N N . PRO A 1 209 ? 12.094 2.361 21.359 1 93.5 209 PRO A N 1
ATOM 1624 C CA . PRO A 1 209 ? 10.664 2.672 21.5 1 93.5 209 PRO A CA 1
ATOM 1625 C C . PRO A 1 209 ? 10.289 4.016 20.891 1 93.5 209 PRO A C 1
ATOM 1627 O O . PRO A 1 209 ? 11.117 4.926 20.812 1 93.5 209 PRO A O 1
ATOM 1630 N N . SER A 1 210 ? 9.07 4.074 20.469 1 96.56 210 SER A N 1
ATOM 1631 C CA . SER A 1 210 ? 8.586 5.324 19.891 1 96.56 210 SER A CA 1
ATOM 1632 C C . SER A 1 210 ? 8.648 6.461 20.906 1 96.56 210 SER A C 1
ATOM 1634 O O . SER A 1 210 ? 8.312 6.27 22.078 1 96.56 210 SER A O 1
ATOM 1636 N N . ARG A 1 211 ? 9.031 7.629 20.484 1 97.12 211 ARG A N 1
ATOM 1637 C CA . ARG A 1 211 ? 9.117 8.805 21.328 1 97.12 211 ARG A CA 1
ATOM 1638 C C . ARG A 1 211 ? 8.172 9.906 20.844 1 97.12 211 ARG A C 1
ATOM 1640 O O . ARG A 1 211 ? 8.328 11.07 21.219 1 97.12 211 ARG A O 1
ATOM 1647 N N . GLY A 1 212 ? 7.266 9.492 19.953 1 97.94 212 GLY A N 1
ATOM 1648 C CA . GLY A 1 212 ? 6.27 10.461 19.531 1 97.94 212 GLY A CA 1
ATOM 1649 C C . GLY A 1 212 ? 6.348 10.781 18.047 1 97.94 212 GLY A C 1
ATOM 1650 O O . GLY A 1 212 ? 7.07 10.117 17.297 1 97.94 212 GLY A O 1
ATOM 1651 N N . LEU A 1 213 ? 5.535 11.742 17.703 1 98.31 213 LEU A N 1
ATOM 1652 C CA . LEU A 1 213 ? 5.41 12.172 16.312 1 98.31 213 LEU A CA 1
ATOM 1653 C C . LEU A 1 213 ? 5.703 13.664 16.172 1 98.31 213 LEU A C 1
ATOM 1655 O O . LEU A 1 213 ? 5.211 14.469 16.953 1 98.31 213 LEU A O 1
ATOM 1659 N N . GLY A 1 214 ? 6.598 14.031 15.305 1 97.88 214 GLY A N 1
ATOM 1660 C CA . GLY A 1 214 ? 6.883 15.398 14.898 1 97.88 214 GLY A CA 1
ATOM 1661 C C . GLY A 1 214 ? 6.898 15.586 13.391 1 97.88 214 GLY A C 1
ATOM 1662 O O . GLY A 1 214 ? 6.246 14.844 12.664 1 97.88 214 GLY A O 1
ATOM 1663 N N . GLY A 1 215 ? 7.566 16.703 12.977 1 97.75 215 GLY A N 1
ATOM 1664 C CA . GLY A 1 215 ? 7.656 16.969 11.547 1 97.75 215 GLY A CA 1
ATOM 1665 C C . GLY A 1 215 ? 6.785 18.141 11.102 1 97.75 215 GLY A C 1
ATOM 1666 O O . GLY A 1 215 ? 6.383 18.969 11.922 1 97.75 215 GLY A O 1
ATOM 1667 N N . GLU A 1 216 ? 6.566 18.219 9.836 1 98.25 216 GLU A N 1
ATOM 1668 C CA . GLU A 1 216 ? 5.855 19.359 9.266 1 98.25 216 GLU A CA 1
ATOM 1669 C C . GLU A 1 216 ? 4.441 19.469 9.836 1 98.25 216 GLU A C 1
ATOM 1671 O O . GLU A 1 216 ? 3.635 18.547 9.688 1 98.25 216 GLU A O 1
ATOM 1676 N N . LEU A 1 217 ? 4.109 20.609 10.344 1 98.25 217 LEU A N 1
ATOM 1677 C CA . LEU A 1 217 ? 2.857 20.828 11.055 1 98.25 217 LEU A CA 1
ATOM 1678 C C . LEU A 1 217 ? 1.66 20.578 10.148 1 98.25 217 LEU A C 1
ATOM 1680 O O . LEU A 1 217 ? 0.704 19.906 10.539 1 98.25 217 LEU A O 1
ATOM 1684 N N . PRO A 1 218 ? 1.663 21.094 8.891 1 98.62 218 PRO A N 1
ATOM 1685 C CA . PRO A 1 218 ? 0.49 20.844 8.055 1 98.62 218 PRO A CA 1
ATOM 1686 C C . PRO A 1 218 ? 0.216 19.359 7.855 1 98.62 218 PRO A C 1
ATOM 1688 O O . PRO A 1 218 ? -0.943 18.938 7.781 1 98.62 218 PRO A O 1
ATOM 1691 N N . ILE A 1 219 ? 1.263 18.562 7.777 1 98.69 219 ILE A N 1
ATOM 1692 C CA . ILE A 1 219 ? 1.092 17.125 7.586 1 98.69 219 ILE A CA 1
ATOM 1693 C C . ILE A 1 219 ? 0.539 16.5 8.859 1 98.69 219 ILE A C 1
ATOM 1695 O O . ILE A 1 219 ? -0.43 15.742 8.82 1 98.69 219 ILE A O 1
ATOM 1699 N N . VAL A 1 220 ? 1.142 16.828 9.992 1 98.62 220 VAL A N 1
ATOM 1700 C CA . VAL A 1 220 ? 0.709 16.25 11.258 1 98.62 220 VAL A CA 1
ATOM 1701 C C . VAL A 1 220 ? -0.742 16.625 11.531 1 98.62 220 VAL A C 1
ATOM 1703 O O . VAL A 1 220 ? -1.564 15.773 11.867 1 98.62 220 VAL A O 1
ATOM 1706 N N . LEU A 1 221 ? -1.071 17.859 11.383 1 98.5 221 LEU A N 1
ATOM 1707 C CA . LEU A 1 221 ? -2.434 18.328 11.602 1 98.5 221 LEU A CA 1
ATOM 1708 C C . LEU A 1 221 ? -3.393 17.703 10.594 1 98.5 221 LEU A C 1
ATOM 1710 O O . LEU A 1 221 ? -4.543 17.406 10.93 1 98.5 221 LEU A O 1
ATOM 1714 N N . GLY A 1 222 ? -2.928 17.547 9.367 1 98.69 222 GLY A N 1
ATOM 1715 C CA . GLY A 1 222 ? -3.73 16.891 8.352 1 98.69 222 GLY A CA 1
ATOM 1716 C C . GLY A 1 222 ? -4.059 15.453 8.695 1 98.69 222 GLY A C 1
ATOM 1717 O O . GLY A 1 222 ? -5.172 14.984 8.438 1 98.69 222 GLY A O 1
ATOM 1718 N N . LEU A 1 223 ? -3.096 14.766 9.211 1 98.38 223 LEU A N 1
ATOM 1719 C CA . LEU A 1 223 ? -3.32 13.383 9.633 1 98.38 223 LEU A CA 1
ATOM 1720 C C . LEU A 1 223 ? -4.395 13.312 10.719 1 98.38 223 LEU A C 1
ATOM 1722 O O . LEU A 1 223 ? -5.203 12.383 10.734 1 98.38 223 LEU A O 1
ATOM 1726 N N . MET A 1 224 ? -4.453 14.297 11.578 1 97.69 224 MET A N 1
ATOM 1727 C CA . MET A 1 224 ? -5.441 14.352 12.648 1 97.69 224 MET A CA 1
ATOM 1728 C C . MET A 1 224 ? -6.848 14.539 12.086 1 97.69 224 MET A C 1
ATOM 1730 O O . MET A 1 224 ? -7.82 14.031 12.641 1 97.69 224 MET A O 1
ATOM 1734 N N . ALA A 1 225 ? -6.938 15.203 11.031 1 98 225 ALA A N 1
ATOM 1735 C CA . ALA A 1 225 ? -8.211 15.672 10.492 1 98 225 ALA A CA 1
ATOM 1736 C C . ALA A 1 225 ? -9.102 14.5 10.086 1 98 225 ALA A C 1
ATOM 1738 O O . ALA A 1 225 ? -10.328 14.633 10.047 1 98 225 ALA A O 1
ATOM 1739 N N . PHE A 1 226 ? -8.5 13.391 9.82 1 97.44 226 PHE A N 1
ATOM 1740 C CA . PHE A 1 226 ? -9.266 12.242 9.352 1 97.44 226 PHE A CA 1
ATOM 1741 C C . PHE A 1 226 ? -10.062 11.617 10.484 1 97.44 226 PHE A C 1
ATOM 1743 O O . PHE A 1 226 ? -10.883 10.727 10.258 1 97.44 226 PHE A O 1
ATOM 1750 N N . SER A 1 227 ? -9.844 12.094 11.656 1 96.19 227 SER A N 1
ATOM 1751 C CA . SER A 1 227 ? -10.477 11.484 12.82 1 96.19 227 SER A CA 1
ATOM 1752 C C . SER A 1 227 ? -11.844 12.102 13.094 1 96.19 227 SER A C 1
ATOM 1754 O O . SER A 1 227 ? -12.609 11.586 13.914 1 96.19 227 SER A O 1
ATOM 1756 N N . GLY A 1 228 ? -12.164 13.195 12.445 1 93.94 228 GLY A N 1
ATOM 1757 C CA . GLY A 1 228 ? -13.484 13.773 12.672 1 93.94 228 GLY A CA 1
ATOM 1758 C C . GLY A 1 228 ? -13.531 15.266 12.414 1 93.94 228 GLY A C 1
ATOM 1759 O O . GLY A 1 228 ? -12.633 15.82 11.773 1 93.94 228 GLY A O 1
ATOM 1760 N N . ALA A 1 229 ? -14.602 15.82 12.906 1 92.5 229 ALA A N 1
ATOM 1761 C CA . ALA A 1 229 ? -14.773 17.266 12.766 1 92.5 229 ALA A CA 1
ATOM 1762 C C . ALA A 1 229 ? -13.703 18.016 13.539 1 92.5 229 ALA A C 1
ATOM 1764 O O . ALA A 1 229 ? -13.297 17.609 14.625 1 92.5 229 ALA A O 1
ATOM 1765 N N . PRO A 1 230 ? -13.359 19.156 12.992 1 90.56 230 PRO A N 1
ATOM 1766 C CA . PRO A 1 230 ? -12.273 19.906 13.617 1 90.56 230 PRO A CA 1
ATOM 1767 C C . PRO A 1 230 ? -12.531 20.188 15.102 1 90.56 230 PRO A C 1
ATOM 1769 O O . PRO A 1 230 ? -11.609 20.078 15.914 1 90.56 230 PRO A O 1
ATOM 1772 N N . ASP A 1 231 ? -13.719 20.469 15.484 1 86.38 231 ASP A N 1
ATOM 1773 C CA . ASP A 1 231 ? -14.023 20.766 16.891 1 86.38 231 ASP A CA 1
ATOM 1774 C C . ASP A 1 231 ? -13.766 19.531 17.766 1 86.38 231 ASP A C 1
ATOM 1776 O O . ASP A 1 231 ? -13.297 19.672 18.891 1 86.38 231 ASP A O 1
ATOM 1780 N N . GLN A 1 232 ? -14.016 18.422 17.25 1 86.81 232 GLN A N 1
ATOM 1781 C CA . GLN A 1 232 ? -13.836 17.172 17.969 1 86.81 232 GLN A CA 1
ATOM 1782 C C . GLN A 1 232 ? -12.359 16.766 18.016 1 86.81 232 GLN A C 1
ATOM 1784 O O . GLN A 1 232 ? -11.914 16.125 18.969 1 86.81 232 GLN A O 1
ATOM 1789 N N . VAL A 1 233 ? -11.656 17.141 17.062 1 92.44 233 VAL A N 1
ATOM 1790 C CA . VAL A 1 233 ? -10.289 16.672 16.891 1 92.44 233 VAL A CA 1
ATOM 1791 C C . VAL A 1 233 ? -9.328 17.594 17.625 1 92.44 233 VAL A C 1
ATOM 1793 O O . VAL A 1 233 ? -8.453 17.141 18.359 1 92.44 233 VAL A O 1
ATOM 1796 N N . TYR A 1 234 ? -9.539 18.875 17.5 1 91.69 234 TYR A N 1
ATOM 1797 C CA . TYR A 1 234 ? -8.469 19.781 17.875 1 91.69 234 TYR A CA 1
ATOM 1798 C C . TYR A 1 234 ? -8.852 20.578 19.125 1 91.69 234 TYR A C 1
ATOM 1800 O O . TYR A 1 234 ? -7.996 20.859 19.969 1 91.69 234 TYR A O 1
ATOM 1808 N N . MET A 1 235 ? -10.086 20.922 19.281 1 84.94 235 MET A N 1
ATOM 1809 C CA . MET A 1 235 ? -10.469 21.906 20.266 1 84.94 235 MET A CA 1
ATOM 1810 C C . MET A 1 235 ? -10.359 21.344 21.688 1 84.94 235 MET A C 1
ATOM 1812 O O . MET A 1 235 ? -10.922 20.281 21.969 1 84.94 235 MET A O 1
ATOM 1816 N N . SER A 1 236 ? -9.609 22.031 22.453 1 80 236 SER A N 1
ATOM 1817 C CA . SER A 1 236 ? -9.438 21.609 23.828 1 80 236 SER A CA 1
ATOM 1818 C C . SER A 1 236 ? -10.766 21.578 24.578 1 80 236 SER A C 1
ATOM 1820 O O . SER A 1 236 ? -10.992 20.719 25.422 1 80 236 SER A O 1
ATOM 1822 N N . ARG A 1 237 ? -11.539 22.562 24.344 1 74.56 237 ARG A N 1
ATOM 1823 C CA . ARG A 1 237 ? -12.914 22.562 24.844 1 74.56 237 ARG A CA 1
ATOM 1824 C C . ARG A 1 237 ? -13.891 22.969 23.766 1 74.56 237 ARG A C 1
ATOM 1826 O O . ARG A 1 237 ? -13.883 24.125 23.312 1 74.56 237 ARG A O 1
ATOM 1833 N N . SER A 1 238 ? -14.484 21.953 23.297 1 67.38 238 SER A N 1
ATOM 1834 C CA . SER A 1 238 ? -15.469 22.219 22.266 1 67.38 238 SER A CA 1
ATOM 1835 C C . SER A 1 238 ? -16.734 22.859 22.844 1 67.38 238 SER A C 1
ATOM 1837 O O . SER A 1 238 ? -16.875 22.953 24.062 1 67.38 238 SER A O 1
ATOM 1839 N N . ASP A 1 239 ? -17.422 23.391 21.969 1 67.5 239 ASP A N 1
ATOM 1840 C CA . ASP A 1 239 ? -18.719 23.953 22.359 1 67.5 239 ASP A CA 1
ATOM 1841 C C . ASP A 1 239 ? -19.594 22.922 23.047 1 67.5 239 ASP A C 1
ATOM 1843 O O . ASP A 1 239 ? -20.406 23.25 23.906 1 67.5 239 ASP A O 1
ATOM 1847 N N . SER A 1 240 ? -19.328 21.703 22.734 1 68.19 240 SER A N 1
ATOM 1848 C CA . SER A 1 240 ? -20.125 20.625 23.297 1 68.19 240 SER A CA 1
ATOM 1849 C C . SER A 1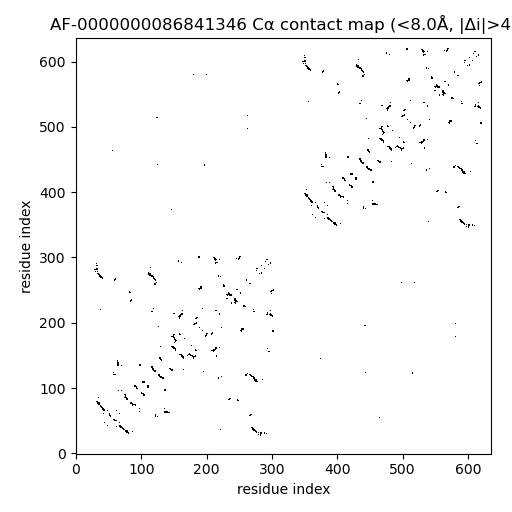 240 ? -19.484 20.094 24.578 1 68.19 240 SER A C 1
ATOM 1851 O O . SER A 1 240 ? -20.031 19.188 25.219 1 68.19 240 SER A O 1
ATOM 1853 N N . GLY A 1 241 ? -18.422 20.641 24.953 1 70.94 241 GLY A N 1
ATOM 1854 C CA . GLY A 1 241 ? -17.781 20.25 26.203 1 70.94 241 GLY A CA 1
ATOM 1855 C C . GLY A 1 241 ? -16.781 19.125 26.047 1 70.94 241 GLY A C 1
ATOM 1856 O O . GLY A 1 241 ? -16.078 18.766 26.984 1 70.94 241 GLY A O 1
ATOM 1857 N N . HIS A 1 242 ? -16.766 18.625 24.812 1 76 242 HIS A N 1
ATOM 1858 C CA . HIS A 1 242 ? -15.844 17.516 24.578 1 76 242 HIS A CA 1
ATOM 1859 C C . HIS A 1 242 ? -14.414 18.031 24.406 1 76 242 HIS A C 1
ATOM 1861 O O . HIS A 1 242 ? -14.203 19.125 23.891 1 76 242 HIS A O 1
ATOM 1867 N N . ARG A 1 243 ? -13.547 17.188 24.891 1 85.12 243 ARG A N 1
ATOM 1868 C CA . ARG A 1 243 ? -12.141 17.531 24.719 1 85.12 243 ARG A CA 1
ATOM 1869 C C . ARG A 1 243 ? -11.594 16.922 23.422 1 85.12 243 ARG A C 1
ATOM 1871 O O . ARG A 1 243 ? -11.914 15.773 23.078 1 85.12 243 ARG A O 1
ATOM 1878 N N . GLY A 1 244 ? -10.875 17.719 22.781 1 89.88 244 GLY A N 1
ATOM 1879 C CA . GLY A 1 244 ? -10.297 17.281 21.516 1 89.88 244 GLY A CA 1
ATOM 1880 C C . GLY A 1 244 ? -9.391 16.062 21.672 1 89.88 244 GLY A C 1
ATOM 1881 O O . GLY A 1 244 ? -8.883 15.805 22.766 1 89.88 244 GLY A O 1
ATOM 1882 N N . TYR A 1 245 ? -9.258 15.344 20.672 1 92.62 245 TYR A N 1
ATOM 1883 C CA . TYR A 1 245 ? -8.391 14.172 20.688 1 92.62 245 TYR A CA 1
ATOM 1884 C C . TYR A 1 245 ? -6.938 14.57 20.891 1 92.62 245 TYR A C 1
ATOM 1886 O O . TYR A 1 245 ? -6.145 13.812 21.438 1 92.62 245 TYR A O 1
ATOM 1894 N N . TRP A 1 246 ? -6.562 15.711 20.344 1 94.06 246 TRP A N 1
ATOM 1895 C CA . TRP A 1 246 ? -5.219 16.25 20.531 1 94.06 246 TRP A CA 1
ATOM 1896 C C . TRP A 1 246 ? -5.188 17.25 21.688 1 94.06 246 TRP A C 1
ATOM 1898 O O . TRP A 1 246 ? -5.625 18.391 21.516 1 94.06 246 TRP A O 1
ATOM 1908 N N . ARG A 1 247 ? -4.664 16.844 22.781 1 90.06 247 ARG A N 1
ATOM 1909 C CA . ARG A 1 247 ? -4.613 17.703 23.969 1 90.06 247 ARG A CA 1
ATOM 1910 C C . ARG A 1 247 ? -3.322 17.469 24.75 1 90.06 247 ARG A C 1
ATOM 1912 O O . ARG A 1 247 ? -2.871 16.344 24.906 1 90.06 247 ARG A O 1
ATOM 1919 N N . ASP A 1 248 ? -2.705 18.578 25.125 1 91.25 248 ASP A N 1
ATOM 1920 C CA . ASP A 1 248 ? -1.46 18.547 25.891 1 91.25 248 ASP A CA 1
ATOM 1921 C C . ASP A 1 248 ? -0.381 17.766 25.141 1 91.25 248 ASP A C 1
ATOM 1923 O O . ASP A 1 248 ? 0.388 17.016 25.75 1 91.25 248 ASP A O 1
ATOM 1927 N N . ARG A 1 249 ? -0.51 17.812 23.797 1 93.44 249 ARG A N 1
ATOM 1928 C CA . ARG A 1 249 ? 0.446 17.203 22.875 1 93.44 249 ARG A CA 1
ATOM 1929 C C . ARG A 1 249 ? 0.366 15.688 22.922 1 93.44 249 ARG A C 1
ATOM 1931 O O . ARG A 1 249 ? 1.375 15 22.75 1 93.44 249 ARG A O 1
ATOM 1938 N N . VAL A 1 250 ? -0.759 15.258 23.312 1 94.06 250 VAL A N 1
ATOM 1939 C CA . VAL A 1 250 ? -1.012 13.82 23.312 1 94.06 250 VAL A CA 1
ATOM 1940 C C . VAL A 1 250 ? -2.23 13.508 22.453 1 94.06 250 VAL A C 1
ATOM 1942 O O . VAL A 1 250 ? -3.197 14.266 22.438 1 94.06 250 VAL A O 1
ATOM 1945 N N . TRP A 1 251 ? -2.156 12.461 21.75 1 95.06 251 TRP A N 1
ATOM 1946 C CA . TRP A 1 251 ? -3.271 11.961 20.953 1 95.06 251 TRP A CA 1
ATOM 1947 C C . TRP A 1 251 ? -4.043 10.883 21.703 1 95.06 251 TRP A C 1
ATOM 1949 O O . TRP A 1 251 ? -3.469 9.867 22.109 1 95.06 251 TRP A O 1
ATOM 1959 N N . THR A 1 252 ? -5.293 11.039 21.812 1 91.25 252 THR A N 1
ATOM 1960 C CA . THR A 1 252 ? -6.031 10.18 22.719 1 91.25 252 THR A CA 1
ATOM 1961 C C . THR A 1 252 ? -6.957 9.242 21.953 1 91.25 252 THR A C 1
ATOM 1963 O O . THR A 1 252 ? -7.734 8.5 22.562 1 91.25 252 THR A O 1
ATOM 1966 N N . HIS A 1 253 ? -6.93 9.242 20.703 1 88.81 253 HIS A N 1
ATOM 1967 C CA . HIS A 1 253 ? -7.75 8.375 19.859 1 88.81 253 HIS A CA 1
ATOM 1968 C C . HIS A 1 253 ? -6.895 7.324 19.156 1 88.81 253 HIS A C 1
ATOM 1970 O O . HIS A 1 253 ? -6.164 7.641 18.219 1 88.81 253 HIS A O 1
ATOM 1976 N N . ASN A 1 254 ? -6.98 6.082 19.516 1 84.19 254 ASN A N 1
ATOM 1977 C CA . ASN A 1 254 ? -6.031 5.098 19 1 84.19 254 ASN A CA 1
ATOM 1978 C C . ASN A 1 254 ? -6.691 4.137 18.016 1 84.19 254 ASN A C 1
ATOM 1980 O O . ASN A 1 254 ? -6.117 3.102 17.672 1 84.19 254 ASN A O 1
ATOM 1984 N N . HIS A 1 255 ? -7.848 4.496 17.516 1 90.69 255 HIS A N 1
ATOM 1985 C CA . HIS A 1 255 ? -8.5 3.668 16.516 1 90.69 255 HIS A CA 1
ATOM 1986 C C . HIS A 1 255 ? -8.328 4.27 15.117 1 90.69 255 HIS A C 1
ATOM 1988 O O . HIS A 1 255 ? -8.07 5.465 14.977 1 90.69 255 HIS A O 1
ATOM 1994 N N . SER A 1 256 ? -8.57 3.375 14.18 1 90.69 256 SER A N 1
ATOM 1995 C CA . SER A 1 256 ? -8.477 3.838 12.797 1 90.69 256 SER A CA 1
ATOM 1996 C C . SER A 1 256 ? -9.445 4.977 12.523 1 90.69 256 SER A C 1
ATOM 1998 O O . SER A 1 256 ? -10.633 4.887 12.867 1 90.69 256 SER A O 1
ATOM 2000 N N . PRO A 1 257 ? -8.977 5.984 11.914 1 94.75 257 PRO A N 1
ATOM 2001 C CA . PRO A 1 257 ? -9.828 7.148 11.672 1 94.75 257 PRO A CA 1
ATOM 2002 C C . PRO A 1 257 ? -11.055 6.82 10.828 1 94.75 257 PRO A C 1
ATOM 2004 O O . PRO A 1 257 ? -10.945 6.09 9.836 1 94.75 257 PRO A O 1
ATOM 2007 N N . PRO A 1 258 ? -12.148 7.352 11.148 1 93.06 258 PRO A N 1
ATOM 2008 C CA . PRO A 1 258 ? -13.391 7.055 10.43 1 93.06 258 PRO A CA 1
ATOM 2009 C C . PRO A 1 258 ? -13.391 7.598 9 1 93.06 258 PRO A C 1
ATOM 2011 O O . PRO A 1 258 ? -14.148 7.113 8.156 1 93.06 258 PRO A O 1
ATOM 2014 N N . LEU A 1 259 ? -12.602 8.594 8.742 1 94.25 259 LEU A N 1
ATOM 2015 C CA . LEU A 1 259 ? -12.656 9.227 7.426 1 94.25 259 LEU A CA 1
ATOM 2016 C C . LEU A 1 259 ? -11.656 8.586 6.473 1 94.25 259 LEU A C 1
ATOM 2018 O O . LEU A 1 259 ? -11.531 9.016 5.32 1 94.25 259 LEU A O 1
ATOM 2022 N N . TYR A 1 260 ? -10.938 7.605 6.922 1 92.69 260 TYR A N 1
ATOM 2023 C CA . TYR A 1 260 ? -10.164 6.809 5.973 1 92.69 260 TYR A CA 1
ATOM 2024 C C . TYR A 1 260 ? -11.086 6.09 4.988 1 92.69 260 TYR A C 1
ATOM 2026 O O . TYR A 1 260 ? -12.016 5.395 5.395 1 92.69 260 TYR A O 1
ATOM 2034 N N . PRO A 1 261 ? -10.797 6.367 3.75 1 89.62 261 PRO A N 1
ATOM 2035 C CA . PRO A 1 261 ? -11.625 5.648 2.777 1 89.62 261 PRO A CA 1
ATOM 2036 C C . PRO A 1 261 ? -11.305 4.156 2.725 1 89.62 261 PRO A C 1
ATOM 2038 O O . PRO A 1 261 ? -10.172 3.752 2.973 1 89.62 261 PRO A O 1
ATOM 2041 N N . ASN A 1 262 ? -12.305 3.426 2.434 1 82.44 262 ASN A N 1
ATOM 2042 C CA . ASN A 1 262 ? -12.039 2.035 2.082 1 82.44 262 ASN A CA 1
ATOM 2043 C C . ASN A 1 262 ? -11.57 1.903 0.636 1 82.44 262 ASN A C 1
ATOM 2045 O O . ASN A 1 262 ? -11.422 2.904 -0.067 1 82.44 262 ASN A O 1
ATOM 2049 N N . ILE A 1 263 ? -11.352 0.712 0.189 1 81.12 263 ILE A N 1
ATOM 2050 C CA . ILE A 1 263 ? -10.68 0.445 -1.077 1 81.12 263 ILE A CA 1
ATOM 2051 C C . ILE A 1 263 ? -11.594 0.824 -2.238 1 81.12 263 ILE A C 1
ATOM 2053 O O . ILE A 1 263 ? -11.133 1.032 -3.361 1 81.12 263 ILE A O 1
ATOM 2057 N N . THR A 1 264 ? -12.906 0.983 -2.084 1 82 264 THR A N 1
ATOM 2058 C CA . THR A 1 264 ? -13.836 1.292 -3.16 1 82 264 THR A CA 1
ATOM 2059 C C . THR A 1 264 ? -14.203 2.773 -3.148 1 82 264 THR A C 1
ATOM 2061 O O . THR A 1 264 ? -14.938 3.244 -4.023 1 82 264 THR A O 1
ATOM 2064 N N . GLN A 1 265 ? -13.812 3.49 -2.23 1 86.88 265 GLN A N 1
ATOM 2065 C CA . GLN A 1 265 ? -14.164 4.895 -2.07 1 86.88 265 GLN A CA 1
ATOM 2066 C C . GLN A 1 265 ? -13.078 5.805 -2.635 1 86.88 265 GLN A C 1
ATOM 2068 O O . GLN A 1 265 ? -11.898 5.453 -2.615 1 86.88 265 GLN A O 1
ATOM 2073 N N . PRO A 1 266 ? -13.438 6.945 -3.086 1 90.06 266 PRO A N 1
ATOM 2074 C CA . PRO A 1 266 ? -12.445 7.902 -3.566 1 90.06 266 PRO A CA 1
ATOM 2075 C C . PRO A 1 266 ? -11.594 8.484 -2.439 1 90.06 266 PRO A C 1
ATOM 2077 O O . PRO A 1 266 ? -11.977 8.414 -1.27 1 90.06 266 PRO A O 1
ATOM 2080 N N . PRO A 1 267 ? -10.516 9.078 -2.812 1 94.81 267 PRO A N 1
ATOM 2081 C CA . PRO A 1 267 ? -9.664 9.719 -1.809 1 94.81 267 PRO A CA 1
ATOM 2082 C C . PRO A 1 267 ? -10.383 10.844 -1.063 1 94.81 267 PRO A C 1
ATOM 2084 O O . PRO A 1 267 ? -11.273 11.484 -1.621 1 94.81 267 PRO A O 1
ATOM 2087 N N . ARG A 1 268 ? -10.008 11.008 0.142 1 96.5 268 ARG A N 1
ATOM 2088 C CA . ARG A 1 268 ? -10.43 12.141 0.957 1 96.5 268 ARG A CA 1
ATOM 2089 C C . ARG A 1 268 ? -9.234 13.008 1.351 1 96.5 268 ARG A C 1
ATOM 2091 O O . ARG A 1 268 ? -8.148 12.484 1.622 1 96.5 268 ARG A O 1
ATOM 2098 N N . GLY A 1 269 ? -9.438 14.281 1.368 1 97.81 269 GLY A N 1
ATOM 2099 C CA . GLY A 1 269 ? -8.289 15.141 1.609 1 97.81 269 GLY A CA 1
ATOM 2100 C C . GLY A 1 269 ? -8.625 16.391 2.398 1 97.81 269 GLY A C 1
ATOM 2101 O O . GLY A 1 269 ? -9.789 16.797 2.441 1 97.81 269 GLY A O 1
ATOM 2102 N N . PHE A 1 270 ? -7.648 16.969 2.996 1 98.69 270 PHE A N 1
ATOM 2103 C CA . PHE A 1 270 ? -7.727 18.203 3.762 1 98.69 270 PHE A CA 1
ATOM 2104 C C . PHE A 1 270 ? -6.609 19.156 3.361 1 98.69 270 PHE A C 1
ATOM 2106 O O . PHE A 1 270 ? -5.469 18.734 3.152 1 98.69 270 PHE A O 1
ATOM 2113 N N . TYR A 1 271 ? -6.988 20.375 3.16 1 98.31 271 TYR A N 1
ATOM 2114 C CA . TYR A 1 271 ? -6.008 21.453 3.045 1 98.31 271 TYR A CA 1
ATOM 2115 C C . TYR A 1 271 ? -5.715 22.062 4.406 1 98.31 271 TYR A C 1
ATOM 2117 O O . TYR A 1 271 ? -6.637 22.484 5.113 1 98.31 271 TYR A O 1
ATOM 2125 N N . VAL A 1 272 ? -4.441 22.109 4.785 1 98.81 272 VAL A N 1
ATOM 2126 C CA . VAL A 1 272 ? -4.027 22.656 6.074 1 98.81 272 VAL A CA 1
ATOM 2127 C C . VAL A 1 272 ? -3.066 23.828 5.859 1 98.81 272 VAL A C 1
ATOM 2129 O O . VAL A 1 272 ? -2.111 23.719 5.09 1 98.81 272 VAL A O 1
ATOM 2132 N N . ALA A 1 273 ? -3.324 24.859 6.504 1 98.81 273 ALA A N 1
ATOM 2133 C CA . ALA A 1 273 ? -2.426 26 6.484 1 98.81 273 ALA A CA 1
ATOM 2134 C C . ALA A 1 273 ? -2.113 26.484 7.898 1 98.81 273 ALA A C 1
ATOM 2136 O O . ALA A 1 273 ? -3.008 26.562 8.742 1 98.81 273 ALA A O 1
ATOM 2137 N N . VAL A 1 274 ? -0.908 26.719 8.148 1 98.81 274 VAL A N 1
ATOM 2138 C CA . VAL A 1 274 ? -0.406 27.219 9.43 1 98.81 274 VAL A CA 1
ATOM 2139 C C . VAL A 1 274 ? 0.076 28.656 9.281 1 98.81 274 VAL A C 1
ATOM 2141 O O . VAL A 1 274 ? 0.778 28.984 8.32 1 98.81 274 VAL A O 1
ATOM 2144 N N . PHE A 1 275 ? -0.31 29.484 10.273 1 98.81 275 PHE A N 1
ATOM 2145 C CA . PHE A 1 275 ? 0.009 30.906 10.242 1 98.81 275 PHE A CA 1
ATOM 2146 C C . PHE A 1 275 ? 0.72 31.344 11.516 1 98.81 275 PHE A C 1
ATOM 2148 O O . PHE A 1 275 ? 0.579 30.688 12.562 1 98.81 275 PHE A O 1
ATOM 2155 N N . TYR A 1 276 ? 1.423 32.406 11.359 1 98.56 276 TYR A N 1
ATOM 2156 C CA . TYR A 1 276 ? 1.966 33.031 12.562 1 98.56 276 TYR A CA 1
ATOM 2157 C C . TYR A 1 276 ? 0.853 33.594 13.43 1 98.56 276 TYR A C 1
ATOM 2159 O O . TYR A 1 276 ? -0.195 34 12.922 1 98.56 276 TYR A O 1
ATOM 2167 N N . ASP A 1 277 ? 1.05 33.625 14.688 1 98.12 277 ASP A N 1
ATOM 2168 C CA . ASP A 1 277 ? 0.108 34.188 15.633 1 98.12 277 ASP A CA 1
ATOM 2169 C C . ASP A 1 277 ? 0.431 35.656 15.898 1 98.12 277 ASP A C 1
ATOM 2171 O O . ASP A 1 277 ? 1.368 35.969 16.641 1 98.12 277 ASP A O 1
ATOM 2175 N N . PRO A 1 278 ? -0.369 36.531 15.328 1 97.19 278 PRO A N 1
ATOM 2176 C CA . PRO A 1 278 ? -0.08 37.969 15.531 1 97.19 278 PRO A CA 1
ATOM 2177 C C . PRO A 1 278 ? -0.186 38.375 17 1 97.19 278 PRO A C 1
ATOM 2179 O O . PRO A 1 278 ? 0.359 39.406 17.391 1 97.19 278 PRO A O 1
ATOM 2182 N N . GLU A 1 279 ? -0.86 37.625 17.812 1 96 279 GLU A N 1
ATOM 2183 C CA . GLU A 1 279 ? -1.072 37.969 19.219 1 96 279 GLU A CA 1
ATOM 2184 C C . GLU A 1 279 ? 0.081 37.5 20.078 1 96 279 GLU A C 1
ATOM 2186 O O . GLU A 1 279 ? 0.156 37.812 21.266 1 96 279 GLU A O 1
ATOM 2191 N N . ASN A 1 280 ? 0.929 36.688 19.578 1 96.06 280 ASN A N 1
ATOM 2192 C CA . ASN A 1 280 ? 2.121 36.219 20.25 1 96.06 280 ASN A CA 1
ATOM 2193 C C . ASN A 1 280 ? 3.346 36.25 19.344 1 96.06 280 ASN A C 1
ATOM 2195 O O . ASN A 1 280 ? 3.936 35.219 19.047 1 96.06 280 ASN A O 1
ATOM 2199 N N . PRO A 1 281 ? 3.797 37.406 18.953 1 95.25 281 PRO A N 1
ATOM 2200 C CA . PRO A 1 281 ? 4.875 37.531 17.984 1 95.25 281 PRO A CA 1
ATOM 2201 C C . PRO A 1 281 ? 6.188 36.906 18.453 1 95.25 281 PRO A C 1
ATOM 2203 O O . PRO A 1 281 ? 6.988 36.469 17.641 1 95.25 281 PRO A O 1
ATOM 2206 N N . ASP A 1 282 ? 6.367 36.875 19.75 1 94.62 282 ASP A N 1
ATOM 2207 C CA . ASP A 1 282 ? 7.609 36.312 20.281 1 94.62 282 ASP A CA 1
ATOM 2208 C C . ASP A 1 282 ? 7.586 34.812 20.266 1 94.62 282 ASP A C 1
ATOM 2210 O O . ASP A 1 282 ? 8.633 34.156 20.141 1 94.62 282 ASP A O 1
ATOM 2214 N N . GLY A 1 283 ? 6.445 34.25 20.438 1 95.81 283 GLY A N 1
ATOM 2215 C CA . GLY A 1 283 ? 6.312 32.812 20.484 1 95.81 283 GLY A CA 1
ATOM 2216 C C . GLY A 1 283 ? 5.973 32.188 19.141 1 95.81 283 GLY A C 1
ATOM 2217 O O . GLY A 1 283 ? 5.965 30.969 18.984 1 95.81 283 GLY A O 1
ATOM 2218 N N . SER A 1 284 ? 5.738 33.062 18.203 1 97.5 284 SER A N 1
ATOM 2219 C CA . SER A 1 284 ? 5.309 32.594 16.875 1 97.5 284 SER A CA 1
ATOM 2220 C C . SER A 1 284 ? 6.238 33.125 15.789 1 97.5 284 SER A C 1
ATOM 2222 O O . SER A 1 284 ? 5.812 33.906 14.922 1 97.5 284 SER A O 1
ATOM 2224 N N . THR A 1 285 ? 7.492 32.719 15.828 1 96.94 285 THR A N 1
ATOM 2225 C CA . THR A 1 285 ? 8.5 33.031 14.82 1 96.94 285 THR A CA 1
ATOM 2226 C C . THR A 1 285 ? 8.844 31.797 13.984 1 96.94 285 THR A C 1
ATOM 2228 O O . THR A 1 285 ? 8.531 30.672 14.375 1 96.94 285 THR A O 1
ATOM 2231 N N . PRO A 1 286 ? 9.469 32.031 12.836 1 96.38 286 PRO A N 1
ATOM 2232 C CA . PRO A 1 286 ? 9.875 30.875 12.031 1 96.38 286 PRO A CA 1
ATOM 2233 C C . PRO A 1 286 ? 10.734 29.875 12.812 1 96.38 286 PRO A C 1
ATOM 2235 O O . PRO A 1 286 ? 10.539 28.672 12.695 1 96.38 286 PRO A O 1
ATOM 2238 N N . GLU A 1 287 ? 11.609 30.422 13.617 1 95.69 287 GLU A N 1
ATOM 2239 C CA . GLU A 1 287 ? 12.516 29.562 14.375 1 95.69 287 GLU A CA 1
ATOM 2240 C C . GLU A 1 287 ? 11.773 28.766 15.438 1 95.69 287 GLU A C 1
ATOM 2242 O O . GLU A 1 287 ? 12.055 27.594 15.648 1 95.69 287 GLU A O 1
ATOM 2247 N N . ARG A 1 288 ? 10.859 29.422 16.094 1 96.69 288 ARG A N 1
ATOM 2248 C CA . ARG A 1 288 ? 10.133 28.766 17.172 1 96.69 288 ARG A CA 1
ATOM 2249 C C . ARG A 1 288 ? 9.219 27.672 16.625 1 96.69 288 ARG A C 1
ATOM 2251 O O . ARG A 1 288 ? 9.164 26.578 17.188 1 96.69 288 ARG A O 1
ATOM 2258 N N . ILE A 1 289 ? 8.5 27.984 15.586 1 97.56 289 ILE A N 1
ATOM 2259 C CA . ILE A 1 289 ? 7.605 26.984 14.992 1 97.56 289 ILE A CA 1
ATOM 2260 C C . ILE A 1 289 ? 8.422 25.844 14.398 1 97.56 289 ILE A C 1
ATOM 2262 O O . ILE A 1 289 ? 8.07 24.672 14.555 1 97.56 289 ILE A O 1
ATOM 2266 N N . ARG A 1 290 ? 9.539 26.188 13.797 1 96.38 290 ARG A N 1
ATOM 2267 C CA . ARG A 1 290 ? 10.422 25.141 13.258 1 96.38 290 ARG A CA 1
ATOM 2268 C C . ARG A 1 290 ? 10.945 24.234 14.367 1 96.38 290 ARG A C 1
ATOM 2270 O O . ARG A 1 290 ? 11.016 23.016 14.195 1 96.38 290 ARG A O 1
ATOM 2277 N N . SER A 1 291 ? 11.328 24.797 15.406 1 95.75 291 SER A N 1
ATOM 2278 C CA . SER A 1 291 ? 11.805 24.016 16.547 1 95.75 291 SER A CA 1
ATOM 2279 C C . SER A 1 291 ? 10.719 23.094 17.078 1 95.75 291 SER A C 1
ATOM 2281 O O . SER A 1 291 ? 10.992 21.953 17.453 1 95.75 291 SER A O 1
ATOM 2283 N N . PHE A 1 292 ? 9.555 23.562 17.125 1 96.75 292 PHE A N 1
ATOM 2284 C CA . PHE A 1 292 ? 8.422 22.75 17.547 1 96.75 292 PHE A CA 1
ATOM 2285 C C . PHE A 1 292 ? 8.219 21.578 16.594 1 96.75 292 PHE A C 1
ATOM 2287 O O . PHE A 1 292 ? 7.914 20.469 17.047 1 96.75 292 PHE A O 1
ATOM 2294 N N . GLU A 1 293 ? 8.453 21.766 15.352 1 97.12 293 GLU A N 1
ATOM 2295 C CA . GLU A 1 293 ? 8.281 20.75 14.328 1 97.12 293 GLU A CA 1
ATOM 2296 C C . GLU A 1 293 ? 9.383 19.688 14.414 1 97.12 293 GLU A C 1
ATOM 2298 O O . GLU A 1 293 ? 9.117 18.5 14.242 1 97.12 293 GLU A O 1
ATOM 2303 N N . TRP A 1 294 ? 10.633 20.156 14.711 1 96.12 294 TRP A N 1
ATOM 2304 C CA . TRP A 1 294 ? 11.75 19.281 14.375 1 96.12 294 TRP A CA 1
ATOM 2305 C C . TRP A 1 294 ? 12.578 18.953 15.609 1 96.12 294 TRP A C 1
ATOM 2307 O O . TRP A 1 294 ? 13.375 18.016 15.602 1 96.12 294 TRP A O 1
ATOM 2317 N N . ASP A 1 295 ? 12.406 19.688 16.656 1 95.12 295 ASP A N 1
ATOM 2318 C CA . ASP A 1 295 ? 13.281 19.5 17.797 1 95.12 295 ASP A CA 1
ATOM 2319 C C . ASP A 1 295 ? 12.531 18.875 18.969 1 95.12 295 ASP A C 1
ATOM 2321 O O . ASP A 1 295 ? 13.109 18.625 20.031 1 95.12 295 ASP A O 1
ATOM 2325 N N . SER A 1 296 ? 11.273 18.672 18.812 1 93.69 296 SER A N 1
ATOM 2326 C CA . SER A 1 296 ? 10.438 18.047 19.844 1 93.69 296 SER A CA 1
ATOM 2327 C C . SER A 1 296 ? 9.234 17.344 19.234 1 93.69 296 SER A C 1
ATOM 2329 O O . SER A 1 296 ? 8.898 17.578 18.078 1 93.69 296 SER A O 1
ATOM 2331 N N . PRO A 1 297 ? 8.625 16.422 20.016 1 97.25 297 PRO A N 1
ATOM 2332 C CA . PRO A 1 297 ? 7.398 15.805 19.484 1 97.25 297 PRO A CA 1
ATOM 2333 C C . PRO A 1 297 ? 6.219 16.781 19.453 1 97.25 297 PRO A C 1
ATOM 2335 O O . PRO A 1 297 ? 6.004 17.531 20.406 1 97.25 297 PRO A O 1
ATOM 2338 N N . VAL A 1 298 ? 5.562 16.812 18.375 1 97.69 298 VAL A N 1
ATOM 2339 C CA . VAL A 1 298 ? 4.281 17.5 18.266 1 97.69 298 VAL A CA 1
ATOM 2340 C C . VAL A 1 298 ? 3.203 16.688 18.984 1 97.69 298 VAL A C 1
ATOM 2342 O O . VAL A 1 298 ? 2.299 17.266 19.594 1 97.69 298 VAL A O 1
ATOM 2345 N N . VAL A 1 299 ? 3.25 15.391 18.875 1 97.44 299 VAL A N 1
ATOM 2346 C CA . VAL A 1 299 ? 2.406 14.438 19.578 1 97.44 299 VAL A CA 1
ATOM 2347 C C . VAL A 1 299 ? 3.273 13.523 20.453 1 97.44 299 VAL A C 1
ATOM 2349 O O . VAL A 1 299 ? 4.066 12.734 19.938 1 97.44 299 VAL A O 1
ATOM 2352 N N . ASN A 1 300 ? 3.084 13.609 21.688 1 96.81 300 ASN A N 1
ATOM 2353 C CA . ASN A 1 300 ? 3.801 12.766 22.641 1 96.81 300 ASN A CA 1
ATOM 2354 C C . ASN A 1 300 ? 3.18 11.375 22.734 1 96.81 300 ASN A C 1
ATOM 2356 O O . ASN A 1 300 ? 2.027 11.18 22.344 1 96.81 300 ASN A O 1
ATOM 2360 N N . GLU A 1 301 ? 3.986 10.453 23.25 1 95.19 301 GLU A N 1
ATOM 2361 C CA . GLU A 1 301 ? 3.461 9.125 23.547 1 95.19 301 GLU A CA 1
ATOM 2362 C C . GLU A 1 301 ? 2.5 9.164 24.734 1 95.19 301 GLU A C 1
ATOM 2364 O O . GLU A 1 301 ? 2.699 9.93 25.672 1 95.19 301 GLU A O 1
ATOM 2369 N N . TYR A 1 302 ? 1.448 8.352 24.5 1 82.94 302 TYR A N 1
ATOM 2370 C CA . TYR A 1 302 ? 0.557 8.219 25.656 1 82.94 302 TYR A CA 1
ATOM 2371 C C . TYR A 1 302 ? 1.253 7.5 26.797 1 82.94 302 TYR A C 1
ATOM 2373 O O . TYR A 1 302 ? 1.911 6.477 26.594 1 82.94 302 TYR A O 1
ATOM 2381 N N . PRO A 1 303 ? 1.33 8.102 27.938 1 67.5 303 PRO A N 1
ATOM 2382 C CA . PRO A 1 303 ? 2.014 7.484 29.078 1 67.5 303 PRO A CA 1
ATOM 2383 C C . PRO A 1 303 ? 1.497 6.078 29.391 1 67.5 303 PRO A C 1
ATOM 2385 O O . PRO A 1 303 ? 0.293 5.824 29.281 1 67.5 303 PRO A O 1
ATOM 2388 N N . SER A 1 304 ? 2.242 5.02 28.969 1 55.47 304 SER A N 1
ATOM 2389 C CA . SER A 1 304 ? 1.852 3.688 29.422 1 55.47 304 SER A CA 1
ATOM 2390 C C . SER A 1 304 ? 1.465 3.701 30.891 1 55.47 304 SER A C 1
ATOM 2392 O O . SER A 1 304 ? 2.105 4.375 31.703 1 55.47 304 SER A O 1
ATOM 2394 N N . SER A 1 305 ? 0.236 3.623 31.234 1 43.34 305 SER A N 1
ATOM 2395 C CA . SER A 1 305 ? -0.062 3.428 32.656 1 43.34 305 SER A CA 1
ATOM 2396 C C . SER A 1 305 ? 0.966 2.514 33.312 1 43.34 305 SER A C 1
ATOM 2398 O O . SER A 1 305 ? 1.122 1.357 32.906 1 43.34 305 SER A O 1
ATOM 2400 N N . SER A 1 306 ? 2.078 2.965 33.75 1 38.53 306 SER A N 1
ATOM 2401 C CA . SER A 1 306 ? 2.842 2.197 34.75 1 38.53 306 SER A CA 1
ATOM 2402 C C . SER A 1 306 ? 1.918 1.433 35.688 1 38.53 306 SER A C 1
ATOM 2404 O O . SER A 1 306 ? 0.994 2.01 36.25 1 38.53 306 SER A O 1
ATOM 2406 N N . SER A 1 307 ? 1.696 0.12 35.438 1 34.5 307 SER A N 1
ATOM 2407 C CA . SER A 1 307 ? 1.196 -0.713 36.531 1 34.5 307 SER A CA 1
ATOM 2408 C C . SER A 1 307 ? 1.792 -0.291 37.875 1 34.5 307 SER A C 1
ATOM 2410 O O . SER A 1 307 ? 3.01 -0.323 38.062 1 34.5 307 SER A O 1
ATOM 2412 N N . SER A 1 308 ? 1.171 0.622 38.531 1 34.19 308 SER A N 1
ATOM 2413 C CA . SER A 1 308 ? 1.368 0.663 39.969 1 34.19 308 SER A CA 1
ATOM 2414 C C . SER A 1 308 ? 1.482 -0.742 40.562 1 34.19 308 SER A C 1
ATOM 2416 O O . SER A 1 308 ? 0.512 -1.502 40.562 1 34.19 308 SER A O 1
ATOM 2418 N N . SER A 1 309 ? 2.602 -1.342 40.438 1 31.95 309 SER A N 1
ATOM 2419 C CA . SER A 1 309 ? 2.936 -2.49 41.281 1 31.95 309 SER A CA 1
ATOM 2420 C C . SER A 1 309 ? 2.494 -2.271 42.719 1 31.95 309 SER A C 1
ATOM 2422 O O . SER A 1 309 ? 2.98 -1.359 43.375 1 31.95 309 SER A O 1
ATOM 2424 N N . ALA A 1 310 ? 1.24 -2.584 43.062 1 27.36 310 ALA A N 1
ATOM 2425 C CA . ALA A 1 310 ? 0.814 -2.822 44.438 1 27.36 310 ALA A CA 1
ATOM 2426 C C . ALA A 1 310 ? 1.81 -3.717 45.188 1 27.36 310 ALA A C 1
ATOM 2428 O O . ALA A 1 310 ? 1.932 -4.906 44.875 1 27.36 310 ALA A O 1
ATOM 2429 N N . ALA A 1 311 ? 2.938 -3.25 45.531 1 28.77 311 ALA A N 1
ATOM 2430 C CA . ALA A 1 311 ? 3.697 -3.91 46.594 1 28.77 311 ALA A CA 1
ATOM 2431 C C . ALA A 1 311 ? 2.801 -4.262 47.75 1 28.77 311 ALA A C 1
ATOM 2433 O O . ALA A 1 311 ? 2.373 -3.377 48.5 1 28.77 311 ALA A O 1
ATOM 2434 N N . ALA A 1 312 ? 1.821 -5.207 47.469 1 27.8 312 ALA A N 1
ATOM 2435 C CA . ALA A 1 312 ? 1.209 -5.867 48.625 1 27.8 312 ALA A CA 1
ATOM 2436 C C . ALA A 1 312 ? 2.254 -6.203 49.688 1 27.8 312 ALA A C 1
ATOM 2438 O O . ALA A 1 312 ? 3.189 -6.961 49.438 1 27.8 312 ALA A O 1
ATOM 2439 N N . SER A 1 313 ? 2.576 -5.215 50.438 1 28.8 313 SER A N 1
ATOM 2440 C CA . SER A 1 313 ? 3.238 -5.387 51.719 1 28.8 313 SER A CA 1
ATOM 2441 C C . SER A 1 313 ? 2.688 -6.598 52.469 1 28.8 313 SER A C 1
ATOM 2443 O O . SER A 1 313 ? 1.509 -6.629 52.844 1 28.8 313 SER A O 1
ATOM 2445 N N . SER A 1 314 ? 3.039 -7.832 51.938 1 29.53 314 SER A N 1
ATOM 2446 C CA . SER A 1 314 ? 2.867 -9.008 52.781 1 29.53 314 SER A CA 1
ATOM 2447 C C . SER A 1 314 ? 3.305 -8.734 54.219 1 29.53 314 SER A C 1
ATOM 2449 O O . SER A 1 314 ? 4.477 -8.445 54.469 1 29.53 314 SER A O 1
ATOM 2451 N N . SER A 1 315 ? 2.441 -8.008 54.906 1 27.88 315 SER A N 1
ATOM 2452 C CA . SER A 1 315 ? 2.506 -7.957 56.375 1 27.88 315 SER A CA 1
ATOM 2453 C C . SER A 1 315 ? 2.719 -9.344 56.969 1 27.88 315 SER A C 1
ATOM 2455 O O . SER A 1 315 ? 1.92 -10.258 56.75 1 27.88 315 SER A O 1
ATOM 2457 N N . SER A 1 316 ? 4.016 -9.75 57 1 25.95 316 SER A N 1
ATOM 2458 C CA . SER A 1 316 ? 4.488 -10.836 57.844 1 25.95 316 SER A CA 1
ATOM 2459 C C . SER A 1 316 ? 3.889 -10.75 59.25 1 25.95 316 SER A C 1
ATOM 2461 O O . SER A 1 316 ? 4.039 -9.727 59.938 1 25.95 316 SER A O 1
ATOM 2463 N N . ARG A 1 317 ? 2.766 -11.32 59.469 1 25.19 317 ARG A N 1
ATOM 2464 C CA . ARG A 1 317 ? 2.242 -11.664 60.812 1 25.19 317 ARG A CA 1
ATOM 2465 C C . ARG A 1 317 ? 3.326 -12.297 61.656 1 25.19 317 ARG A C 1
ATOM 2467 O O . ARG A 1 317 ? 3.836 -13.367 61.344 1 25.19 317 ARG A O 1
ATOM 2474 N N . ARG A 1 318 ? 4.227 -11.453 62.219 1 21.48 318 ARG A N 1
ATOM 2475 C CA . ARG A 1 318 ? 4.551 -11.836 63.594 1 21.48 318 ARG A CA 1
ATOM 2476 C C . ARG A 1 318 ? 3.371 -11.578 64.5 1 21.48 318 ARG A C 1
ATOM 2478 O O . ARG A 1 318 ? 2.68 -10.57 64.375 1 21.48 318 ARG A O 1
ATOM 2485 N N . MET B 1 1 ? -71.875 -50.969 -53.219 1 20.92 1 MET B N 1
ATOM 2486 C CA . MET B 1 1 ? -71 -52.094 -53 1 20.92 1 MET B CA 1
ATOM 2487 C C . MET B 1 1 ? -70.062 -51.781 -51.812 1 20.92 1 MET B C 1
ATOM 2489 O O . MET B 1 1 ? -70 -50.656 -51.344 1 20.92 1 MET B O 1
ATOM 2493 N N . SER B 1 2 ? -68.75 -52.344 -51.719 1 21.33 2 SER B N 1
ATOM 2494 C CA . SER B 1 2 ? -68.125 -53.156 -50.688 1 21.33 2 SER B CA 1
ATOM 2495 C C . SER B 1 2 ? -67.5 -52.25 -49.594 1 21.33 2 SER B C 1
ATOM 2497 O O . SER B 1 2 ? -66.688 -51.406 -49.906 1 21.33 2 SER B O 1
ATOM 2499 N N . SER B 1 3 ? -68.312 -51.906 -48.531 1 24.2 3 SER B N 1
ATOM 2500 C CA . SER B 1 3 ? -68.062 -51.156 -47.312 1 24.2 3 SER B CA 1
ATOM 2501 C C . SER B 1 3 ? -66.938 -51.75 -46.5 1 24.2 3 SER B C 1
ATOM 2503 O O . SER B 1 3 ? -67.062 -52.812 -45.875 1 24.2 3 SER B O 1
ATOM 2505 N N . MET B 1 4 ? -65.75 -51.844 -47.219 1 21.14 4 MET B N 1
ATOM 2506 C CA . MET B 1 4 ? -64.562 -52.562 -46.781 1 21.14 4 MET B CA 1
ATOM 2507 C C . MET B 1 4 ? -64.125 -52.156 -45.406 1 21.14 4 MET B C 1
ATOM 2509 O O . MET B 1 4 ? -63.75 -51 -45.188 1 21.14 4 MET B O 1
ATOM 2513 N N . LEU B 1 5 ? -64.875 -52.625 -44.375 1 22.17 5 LEU B N 1
ATOM 2514 C CA . LEU B 1 5 ? -64.75 -52.438 -42.906 1 22.17 5 LEU B CA 1
ATOM 2515 C C . LEU B 1 5 ? -63.375 -52.875 -42.438 1 22.17 5 LEU B C 1
ATOM 2517 O O . LEU B 1 5 ? -63.062 -54.062 -42.5 1 22.17 5 LEU B O 1
ATOM 2521 N N . ASP B 1 6 ? -62.344 -52.188 -43.031 1 21.64 6 ASP B N 1
ATOM 2522 C CA . ASP B 1 6 ? -60.938 -52.531 -42.812 1 21.64 6 ASP B CA 1
ATOM 2523 C C . ASP B 1 6 ? -60.625 -52.688 -41.344 1 21.64 6 ASP B C 1
ATOM 2525 O O . ASP B 1 6 ? -60.938 -51.844 -40.531 1 21.64 6 ASP B O 1
ATOM 2529 N N . ALA B 1 7 ? -60.75 -54 -40.906 1 21.98 7 ALA B N 1
ATOM 2530 C CA . ALA B 1 7 ? -60.438 -54.656 -39.625 1 21.98 7 ALA B CA 1
ATOM 2531 C C . ALA B 1 7 ? -59.062 -54.25 -39.125 1 21.98 7 ALA B C 1
ATOM 2533 O O . ALA B 1 7 ? -58.031 -54.531 -39.719 1 21.98 7 ALA B O 1
ATOM 2534 N N . TYR B 1 8 ? -58.969 -53 -38.625 1 23.91 8 TYR B N 1
ATOM 2535 C CA . TYR B 1 8 ? -57.75 -52.438 -38.062 1 23.91 8 TYR B CA 1
ATOM 2536 C C . TYR B 1 8 ? -57.156 -53.344 -37 1 23.91 8 TYR B C 1
ATOM 2538 O O . TYR B 1 8 ? -57.812 -53.625 -36 1 23.91 8 TYR B O 1
ATOM 2546 N N . THR B 1 9 ? -56.594 -54.469 -37.531 1 18.94 9 THR B N 1
ATOM 2547 C CA . THR B 1 9 ? -55.969 -55.5 -36.719 1 18.94 9 THR B CA 1
ATOM 2548 C C . THR B 1 9 ? -55.031 -54.844 -35.688 1 18.94 9 THR B C 1
ATOM 2550 O O . THR B 1 9 ? -54.219 -53.969 -36.031 1 18.94 9 THR B O 1
ATOM 2553 N N . LYS B 1 10 ? -55.438 -54.969 -34.469 1 25.69 10 LYS B N 1
ATOM 2554 C CA . LYS B 1 10 ? -54.844 -54.688 -33.156 1 25.69 10 LYS B CA 1
ATOM 2555 C C . LYS B 1 10 ? -53.5 -55.344 -33 1 25.69 10 LYS B C 1
ATOM 2557 O O . LYS B 1 10 ? -53.438 -56.562 -32.781 1 25.69 10 LYS B O 1
ATOM 2562 N N . GLY B 1 11 ? -52.594 -55.219 -34.125 1 20.69 11 GLY B N 1
ATOM 2563 C CA . GLY B 1 11 ? -51.344 -55.938 -33.938 1 20.69 11 GLY B CA 1
ATOM 2564 C C . GLY B 1 11 ? -50.719 -55.719 -32.562 1 20.69 11 GLY B C 1
ATOM 2565 O O . GLY B 1 11 ? -50.75 -54.594 -32.031 1 20.69 11 GLY B O 1
ATOM 2566 N N . ARG B 1 12 ? -50.719 -56.719 -31.766 1 22.83 12 ARG B N 1
ATOM 2567 C CA . ARG B 1 12 ? -50.094 -56.875 -30.453 1 22.83 12 ARG B CA 1
ATOM 2568 C C . ARG B 1 12 ? -48.625 -56.469 -30.484 1 22.83 12 ARG B C 1
ATOM 2570 O O . ARG B 1 12 ? -47.844 -57.062 -31.203 1 22.83 12 ARG B O 1
ATOM 2577 N N . LYS B 1 13 ? -48.375 -55.156 -30.438 1 26.09 13 LYS B N 1
ATOM 2578 C CA . LYS B 1 13 ? -47 -54.688 -30.312 1 26.09 13 LYS B CA 1
ATOM 2579 C C . LYS B 1 13 ? -46.25 -55.5 -29.25 1 26.09 13 LYS B C 1
ATOM 2581 O O . LYS B 1 13 ? -46.719 -55.625 -28.125 1 26.09 13 LYS B O 1
ATOM 2586 N N . GLN B 1 14 ? -45.656 -56.562 -29.672 1 22.92 14 GLN B N 1
ATOM 2587 C CA . GLN B 1 14 ? -44.781 -57.375 -28.828 1 22.92 14 GLN B CA 1
ATOM 2588 C C . GLN B 1 14 ? -43.844 -56.5 -28.031 1 22.92 14 GLN B C 1
ATOM 2590 O O . GLN B 1 14 ? -43.438 -55.406 -28.5 1 22.92 14 GLN B O 1
ATOM 2595 N N . PRO B 1 15 ? -43.75 -56.781 -26.719 1 28.38 15 PRO B N 1
ATOM 2596 C CA . PRO B 1 15 ? -42.969 -56.094 -25.688 1 28.38 15 PRO B CA 1
ATOM 2597 C C . PRO B 1 15 ? -41.5 -56.031 -26.031 1 28.38 15 PRO B C 1
ATOM 2599 O O . PRO B 1 15 ? -40.875 -57.062 -26.328 1 28.38 15 PRO B O 1
ATOM 2602 N N . ASP B 1 16 ? -41.156 -55.062 -26.922 1 27.48 16 ASP B N 1
ATOM 2603 C CA . ASP B 1 16 ? -39.75 -54.938 -27.266 1 27.48 16 ASP B CA 1
ATOM 2604 C C . ASP B 1 16 ? -38.844 -55.094 -26.031 1 27.48 16 ASP B C 1
ATOM 2606 O O . ASP B 1 16 ? -39.156 -54.5 -24.984 1 27.48 16 ASP B O 1
ATOM 2610 N N . LYS B 1 17 ? -38.281 -56.281 -25.891 1 30.64 17 LYS B N 1
ATOM 2611 C CA . LYS B 1 17 ? -37.219 -56.562 -24.953 1 30.64 17 LYS B CA 1
ATOM 2612 C C . LYS B 1 17 ? -36.156 -55.438 -24.953 1 30.64 17 LYS B C 1
ATOM 2614 O O . LYS B 1 17 ? -35.531 -55.156 -25.984 1 30.64 17 LYS B O 1
ATOM 2619 N N . HIS B 1 18 ? -36.406 -54.438 -24.234 1 28.86 18 HIS B N 1
ATOM 2620 C CA . HIS B 1 18 ? -35.406 -53.406 -24.031 1 28.86 18 HIS B CA 1
ATOM 2621 C C . HIS B 1 18 ? -34.062 -54 -23.625 1 28.86 18 HIS B C 1
ATOM 2623 O O . HIS B 1 18 ? -33.969 -54.781 -22.656 1 28.86 18 HIS B O 1
ATOM 2629 N N . LYS B 1 19 ? -33.281 -54.406 -24.641 1 32.22 19 LYS B N 1
ATOM 2630 C CA . LYS B 1 19 ? -31.891 -54.688 -24.359 1 32.22 19 LYS B CA 1
ATOM 2631 C C . LYS B 1 19 ? -31.312 -53.688 -23.375 1 32.22 19 LYS B C 1
ATOM 2633 O O . LYS B 1 19 ? -31.516 -52.469 -23.5 1 32.22 19 LYS B O 1
ATOM 2638 N N . ALA B 1 20 ? -30.938 -54.188 -22.25 1 29.23 20 ALA B N 1
ATOM 2639 C CA . ALA B 1 20 ? -30.156 -53.531 -21.203 1 29.23 20 ALA B CA 1
ATOM 2640 C C . ALA B 1 20 ? -28.938 -52.844 -21.797 1 29.23 20 ALA B C 1
ATOM 2642 O O . ALA B 1 20 ? -28.062 -53.5 -22.359 1 29.23 20 ALA B O 1
ATOM 2643 N N . HIS B 1 21 ? -29.125 -51.688 -22.422 1 28.7 21 HIS B N 1
ATOM 2644 C CA . HIS B 1 21 ? -27.938 -50.906 -22.688 1 28.7 21 HIS B CA 1
ATOM 2645 C C . HIS B 1 21 ? -26.984 -50.938 -21.484 1 28.7 21 HIS B C 1
ATOM 2647 O O . HIS B 1 21 ? -27.391 -50.625 -20.359 1 28.7 21 HIS B O 1
ATOM 2653 N N . LYS B 1 22 ? -26.031 -51.844 -21.516 1 30.89 22 LYS B N 1
ATOM 2654 C CA . LYS B 1 22 ? -24.875 -51.688 -20.625 1 30.89 22 LYS B CA 1
ATOM 2655 C C . LYS B 1 22 ? -24.5 -50.25 -20.438 1 30.89 22 LYS B C 1
ATOM 2657 O O . LYS B 1 22 ? -24.328 -49.5 -21.406 1 30.89 22 LYS B O 1
ATOM 2662 N N . SER B 1 23 ? -24.984 -49.688 -19.391 1 31.55 23 SER B N 1
ATOM 2663 C CA . SER B 1 23 ? -24.5 -48.406 -18.906 1 31.55 23 SER B CA 1
ATOM 2664 C C . SER B 1 23 ? -23 -48.25 -19.109 1 31.55 23 SER B C 1
ATOM 2666 O O . SER B 1 23 ? -22.219 -49.062 -18.594 1 31.55 23 SER B O 1
ATOM 2668 N N . LYS B 1 24 ? -22.578 -47.969 -20.344 1 35.59 24 LYS B N 1
ATOM 2669 C CA . LYS B 1 24 ? -21.203 -47.5 -20.5 1 35.59 24 LYS B CA 1
ATOM 2670 C C . LYS B 1 24 ? -20.703 -46.844 -19.203 1 35.59 24 LYS B C 1
ATOM 2672 O O . LYS B 1 24 ? -21.438 -46.094 -18.562 1 35.59 24 LYS B O 1
ATOM 2677 N N . SER B 1 25 ? -19.766 -47.5 -18.578 1 35.62 25 SER B N 1
ATOM 2678 C CA . SER B 1 25 ? -18.969 -46.969 -17.5 1 35.62 25 SER B CA 1
ATOM 2679 C C . SER B 1 25 ? -18.734 -45.469 -17.672 1 35.62 25 SER B C 1
ATOM 2681 O O . SER B 1 25 ? -18.391 -45 -18.766 1 35.62 25 SER B O 1
ATOM 2683 N N . SER B 1 26 ? -19.531 -44.656 -17.125 1 38.41 26 SER B N 1
ATOM 2684 C CA . SER B 1 26 ? -19.25 -43.219 -16.984 1 38.41 26 SER B CA 1
ATOM 2685 C C . SER B 1 26 ? -17.75 -42.938 -17.016 1 38.41 26 SER B C 1
ATOM 2687 O O . SER B 1 26 ? -17.031 -43.312 -16.078 1 38.41 26 SER B O 1
ATOM 2689 N N . SER B 1 27 ? -17.016 -43.188 -17.984 1 43.09 27 SER B N 1
ATOM 2690 C CA . SER B 1 27 ? -15.625 -42.812 -18.172 1 43.09 27 SER B CA 1
ATOM 2691 C C . SER B 1 27 ? -15.305 -41.5 -17.422 1 43.09 27 SER B C 1
ATOM 2693 O O . SER B 1 27 ? -15.859 -40.469 -17.75 1 43.09 27 SER B O 1
ATOM 2695 N N . SER B 1 28 ? -15.172 -41.438 -16.141 1 52.53 28 SER B N 1
ATOM 2696 C CA . SER B 1 28 ? -14.812 -40.375 -15.227 1 52.53 28 SER B CA 1
ATOM 2697 C C . SER B 1 28 ? -13.836 -39.406 -15.883 1 52.53 28 SER B C 1
ATOM 2699 O O . SER B 1 28 ? -12.828 -39.812 -16.453 1 52.53 28 SER B O 1
ATOM 2701 N N . SER B 1 29 ? -14.328 -38.406 -16.484 1 64.94 29 SER B N 1
ATOM 2702 C CA . SER B 1 29 ? -13.516 -37.344 -17.078 1 64.94 29 SER B CA 1
ATOM 2703 C C . SER B 1 29 ? -12.195 -37.156 -16.328 1 64.94 29 SER B C 1
ATOM 2705 O O . SER B 1 29 ? -12.164 -37.156 -15.094 1 64.94 29 SER B O 1
ATOM 2707 N N . PRO B 1 30 ? -11.102 -37.469 -17.016 1 76.75 30 PRO B N 1
ATOM 2708 C CA . PRO B 1 30 ? -9.789 -37.375 -16.375 1 76.75 30 PRO B CA 1
ATOM 2709 C C . PRO B 1 30 ? -9.617 -36.125 -15.531 1 76.75 30 PRO B C 1
ATOM 2711 O O . PRO B 1 30 ? -10.164 -35.062 -15.875 1 76.75 30 PRO B O 1
ATOM 2714 N N . SER B 1 31 ? -9.094 -36.281 -14.383 1 89.81 31 SER B N 1
ATOM 2715 C CA . SER B 1 31 ? -8.797 -35.188 -13.469 1 89.81 31 SER B CA 1
ATOM 2716 C C . SER B 1 31 ? -7.812 -34.219 -14.094 1 89.81 31 SER B C 1
ATOM 2718 O O . SER B 1 31 ? -6.965 -34.594 -14.898 1 89.81 31 SER B O 1
ATOM 2720 N N . VAL B 1 32 ? -8.016 -33 -13.914 1 95.38 32 VAL B N 1
ATOM 2721 C CA . VAL B 1 32 ? -7.105 -31.969 -14.398 1 95.38 32 VAL B CA 1
ATOM 2722 C C . VAL B 1 32 ? -5.715 -32.188 -13.812 1 95.38 32 VAL B C 1
ATOM 2724 O O . VAL B 1 32 ? -5.578 -32.531 -12.625 1 95.38 32 VAL B O 1
ATOM 2727 N N . SER B 1 33 ? -4.734 -32.125 -14.633 1 97.56 33 SER B N 1
ATOM 2728 C CA . SER B 1 33 ? -3.35 -32.219 -14.188 1 97.56 33 SER B CA 1
ATOM 2729 C C . SER B 1 33 ? -2.447 -31.25 -14.938 1 97.56 33 SER B C 1
ATOM 2731 O O . SER B 1 33 ? -2.768 -30.844 -16.047 1 97.56 33 SER B O 1
ATOM 2733 N N . PHE B 1 34 ? -1.386 -30.828 -14.367 1 98.44 34 PHE B N 1
ATOM 2734 C CA . PHE B 1 34 ? -0.375 -29.969 -14.984 1 98.44 34 PHE B CA 1
ATOM 2735 C C . PHE B 1 34 ? 0.955 -30.094 -14.25 1 98.44 34 PHE B C 1
ATOM 2737 O O . PHE B 1 34 ? 0.997 -30.531 -13.102 1 98.44 34 PHE B O 1
ATOM 2744 N N . LEU B 1 35 ? 2.016 -29.797 -14.898 1 98.69 35 LEU B N 1
ATOM 2745 C CA . LEU B 1 35 ? 3.342 -29.688 -14.305 1 98.69 35 LEU B CA 1
ATOM 2746 C C . LEU B 1 35 ? 3.684 -28.234 -13.992 1 98.69 35 LEU B C 1
ATOM 2748 O O . LEU B 1 35 ? 3.164 -27.328 -14.633 1 98.69 35 LEU B O 1
ATOM 2752 N N . PHE B 1 36 ? 4.477 -28.031 -13 1 98.69 36 PHE B N 1
ATOM 2753 C CA . PHE B 1 36 ? 4.871 -26.656 -12.742 1 98.69 36 PHE B CA 1
ATOM 2754 C C . PHE B 1 36 ? 6.199 -26.609 -12 1 98.69 36 PHE B C 1
ATOM 2756 O O . PHE B 1 36 ? 6.629 -27.594 -11.406 1 98.69 36 PHE B O 1
ATOM 2763 N N . VAL B 1 37 ? 6.898 -25.547 -12.109 1 98.56 37 VAL B N 1
ATOM 2764 C CA . VAL B 1 37 ? 8.102 -25.219 -11.344 1 98.56 37 VAL B CA 1
ATOM 2765 C C . VAL B 1 37 ? 7.91 -23.891 -10.625 1 98.56 37 VAL B C 1
ATOM 2767 O O . VAL B 1 37 ? 7.152 -23.031 -11.086 1 98.56 37 VAL B O 1
ATOM 2770 N N . VAL B 1 38 ? 8.453 -23.734 -9.5 1 98.56 38 VAL B N 1
ATOM 2771 C CA . VAL B 1 38 ? 8.5 -22.5 -8.711 1 98.56 38 VAL B CA 1
ATOM 2772 C C . VAL B 1 38 ? 9.945 -22.172 -8.344 1 98.56 38 VAL B C 1
ATOM 2774 O O . VAL B 1 38 ? 10.5 -22.75 -7.41 1 98.56 38 VAL B O 1
ATOM 2777 N N . ASN B 1 39 ? 10.508 -21.25 -9.086 1 98.25 39 ASN B N 1
ATOM 2778 C CA . ASN B 1 39 ? 11.922 -20.922 -8.938 1 98.25 39 ASN B CA 1
ATOM 2779 C C . ASN B 1 39 ? 12.125 -19.625 -8.172 1 98.25 39 ASN B C 1
ATOM 2781 O O . ASN B 1 39 ? 11.586 -18.578 -8.547 1 98.25 39 ASN B O 1
ATOM 2785 N N . LYS B 1 40 ? 12.891 -19.719 -7.137 1 98.12 40 LYS B N 1
ATOM 2786 C CA . LYS B 1 40 ? 13.234 -18.5 -6.414 1 98.12 40 LYS B CA 1
ATOM 2787 C C . LYS B 1 40 ? 14.195 -17.641 -7.223 1 98.12 40 LYS B C 1
ATOM 2789 O O . LYS B 1 40 ? 15.234 -18.125 -7.688 1 98.12 40 LYS B O 1
ATOM 2794 N N . LEU B 1 41 ? 13.867 -16.406 -7.387 1 96.94 41 LEU B N 1
ATOM 2795 C CA . LEU B 1 41 ? 14.719 -15.484 -8.133 1 96.94 41 LEU B CA 1
ATOM 2796 C C . LEU B 1 41 ? 15.781 -14.867 -7.223 1 96.94 41 LEU B C 1
ATOM 2798 O O . LEU B 1 41 ? 15.469 -14.414 -6.121 1 96.94 41 LEU B O 1
ATOM 2802 N N . LEU B 1 42 ? 16.953 -14.906 -7.66 1 95.88 42 LEU B N 1
ATOM 2803 C CA . LEU B 1 42 ? 18.078 -14.32 -6.926 1 95.88 42 LEU B CA 1
ATOM 2804 C C . LEU B 1 42 ? 18.375 -12.914 -7.43 1 95.88 42 LEU B C 1
ATOM 2806 O O . LEU B 1 42 ? 18.875 -12.75 -8.547 1 95.88 42 LEU B O 1
ATOM 2810 N N . ILE B 1 43 ? 18.062 -11.984 -6.629 1 92.25 43 ILE B N 1
ATOM 2811 C CA . ILE B 1 43 ? 18.234 -10.586 -7.008 1 92.25 43 ILE B CA 1
ATOM 2812 C C . ILE B 1 43 ? 19.625 -10.102 -6.598 1 92.25 43 ILE B C 1
ATOM 2814 O O . ILE B 1 43 ? 20.062 -10.359 -5.477 1 92.25 43 ILE B O 1
ATOM 2818 N N . ASN B 1 44 ? 20.234 -9.43 -7.496 1 87.19 44 ASN B N 1
ATOM 2819 C CA . ASN B 1 44 ? 21.547 -8.867 -7.242 1 87.19 44 ASN B CA 1
ATOM 2820 C C . ASN B 1 44 ? 21.484 -7.703 -6.266 1 87.19 44 ASN B C 1
ATOM 2822 O O . ASN B 1 44 ? 20.828 -6.699 -6.531 1 87.19 44 ASN B O 1
ATOM 2826 N N . GLN B 1 45 ? 22.109 -7.816 -5.133 1 76 45 GLN B N 1
ATOM 2827 C CA . GLN B 1 45 ? 22.078 -6.773 -4.113 1 76 45 GLN B CA 1
ATOM 2828 C C . GLN B 1 45 ? 23.406 -6.016 -4.066 1 76 45 GLN B C 1
ATOM 2830 O O . GLN B 1 45 ? 23.719 -5.363 -3.07 1 76 45 GLN B O 1
ATOM 2835 N N . GLY B 1 46 ? 24.219 -6.148 -5.047 1 68.19 46 GLY B N 1
ATOM 2836 C CA . GLY B 1 46 ? 25.5 -5.473 -5.039 1 68.19 46 GLY B CA 1
ATOM 2837 C C . GLY B 1 46 ? 25.391 -3.961 -5.109 1 68.19 46 GLY B C 1
ATOM 2838 O O . GLY B 1 46 ? 24.328 -3.43 -5.422 1 68.19 46 GLY B O 1
ATOM 2839 N N . GLU B 1 47 ? 26.344 -3.262 -4.605 1 61.5 47 GLU B N 1
ATOM 2840 C CA . GLU B 1 47 ? 26.453 -1.818 -4.418 1 61.5 47 GLU B CA 1
ATOM 2841 C C . GLU B 1 47 ? 26.094 -1.065 -5.691 1 61.5 47 GLU B C 1
ATOM 2843 O O . GLU B 1 47 ? 25.609 0.065 -5.633 1 61.5 47 GLU B O 1
ATOM 2848 N N . SER B 1 48 ? 26.359 -1.624 -6.801 1 55.94 48 SER B N 1
ATOM 2849 C CA . SER B 1 48 ? 26.172 -0.922 -8.062 1 55.94 48 SER B CA 1
ATOM 2850 C C . SER B 1 48 ? 24.719 -1.021 -8.531 1 55.94 48 SER B C 1
ATOM 2852 O O . SER B 1 48 ? 24.328 -0.395 -9.516 1 55.94 48 SER B O 1
ATOM 2854 N N . CYS B 1 49 ? 24.047 -1.751 -7.812 1 58.56 49 CYS B N 1
ATOM 2855 C CA . CYS B 1 49 ? 22.719 -1.998 -8.367 1 58.56 49 CYS B CA 1
ATOM 2856 C C . CYS B 1 49 ? 21.75 -0.881 -7.988 1 58.56 49 CYS B C 1
ATOM 2858 O O . CYS B 1 49 ? 21.656 -0.511 -6.82 1 58.56 49 CYS B O 1
ATOM 2860 N N . ASP B 1 50 ? 21.516 -0.117 -8.977 1 62.44 50 ASP B N 1
ATOM 2861 C CA . ASP B 1 50 ? 20.531 0.956 -8.883 1 62.44 50 ASP B CA 1
ATOM 2862 C C . ASP B 1 50 ? 19.188 0.433 -8.359 1 62.44 50 ASP B C 1
ATOM 2864 O O . ASP B 1 50 ? 18.609 -0.484 -8.938 1 62.44 50 ASP B O 1
ATOM 2868 N N . MET B 1 51 ? 18.906 0.792 -7.195 1 75.62 51 MET B N 1
ATOM 2869 C CA . MET B 1 51 ? 17.594 0.461 -6.645 1 75.62 51 MET B CA 1
ATOM 2870 C C . MET B 1 51 ? 16.484 1.042 -7.508 1 75.62 51 MET B C 1
ATOM 2872 O O . MET B 1 51 ? 16.484 2.238 -7.809 1 75.62 51 MET B O 1
ATOM 2876 N N . HIS B 1 52 ? 15.688 0.127 -8.094 1 85.5 52 HIS B N 1
ATOM 2877 C CA . HIS B 1 52 ? 14.523 0.506 -8.883 1 85.5 52 HIS B CA 1
ATOM 2878 C C . HIS B 1 52 ? 13.359 0.911 -7.988 1 85.5 52 HIS B C 1
ATOM 2880 O O . HIS B 1 52 ? 12.891 0.114 -7.172 1 85.5 52 HIS B O 1
ATOM 2886 N N . ARG B 1 53 ? 13.055 2.215 -8.039 1 90.62 53 ARG B N 1
ATOM 2887 C CA . ARG B 1 53 ? 11.961 2.721 -7.223 1 90.62 53 ARG B CA 1
ATOM 2888 C C . ARG B 1 53 ? 10.922 3.43 -8.078 1 90.62 53 ARG B C 1
ATOM 2890 O O . ARG B 1 53 ? 11.242 3.986 -9.133 1 90.62 53 ARG B O 1
ATOM 2897 N N . ASP B 1 54 ? 9.719 3.33 -7.633 1 92.88 54 ASP B N 1
ATOM 2898 C CA . ASP B 1 54 ? 8.688 4.086 -8.336 1 92.88 54 ASP B CA 1
ATOM 2899 C C . ASP B 1 54 ? 8.547 5.488 -7.754 1 92.88 54 ASP B C 1
ATOM 2901 O O . ASP B 1 54 ? 9.367 5.918 -6.941 1 92.88 54 ASP B O 1
ATOM 2905 N N . VAL B 1 55 ? 7.516 6.234 -8.211 1 92.56 55 VAL B N 1
ATOM 2906 C CA . VAL B 1 55 ? 7.332 7.633 -7.836 1 92.56 55 VAL B CA 1
ATOM 2907 C C . VAL B 1 55 ? 6.953 7.727 -6.359 1 92.56 55 VAL B C 1
ATOM 2909 O O . VAL B 1 55 ? 7.094 8.781 -5.742 1 92.56 55 VAL B O 1
ATOM 2912 N N . TRP B 1 56 ? 6.422 6.648 -5.797 1 94.94 56 TRP B N 1
ATOM 2913 C CA . TRP B 1 56 ? 6.031 6.633 -4.391 1 94.94 56 TRP B CA 1
ATOM 2914 C C . TRP B 1 56 ? 7.172 6.121 -3.516 1 94.94 56 TRP B C 1
ATOM 2916 O O . TRP B 1 56 ? 6.988 5.902 -2.316 1 94.94 56 TRP B O 1
ATOM 2926 N N . HIS B 1 57 ? 8.32 5.789 -4.152 1 92.75 57 HIS B N 1
ATOM 2927 C CA . HIS B 1 57 ? 9.539 5.348 -3.488 1 92.75 57 HIS B CA 1
ATOM 2928 C C . HIS B 1 57 ? 9.406 3.914 -2.986 1 92.75 57 HIS B C 1
ATOM 2930 O O . HIS B 1 57 ? 10.031 3.539 -1.99 1 92.75 57 HIS B O 1
ATOM 2936 N N . ASN B 1 58 ? 8.539 3.178 -3.586 1 93.5 58 ASN B N 1
ATOM 2937 C CA . ASN B 1 58 ? 8.547 1.737 -3.355 1 93.5 58 ASN B CA 1
ATOM 2938 C C . ASN B 1 58 ? 9.711 1.063 -4.074 1 93.5 58 ASN B C 1
ATOM 2940 O O . ASN B 1 58 ? 9.992 1.375 -5.234 1 93.5 58 ASN B O 1
ATOM 2944 N N . GLU B 1 59 ? 10.352 0.236 -3.371 1 92.75 59 GLU B N 1
ATOM 2945 C CA . GLU B 1 59 ? 11.359 -0.571 -4.055 1 92.75 59 GLU B CA 1
ATOM 2946 C C . GLU B 1 59 ? 10.703 -1.612 -4.961 1 92.75 59 GLU B C 1
ATOM 2948 O O . GLU B 1 59 ? 9.812 -2.344 -4.531 1 92.75 59 GLU B O 1
ATOM 2953 N N . LEU B 1 60 ? 11.133 -1.619 -6.152 1 94.19 60 LEU B N 1
ATOM 2954 C CA . LEU B 1 60 ? 10.555 -2.488 -7.168 1 94.19 60 LEU B CA 1
ATOM 2955 C C . LEU B 1 60 ? 11.516 -3.617 -7.531 1 94.19 60 LEU B C 1
ATOM 2957 O O . LEU B 1 60 ? 12.703 -3.549 -7.223 1 94.19 60 LEU B O 1
ATOM 2961 N N . PRO B 1 61 ? 10.93 -4.699 -8.109 1 93.88 61 PRO B N 1
ATOM 2962 C CA . PRO B 1 61 ? 11.844 -5.672 -8.719 1 93.88 61 PRO B CA 1
ATOM 2963 C C . PRO B 1 61 ? 12.812 -5.027 -9.711 1 93.88 61 PRO B C 1
ATOM 2965 O O . PRO B 1 61 ? 12.562 -3.916 -10.188 1 93.88 61 PRO B O 1
ATOM 2968 N N . PRO B 1 62 ? 13.914 -5.703 -9.938 1 91.56 62 PRO B N 1
ATOM 2969 C CA . PRO B 1 62 ? 14.883 -5.145 -10.883 1 91.56 62 PRO B CA 1
ATOM 2970 C C . PRO B 1 62 ? 14.266 -4.777 -12.227 1 91.56 62 PRO B C 1
ATOM 2972 O O . PRO B 1 62 ? 13.344 -5.453 -12.688 1 91.56 62 PRO B O 1
ATOM 2975 N N . ARG B 1 63 ? 14.805 -3.789 -12.867 1 88.12 63 ARG B N 1
ATOM 2976 C CA . ARG B 1 63 ? 14.273 -3.219 -14.102 1 88.12 63 ARG B CA 1
ATOM 2977 C C . ARG B 1 63 ? 14.445 -4.184 -15.266 1 88.12 63 ARG B C 1
ATOM 2979 O O . ARG B 1 63 ? 13.648 -4.176 -16.203 1 88.12 63 ARG B O 1
ATOM 2986 N N . ASN B 1 64 ? 15.5 -4.891 -15.18 1 89.75 64 ASN B N 1
ATOM 2987 C CA . ASN B 1 64 ? 15.836 -5.781 -16.281 1 89.75 64 ASN B CA 1
ATOM 2988 C C . ASN B 1 64 ? 16.609 -7.004 -15.805 1 89.75 64 ASN B C 1
ATOM 2990 O O . ASN B 1 64 ? 16.828 -7.176 -14.602 1 89.75 64 ASN B O 1
ATOM 2994 N N . CYS B 1 65 ? 17.016 -7.797 -16.797 1 91.38 65 CYS B N 1
ATOM 2995 C CA . CYS B 1 65 ? 17.578 -9.102 -16.484 1 91.38 65 CYS B CA 1
ATOM 2996 C C . CYS B 1 65 ? 18.938 -8.961 -15.797 1 91.38 65 CYS B C 1
ATOM 2998 O O . CYS B 1 65 ? 19.391 -9.891 -15.133 1 91.38 65 CYS B O 1
ATOM 3000 N N . TRP B 1 66 ? 19.547 -7.805 -15.859 1 88.5 66 TRP B N 1
ATOM 3001 C CA . TRP B 1 66 ? 20.875 -7.617 -15.266 1 88.5 66 TRP B CA 1
ATOM 3002 C C . TRP B 1 66 ? 20.781 -7.52 -13.75 1 88.5 66 TRP B C 1
ATOM 3004 O O . TRP B 1 66 ? 21.781 -7.668 -13.047 1 88.5 66 TRP B O 1
ATOM 3014 N N . GLY B 1 67 ? 19.641 -7.27 -13.25 1 90.31 67 GLY B N 1
ATOM 3015 C CA . GLY B 1 67 ? 19.453 -7.172 -11.812 1 90.31 67 GLY B CA 1
ATOM 3016 C C . GLY B 1 67 ? 19.297 -8.523 -11.141 1 90.31 67 GLY B C 1
ATOM 3017 O O . GLY B 1 67 ? 19.156 -8.594 -9.914 1 90.31 67 GLY B O 1
ATOM 3018 N N . TYR B 1 68 ? 19.375 -9.617 -11.914 1 92.56 68 TYR B N 1
ATOM 3019 C CA . TYR B 1 68 ? 19.203 -10.961 -11.375 1 92.56 68 TYR B CA 1
ATOM 3020 C C . TYR B 1 68 ? 20.5 -11.766 -11.508 1 92.56 68 TYR B C 1
ATOM 3022 O O . TYR B 1 68 ? 21.172 -11.719 -12.539 1 92.56 68 TYR B O 1
ATOM 3030 N N . ASP B 1 69 ? 20.797 -12.477 -10.508 1 92.56 69 ASP B N 1
ATOM 3031 C CA . ASP B 1 69 ? 21.969 -13.367 -10.516 1 92.56 69 ASP B CA 1
ATOM 3032 C C . ASP B 1 69 ? 21.578 -14.758 -11.016 1 92.56 69 ASP B C 1
ATOM 3034 O O . ASP B 1 69 ? 22.453 -15.578 -11.305 1 92.56 69 ASP B O 1
ATOM 3038 N N . GLY B 1 70 ? 20.375 -14.992 -11.102 1 93.81 70 GLY B N 1
ATOM 3039 C CA . GLY B 1 70 ? 19.859 -16.297 -11.508 1 93.81 70 GLY B CA 1
ATOM 3040 C C . GLY B 1 70 ? 18.641 -16.734 -10.719 1 93.81 70 GLY B C 1
ATOM 3041 O O . GLY B 1 70 ? 17.781 -15.914 -10.406 1 93.81 70 GLY B O 1
ATOM 3042 N N . GLU B 1 71 ? 18.547 -18.062 -10.586 1 96.25 71 GLU B N 1
ATOM 3043 C CA . GLU B 1 71 ? 17.391 -18.641 -9.891 1 96.25 71 GLU B CA 1
ATOM 3044 C C . GLU B 1 71 ? 17.781 -19.875 -9.086 1 96.25 71 GLU B C 1
ATOM 3046 O O . GLU B 1 71 ? 18.797 -20.516 -9.383 1 96.25 71 GLU B O 1
ATOM 3051 N N . ALA B 1 72 ? 17.172 -20.078 -8 1 96.69 72 ALA B N 1
ATOM 3052 C CA . ALA B 1 72 ? 17.156 -21.375 -7.336 1 96.69 72 ALA B CA 1
ATOM 3053 C C . ALA B 1 72 ? 15.953 -22.203 -7.789 1 96.69 72 ALA B C 1
ATOM 3055 O O . ALA B 1 72 ? 14.836 -22 -7.316 1 96.69 72 ALA B O 1
ATOM 3056 N N . ALA B 1 73 ? 16.234 -23.156 -8.648 1 95.88 73 ALA B N 1
ATOM 3057 C CA . ALA B 1 73 ? 15.188 -23.922 -9.328 1 95.88 73 ALA B CA 1
ATOM 3058 C C . ALA B 1 73 ? 14.555 -24.938 -8.383 1 95.88 73 ALA B C 1
ATOM 3060 O O . ALA B 1 73 ? 15.25 -25.578 -7.59 1 95.88 73 ALA B O 1
ATOM 3061 N N . SER B 1 74 ? 13.305 -25.047 -8.492 1 96.19 74 SER B N 1
ATOM 3062 C CA . SER B 1 74 ? 12.633 -26.156 -7.812 1 96.19 74 SER B CA 1
ATOM 3063 C C . SER B 1 74 ? 12.656 -27.422 -8.664 1 96.19 74 SER B C 1
ATOM 3065 O O . SER B 1 74 ? 13.039 -27.375 -9.828 1 96.19 74 SER B O 1
ATOM 3067 N N . ARG B 1 75 ? 12.266 -28.531 -8.016 1 95.25 75 ARG B N 1
ATOM 3068 C CA . ARG B 1 75 ? 11.898 -29.703 -8.812 1 95.25 75 ARG B CA 1
ATOM 3069 C C . ARG B 1 75 ? 10.641 -29.438 -9.625 1 95.25 75 ARG B C 1
ATOM 3071 O O . ARG B 1 75 ? 9.859 -28.531 -9.305 1 95.25 75 ARG B O 1
ATOM 3078 N N . VAL B 1 76 ? 10.547 -30.219 -10.648 1 97.81 76 VAL B N 1
ATOM 3079 C CA . VAL B 1 76 ? 9.289 -30.188 -11.383 1 97.81 76 VAL B CA 1
ATOM 3080 C C . VAL B 1 76 ? 8.211 -30.922 -10.602 1 97.81 76 VAL B C 1
ATOM 3082 O O . VAL B 1 76 ? 8.43 -32.062 -10.148 1 97.81 76 VAL B O 1
ATOM 3085 N N . MET B 1 77 ? 7.121 -30.281 -10.391 1 97.62 77 MET B N 1
ATOM 3086 C CA . MET B 1 77 ? 6.023 -30.844 -9.617 1 97.62 77 MET B CA 1
ATOM 3087 C C . MET B 1 77 ? 4.809 -31.109 -10.5 1 97.62 77 MET B C 1
ATOM 3089 O O . MET B 1 77 ? 4.641 -30.469 -11.539 1 97.62 77 MET B O 1
ATOM 3093 N N . ARG B 1 78 ? 4.055 -32.094 -10.086 1 97.38 78 ARG B N 1
ATOM 3094 C CA . ARG B 1 78 ? 2.836 -32.469 -10.789 1 97.38 78 ARG B CA 1
ATOM 3095 C C . ARG B 1 78 ? 1.609 -32.312 -9.898 1 97.38 78 ARG B C 1
ATOM 3097 O O . ARG B 1 78 ? 1.567 -32.844 -8.789 1 97.38 78 ARG B O 1
ATOM 3104 N N . TYR B 1 79 ? 0.729 -31.516 -10.352 1 97.38 79 TYR B N 1
ATOM 3105 C CA . TYR B 1 79 ? -0.595 -31.484 -9.742 1 97.38 79 TYR B CA 1
ATOM 3106 C C . TYR B 1 79 ? -1.547 -32.438 -10.453 1 97.38 79 TYR B C 1
ATOM 3108 O O . TYR B 1 79 ? -1.643 -32.438 -11.68 1 97.38 79 TYR B O 1
ATOM 3116 N N . GLU B 1 80 ? -2.264 -33.188 -9.695 1 95.06 80 GLU B N 1
ATOM 3117 C CA . GLU B 1 80 ? -3.309 -34.062 -10.219 1 95.06 80 GLU B CA 1
ATOM 3118 C C . GLU B 1 80 ? -4.379 -34.344 -9.164 1 95.06 80 GLU B C 1
ATOM 3120 O O . GLU B 1 80 ? -4.086 -34.906 -8.117 1 95.06 80 GLU B O 1
ATOM 3125 N N . GLY B 1 81 ? -5.531 -33.969 -9.453 1 88.75 81 GLY B N 1
ATOM 3126 C CA . GLY B 1 81 ? -6.668 -34.281 -8.602 1 88.75 81 GLY B CA 1
ATOM 3127 C C . GLY B 1 81 ? -6.531 -33.75 -7.195 1 88.75 81 GLY B C 1
ATOM 3128 O O . GLY B 1 81 ? -6.883 -34.406 -6.223 1 88.75 81 GLY B O 1
ATOM 3129 N N . GLY B 1 82 ? -5.898 -32.719 -6.992 1 91.19 82 GLY B N 1
ATOM 3130 C CA . GLY B 1 82 ? -5.793 -32.125 -5.68 1 91.19 82 GLY B CA 1
ATOM 3131 C C . GLY B 1 82 ? -4.496 -32.469 -4.965 1 91.19 82 GLY B C 1
ATOM 3132 O O . GLY B 1 82 ? -4.238 -31.953 -3.869 1 91.19 82 GLY B O 1
ATOM 3133 N N . GLN B 1 83 ? -3.75 -33.219 -5.59 1 92.56 83 GLN B N 1
ATOM 3134 C CA . GLN B 1 83 ? -2.484 -33.656 -4.992 1 92.56 83 GLN B CA 1
ATOM 3135 C C . GLN B 1 83 ? -1.299 -33.156 -5.816 1 92.56 83 GLN B C 1
ATOM 3137 O O . GLN B 1 83 ? -1.389 -33.062 -7.043 1 92.56 83 GLN B O 1
ATOM 3142 N N . VAL B 1 84 ? -0.232 -32.875 -5.094 1 95.62 84 VAL B N 1
ATOM 3143 C CA . VAL B 1 84 ? 1.001 -32.438 -5.758 1 95.62 84 VAL B CA 1
ATOM 3144 C C . VAL B 1 84 ? 2.121 -33.438 -5.426 1 95.62 84 VAL B C 1
ATOM 3146 O O . VAL B 1 84 ? 2.352 -33.75 -4.254 1 95.62 84 VAL B O 1
ATOM 3149 N N . THR B 1 85 ? 2.729 -33.969 -6.414 1 94.38 85 THR B N 1
ATOM 3150 C CA . THR B 1 85 ? 3.869 -34.875 -6.293 1 94.38 85 THR B CA 1
ATOM 3151 C C . THR B 1 85 ? 5.027 -34.406 -7.168 1 94.38 85 THR B C 1
ATOM 3153 O O . THR B 1 85 ? 4.867 -33.5 -7.984 1 94.38 85 THR B O 1
ATOM 3156 N N . GLU B 1 86 ? 6.129 -34.969 -6.918 1 94.44 86 GLU B N 1
ATOM 3157 C CA . GLU B 1 86 ? 7.242 -34.719 -7.832 1 94.44 86 GLU B CA 1
ATOM 3158 C C . GLU B 1 86 ? 6.988 -35.375 -9.195 1 94.44 86 GLU B C 1
ATOM 3160 O O . GLU B 1 86 ? 6.531 -36.5 -9.281 1 94.44 86 GLU B O 1
ATOM 3165 N N . ALA B 1 87 ? 7.223 -34.625 -10.203 1 96.56 87 ALA B N 1
ATOM 3166 C CA . ALA B 1 87 ? 7.133 -35.188 -11.555 1 96.56 87 ALA B CA 1
ATOM 3167 C C . ALA B 1 87 ? 8.438 -35.875 -11.945 1 96.56 87 ALA B C 1
ATOM 3169 O O . ALA B 1 87 ? 9.242 -35.344 -12.688 1 96.56 87 ALA B O 1
ATOM 3170 N N . ARG B 1 88 ? 8.516 -37.094 -11.539 1 94.75 88 ARG B N 1
ATOM 3171 C CA . ARG B 1 88 ? 9.727 -37.844 -11.836 1 94.75 88 ARG B CA 1
ATOM 3172 C C . ARG B 1 88 ? 9.953 -37.938 -13.344 1 94.75 88 ARG B C 1
ATOM 3174 O O . ARG B 1 88 ? 9 -38.156 -14.102 1 94.75 88 ARG B O 1
ATOM 3181 N N . GLY B 1 89 ? 11.164 -37.812 -13.734 1 96.44 89 GLY B N 1
ATOM 3182 C CA . GLY B 1 89 ? 11.492 -37.875 -15.148 1 96.44 89 GLY B CA 1
ATOM 3183 C C . GLY B 1 89 ? 11.555 -36.531 -15.82 1 96.44 89 GLY B C 1
ATOM 3184 O O . GLY B 1 89 ? 11.977 -36.406 -16.969 1 96.44 89 GLY B O 1
ATOM 3185 N N . TYR B 1 90 ? 11.07 -35.562 -15.172 1 98.12 90 TYR B N 1
ATOM 3186 C CA . TYR B 1 90 ? 11.117 -34.188 -15.703 1 98.12 90 TYR B CA 1
ATOM 3187 C C . TYR B 1 90 ? 12.047 -33.312 -14.867 1 98.12 90 TYR B C 1
ATOM 3189 O O . TYR B 1 90 ? 12.195 -33.531 -13.656 1 98.12 90 TYR B O 1
ATOM 3197 N N . ARG B 1 91 ? 12.664 -32.344 -15.516 1 97.94 91 ARG B N 1
ATOM 3198 C CA . ARG B 1 91 ? 13.547 -31.438 -14.797 1 97.94 91 ARG B CA 1
ATOM 3199 C C . ARG B 1 91 ? 13.523 -30.047 -15.422 1 97.94 91 ARG B C 1
ATOM 3201 O O . ARG B 1 91 ? 13.172 -29.891 -16.594 1 97.94 91 ARG B O 1
ATOM 3208 N N . TRP B 1 92 ? 13.766 -29.125 -14.641 1 98.06 92 TRP B N 1
ATOM 3209 C CA . TRP B 1 92 ? 13.969 -27.766 -15.102 1 98.06 92 TRP B CA 1
ATOM 3210 C C . TRP B 1 92 ? 15.383 -27.578 -15.656 1 98.06 92 TRP B C 1
ATOM 3212 O O . TRP B 1 92 ? 16.359 -28.016 -15.039 1 98.06 92 TRP B O 1
ATOM 3222 N N . TYR B 1 93 ? 15.484 -26.969 -16.828 1 97.38 93 TYR B N 1
ATOM 3223 C CA . TYR B 1 93 ? 16.766 -26.766 -17.5 1 97.38 93 TYR B CA 1
ATOM 3224 C C . TYR B 1 93 ? 16.875 -25.344 -18.047 1 97.38 93 TYR B C 1
ATOM 3226 O O . TYR B 1 93 ? 16.047 -24.906 -18.828 1 97.38 93 TYR B O 1
ATOM 3234 N N . ARG B 1 94 ? 17.812 -24.594 -17.578 1 96.44 94 ARG B N 1
ATOM 3235 C CA . ARG B 1 94 ? 18.203 -23.312 -18.125 1 96.44 94 ARG B CA 1
ATOM 3236 C C . ARG B 1 94 ? 19.672 -23.328 -18.547 1 96.44 94 ARG B C 1
ATOM 3238 O O . ARG B 1 94 ? 20.562 -23.422 -17.703 1 96.44 94 ARG B O 1
ATOM 3245 N N . PRO B 1 95 ? 20.031 -23.25 -19.891 1 93.5 95 PRO B N 1
ATOM 3246 C CA . PRO B 1 95 ? 21.391 -23.422 -20.359 1 93.5 95 PRO B CA 1
ATOM 3247 C C . PRO B 1 95 ? 22.359 -22.406 -19.766 1 93.5 95 PRO B C 1
ATOM 3249 O O . PRO B 1 95 ? 23.484 -22.766 -19.375 1 93.5 95 PRO B O 1
ATOM 3252 N N . MET B 1 96 ? 21.953 -21.078 -19.734 1 91.94 96 MET B N 1
ATOM 3253 C CA . MET B 1 96 ? 22.766 -20.016 -19.172 1 91.94 96 MET B CA 1
ATOM 3254 C C . MET B 1 96 ? 21.891 -18.938 -18.516 1 91.94 96 MET B C 1
ATOM 3256 O O . MET B 1 96 ? 20.703 -18.844 -18.828 1 91.94 96 MET B O 1
ATOM 3260 N N . VAL B 1 97 ? 22.609 -18.25 -17.734 1 86.94 97 VAL B N 1
ATOM 3261 C CA . VAL B 1 97 ? 21.922 -17.109 -17.125 1 86.94 97 VAL B CA 1
ATOM 3262 C C . VAL B 1 97 ? 21.422 -16.156 -18.203 1 86.94 97 VAL B C 1
ATOM 3264 O O . VAL B 1 97 ? 22.125 -15.898 -19.188 1 86.94 97 VAL B O 1
ATOM 3267 N N . ARG B 1 98 ? 20.109 -15.727 -18.078 1 90.62 98 ARG B N 1
ATOM 3268 C CA . ARG B 1 98 ? 19.484 -14.727 -18.953 1 90.62 98 ARG B CA 1
ATOM 3269 C C . ARG B 1 98 ? 18.984 -15.367 -20.234 1 90.62 98 ARG B C 1
ATOM 3271 O O . ARG B 1 98 ? 18.625 -14.664 -21.188 1 90.62 98 ARG B O 1
ATOM 3278 N N . GLN B 1 99 ? 19.047 -16.625 -20.25 1 93.88 99 GLN B N 1
ATOM 3279 C CA . GLN B 1 99 ? 18.422 -17.375 -21.328 1 93.88 99 GLN B CA 1
ATOM 3280 C C . GLN B 1 99 ? 17.109 -18.016 -20.891 1 93.88 99 GLN B C 1
ATOM 3282 O O . GLN B 1 99 ? 16.875 -18.172 -19.688 1 93.88 99 GLN B O 1
ATOM 3287 N N . GLU B 1 100 ? 16.422 -18.344 -21.859 1 95.06 100 GLU B N 1
ATOM 3288 C CA . GLU B 1 100 ? 15.133 -18.969 -21.562 1 95.06 100 GLU B CA 1
ATOM 3289 C C . GLU B 1 100 ? 15.32 -20.328 -20.891 1 95.06 100 GLU B C 1
ATOM 3291 O O . GLU B 1 100 ? 16.234 -21.078 -21.219 1 95.06 100 GLU B O 1
ATOM 3296 N N . GLY B 1 101 ? 14.414 -20.594 -19.891 1 96.81 101 GLY B N 1
ATOM 3297 C CA . GLY B 1 101 ? 14.375 -21.891 -19.266 1 96.81 101 GLY B CA 1
ATOM 3298 C C . GLY B 1 101 ? 13.297 -22.797 -19.812 1 96.81 101 GLY B C 1
ATOM 3299 O O . GLY B 1 101 ? 12.328 -22.328 -20.422 1 96.81 101 GLY B O 1
ATOM 3300 N N . PHE B 1 102 ? 13.5 -24.172 -19.531 1 97.62 102 PHE B N 1
ATOM 3301 C CA . PHE B 1 102 ? 12.586 -25.172 -20.062 1 97.62 102 PHE B CA 1
ATOM 3302 C C . PHE B 1 102 ? 12.352 -26.297 -19.047 1 97.62 102 PHE B C 1
ATOM 3304 O O . PHE B 1 102 ? 13.219 -26.594 -18.234 1 97.62 102 PHE B O 1
ATOM 3311 N N . CYS B 1 103 ? 11.156 -26.766 -19.109 1 98.5 103 CYS B N 1
ATOM 3312 C CA . CYS B 1 103 ? 10.914 -28.094 -18.531 1 98.5 103 CYS B CA 1
ATOM 3313 C C . CYS B 1 103 ? 11.195 -29.188 -19.547 1 98.5 103 CYS B C 1
ATOM 3315 O O . CYS B 1 103 ? 10.641 -29.188 -20.641 1 98.5 103 CYS B O 1
ATOM 3317 N N . VAL B 1 104 ? 12.078 -30.141 -19.172 1 98.44 104 VAL B N 1
ATOM 3318 C CA . VAL B 1 104 ? 12.477 -31.172 -20.141 1 98.44 104 VAL B CA 1
ATOM 3319 C C . VAL B 1 104 ? 12.242 -32.562 -19.547 1 98.44 104 VAL B C 1
ATOM 3321 O O . VAL B 1 104 ? 12.297 -32.75 -18.328 1 98.44 104 VAL B O 1
ATOM 3324 N N . ASP B 1 105 ? 12.031 -33.469 -20.422 1 97.38 105 ASP B N 1
ATOM 3325 C CA . ASP B 1 105 ? 11.914 -34.844 -19.984 1 97.38 105 ASP B CA 1
ATOM 3326 C C . ASP B 1 105 ? 13.273 -35.562 -20 1 97.38 105 ASP B C 1
ATOM 3328 O O . ASP B 1 105 ? 14.312 -34.906 -20.125 1 97.38 105 ASP B O 1
ATOM 3332 N N . SER B 1 106 ? 13.305 -36.875 -19.75 1 94.62 106 SER B N 1
ATOM 3333 C CA . SER B 1 106 ? 14.539 -37.625 -19.656 1 94.62 106 SER B CA 1
ATOM 3334 C C . SER B 1 106 ? 15.305 -37.625 -20.969 1 94.62 106 SER B C 1
ATOM 3336 O O . SER B 1 106 ? 16.531 -37.812 -20.984 1 94.62 106 SER B O 1
ATOM 3338 N N . ALA B 1 107 ? 14.602 -37.438 -22.078 1 96.19 107 ALA B N 1
ATOM 3339 C CA . ALA B 1 107 ? 15.227 -37.375 -23.406 1 96.19 107 ALA B CA 1
ATOM 3340 C C . ALA B 1 107 ? 15.594 -35.969 -23.781 1 96.19 107 ALA B C 1
ATOM 3342 O O . ALA B 1 107 ? 15.977 -35.688 -24.922 1 96.19 107 ALA B O 1
ATOM 3343 N N . PHE B 1 108 ? 15.344 -35 -22.891 1 95.56 108 PHE B N 1
ATOM 3344 C CA . PHE B 1 108 ? 15.688 -33.594 -23.062 1 95.56 108 PHE B CA 1
ATOM 3345 C C . PHE B 1 108 ? 14.758 -32.938 -24.062 1 95.56 108 PHE B C 1
ATOM 3347 O O . PHE B 1 108 ? 15.164 -32 -24.781 1 95.56 108 PHE B O 1
ATOM 3354 N N . VAL B 1 109 ? 13.625 -33.469 -24.203 1 97 109 VAL B N 1
ATOM 3355 C CA . VAL B 1 109 ? 12.586 -32.812 -25 1 97 109 VAL B CA 1
ATOM 3356 C C . VAL B 1 109 ? 11.812 -31.812 -24.141 1 97 109 VAL B C 1
ATOM 3358 O O . VAL B 1 109 ? 11.359 -32.156 -23.047 1 97 109 VAL B O 1
ATOM 3361 N N . ALA B 1 110 ? 11.664 -30.672 -24.688 1 97.69 110 ALA B N 1
ATOM 3362 C CA . AL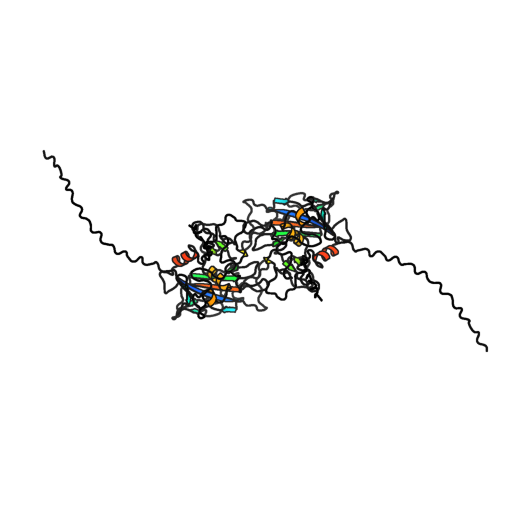A B 1 110 ? 10.992 -29.609 -23.938 1 97.69 110 ALA B CA 1
ATOM 3363 C C . ALA B 1 110 ? 9.492 -29.859 -23.859 1 97.69 110 ALA B C 1
ATOM 3365 O O . ALA B 1 110 ? 8.867 -30.234 -24.859 1 97.69 110 ALA B O 1
ATOM 3366 N N . VAL B 1 111 ? 8.945 -29.719 -22.672 1 98.25 111 VAL B N 1
ATOM 3367 C CA . VAL B 1 111 ? 7.508 -29.781 -22.453 1 98.25 111 VAL B CA 1
ATOM 3368 C C . VAL B 1 111 ? 6.867 -28.438 -22.797 1 98.25 111 VAL B C 1
ATOM 3370 O O . VAL B 1 111 ? 7.422 -27.375 -22.484 1 98.25 111 VAL B O 1
ATOM 3373 N N . GLU B 1 112 ? 5.723 -28.469 -23.406 1 98.06 112 GLU B N 1
ATOM 3374 C CA . GLU B 1 112 ? 5.047 -27.234 -23.812 1 98.06 112 GLU B CA 1
ATOM 3375 C C . GLU B 1 112 ? 4.57 -26.453 -22.594 1 98.06 112 GLU B C 1
ATOM 3377 O O . GLU B 1 112 ? 3.957 -27.016 -21.672 1 98.06 112 GLU B O 1
ATOM 3382 N N . CYS B 1 113 ? 4.871 -25.219 -22.609 1 98.44 113 CYS B N 1
ATOM 3383 C CA . CYS B 1 113 ? 4.496 -24.328 -21.516 1 98.44 113 CYS B CA 1
ATOM 3384 C C . CYS B 1 113 ? 3.076 -23.797 -21.703 1 98.44 113 CYS B C 1
ATOM 3386 O O . CYS B 1 113 ? 2.707 -23.375 -22.812 1 98.44 113 CYS B O 1
ATOM 3388 N N . TYR B 1 114 ? 2.291 -23.875 -20.703 1 98 114 TYR B N 1
ATOM 3389 C CA . TYR B 1 114 ? 0.94 -23.312 -20.719 1 98 114 TYR B CA 1
ATOM 3390 C C . TYR B 1 114 ? 0.957 -21.828 -20.406 1 98 114 TYR B C 1
ATOM 3392 O O . TYR B 1 114 ? 0.418 -21.016 -21.172 1 98 114 TYR B O 1
ATOM 3400 N N . SER B 1 115 ? 1.547 -21.453 -19.312 1 97.75 115 SER B N 1
ATOM 3401 C CA . SER B 1 115 ? 1.663 -20.062 -18.891 1 97.75 115 SER B CA 1
ATOM 3402 C C . SER B 1 115 ? 2.762 -19.891 -17.859 1 97.75 115 SER B C 1
ATOM 3404 O O . SER B 1 115 ? 3.207 -20.859 -17.234 1 97.75 115 SER B O 1
ATOM 3406 N N . HIS B 1 116 ? 3.268 -18.688 -17.719 1 97.81 116 HIS B N 1
ATOM 3407 C CA . HIS B 1 116 ? 4.297 -18.391 -16.734 1 97.81 116 HIS B CA 1
ATOM 3408 C C . HIS B 1 116 ? 4.25 -16.938 -16.297 1 97.81 116 HIS B C 1
ATOM 3410 O O . HIS B 1 116 ? 3.656 -16.094 -16.969 1 97.81 116 HIS B O 1
ATOM 3416 N N . ALA B 1 117 ? 4.766 -16.625 -15.141 1 97.81 117 ALA B N 1
ATOM 3417 C CA . ALA B 1 117 ? 4.852 -15.273 -14.578 1 97.81 117 ALA B CA 1
ATOM 3418 C C . ALA B 1 117 ? 5.832 -15.234 -13.414 1 97.81 117 ALA B C 1
ATOM 3420 O O . ALA B 1 117 ? 6.184 -16.266 -12.844 1 97.81 117 ALA B O 1
ATOM 3421 N N . ALA B 1 118 ? 6.266 -14.086 -13.156 1 98.19 118 ALA B N 1
ATOM 3422 C CA . ALA B 1 118 ? 7.004 -13.836 -11.914 1 98.19 118 ALA B CA 1
ATOM 3423 C C . ALA B 1 118 ? 6.148 -13.078 -10.906 1 98.19 118 ALA B C 1
ATOM 3425 O O . ALA B 1 118 ? 5.418 -12.156 -11.273 1 98.19 118 ALA B O 1
ATOM 3426 N N . VAL B 1 119 ? 6.18 -13.531 -9.711 1 98.62 119 VAL B N 1
ATOM 3427 C CA . VAL B 1 119 ? 5.434 -12.914 -8.625 1 98.62 119 VAL B CA 1
ATOM 3428 C C . VAL B 1 119 ? 6.398 -12.398 -7.559 1 98.62 119 VAL B C 1
ATOM 3430 O O . VAL B 1 119 ? 7.246 -13.156 -7.066 1 98.62 119 VAL B O 1
ATOM 3433 N N . PHE B 1 120 ? 6.254 -11.141 -7.238 1 98.19 120 PHE B N 1
ATOM 3434 C CA . PHE B 1 120 ? 7.141 -10.516 -6.258 1 98.19 120 PHE B CA 1
ATOM 3435 C C . PHE B 1 120 ? 6.355 -10.031 -5.047 1 98.19 120 PHE B C 1
ATOM 3437 O O . PHE B 1 120 ? 5.242 -9.516 -5.188 1 98.19 120 PHE B O 1
ATOM 3444 N N . SER B 1 121 ? 6.91 -10.289 -3.92 1 97 121 SER B N 1
ATOM 3445 C CA . SER B 1 121 ? 6.547 -9.531 -2.729 1 97 121 SER B CA 1
ATOM 3446 C C . SER B 1 121 ? 7.512 -8.367 -2.496 1 97 121 SER B C 1
ATOM 3448 O O . SER B 1 121 ? 8.719 -8.578 -2.369 1 97 121 SER B O 1
ATOM 3450 N N . CYS B 1 122 ? 7.086 -7.219 -2.463 1 94 122 CYS B N 1
ATOM 3451 C CA . CYS B 1 122 ? 7.961 -6.051 -2.389 1 94 122 CYS B CA 1
ATOM 3452 C C . CYS B 1 122 ? 7.934 -5.438 -0.994 1 94 122 CYS B C 1
ATOM 3454 O O . CYS B 1 122 ? 8.844 -5.664 -0.196 1 94 122 CYS B O 1
ATOM 3456 N N . ASN B 1 123 ? 7.047 -4.523 -0.679 1 88 123 ASN B N 1
ATOM 3457 C CA . ASN B 1 123 ? 6.91 -3.891 0.629 1 88 123 ASN B CA 1
ATOM 3458 C C . ASN B 1 123 ? 5.441 -3.689 1.001 1 88 123 ASN B C 1
ATOM 3460 O O . ASN B 1 123 ? 4.551 -3.938 0.187 1 88 123 ASN B O 1
ATOM 3464 N N . PRO B 1 124 ? 5.25 -3.311 2.223 1 88.81 124 PRO B N 1
ATOM 3465 C CA . PRO B 1 124 ? 3.867 -3.209 2.691 1 88.81 124 PRO B CA 1
ATOM 3466 C C . PRO B 1 124 ? 3.041 -2.211 1.881 1 88.81 124 PRO B C 1
ATOM 3468 O O . PRO B 1 124 ? 1.814 -2.322 1.825 1 88.81 124 PRO B O 1
ATOM 3471 N N . HIS B 1 125 ? 3.662 -1.282 1.246 1 92.88 125 HIS B N 1
ATOM 3472 C CA . HIS B 1 125 ? 2.947 -0.264 0.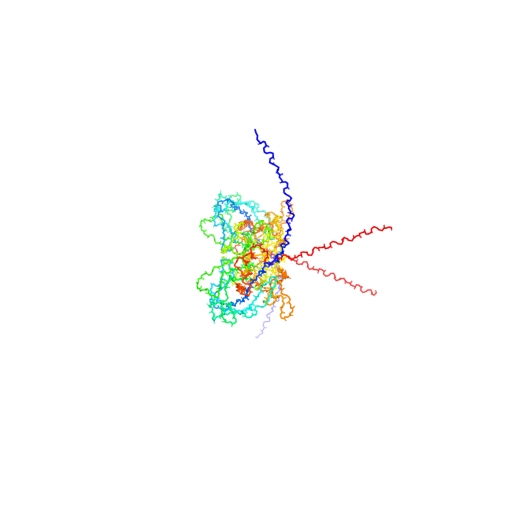486 1 92.88 125 HIS B CA 1
ATOM 3473 C C . HIS B 1 125 ? 2.699 -0.719 -0.948 1 92.88 125 HIS B C 1
ATOM 3475 O O . HIS B 1 125 ? 1.91 -0.107 -1.671 1 92.88 125 HIS B O 1
ATOM 3481 N N . LEU B 1 126 ? 3.33 -1.662 -1.358 1 94.75 126 LEU B N 1
ATOM 3482 C CA . LEU B 1 126 ? 3.168 -2.344 -2.639 1 94.75 126 LEU B CA 1
ATOM 3483 C C . LEU B 1 126 ? 3.424 -3.84 -2.492 1 94.75 126 LEU B C 1
ATOM 3485 O O . LEU B 1 126 ? 4.465 -4.34 -2.928 1 94.75 126 LEU B O 1
ATOM 3489 N N . PRO B 1 127 ? 2.473 -4.531 -2.002 1 95 127 PRO B N 1
ATOM 3490 C CA . PRO B 1 127 ? 2.754 -5.855 -1.442 1 95 127 PRO B CA 1
ATOM 3491 C C . PRO B 1 127 ? 3.088 -6.891 -2.516 1 95 127 PRO B C 1
ATOM 3493 O O . PRO B 1 127 ? 4.008 -7.695 -2.338 1 95 127 PRO B O 1
ATOM 3496 N N . VAL B 1 128 ? 2.307 -6.883 -3.621 1 98 128 VAL B N 1
ATOM 3497 C CA . VAL B 1 128 ? 2.531 -7.93 -4.609 1 98 128 VAL B CA 1
ATOM 3498 C C . VAL B 1 128 ? 2.625 -7.316 -6.004 1 98 128 VAL B C 1
ATOM 3500 O O . VAL B 1 128 ? 1.745 -6.555 -6.414 1 98 128 VAL B O 1
ATOM 3503 N N . VAL B 1 129 ? 3.656 -7.629 -6.695 1 97.88 129 VAL B N 1
ATOM 3504 C CA . VAL B 1 129 ? 3.896 -7.184 -8.062 1 97.88 129 VAL B CA 1
ATOM 3505 C C . VAL B 1 129 ? 4.043 -8.398 -8.984 1 97.88 129 VAL B C 1
ATOM 3507 O O . VAL B 1 129 ? 4.738 -9.359 -8.648 1 97.88 129 VAL B O 1
ATOM 3510 N N . ILE B 1 130 ? 3.4 -8.352 -10.086 1 98.12 130 ILE B N 1
ATOM 3511 C CA . ILE B 1 130 ? 3.43 -9.438 -11.062 1 98.12 130 ILE B CA 1
ATOM 3512 C C . ILE B 1 130 ? 4.133 -8.969 -12.328 1 98.12 130 ILE B C 1
ATOM 3514 O O . ILE B 1 130 ? 3.844 -7.891 -12.844 1 98.12 130 ILE B O 1
ATOM 3518 N N . ILE B 1 131 ? 5.027 -9.703 -12.805 1 96.5 131 ILE B N 1
ATOM 3519 C CA . ILE B 1 131 ? 5.613 -9.57 -14.133 1 96.5 131 ILE B CA 1
ATOM 3520 C C . ILE B 1 131 ? 5.188 -10.75 -15 1 96.5 131 ILE B C 1
ATOM 3522 O O . ILE B 1 131 ? 5.621 -11.883 -14.773 1 96.5 131 ILE B O 1
ATOM 3526 N N . PRO B 1 132 ? 4.324 -10.523 -15.945 1 95.62 132 PRO B N 1
ATOM 3527 C CA . PRO B 1 132 ? 3.799 -11.625 -16.75 1 95.62 132 PRO B CA 1
ATOM 3528 C C . PRO B 1 132 ? 4.812 -12.148 -17.766 1 95.62 132 PRO B C 1
ATOM 3530 O O . PRO B 1 132 ? 4.496 -12.266 -18.953 1 95.62 132 PRO B O 1
ATOM 3533 N N . ALA B 1 133 ? 6.008 -12.398 -17.328 1 95.19 133 ALA B N 1
ATOM 3534 C CA . ALA B 1 133 ? 7.133 -12.914 -18.109 1 95.19 133 ALA B CA 1
ATOM 3535 C C . ALA B 1 133 ? 8.25 -13.414 -17.203 1 95.19 133 ALA B C 1
ATOM 3537 O O . ALA B 1 133 ? 8.125 -13.367 -15.969 1 95.19 133 ALA B O 1
ATOM 3538 N N . ASP B 1 134 ? 9.242 -13.992 -17.828 1 96.19 134 ASP B N 1
ATOM 3539 C CA . ASP B 1 134 ? 10.469 -14.32 -17.109 1 96.19 134 ASP B CA 1
ATOM 3540 C C . ASP B 1 134 ? 11.398 -13.109 -17.031 1 96.19 134 ASP B C 1
ATOM 3542 O O . ASP B 1 134 ? 12.07 -12.773 -18.016 1 96.19 134 ASP B O 1
ATOM 3546 N N . PRO B 1 135 ? 11.445 -12.508 -15.844 1 95 135 PRO B N 1
ATOM 3547 C CA . PRO B 1 135 ? 12.211 -11.258 -15.773 1 95 135 PRO B CA 1
ATOM 3548 C C . PRO B 1 135 ? 13.703 -11.477 -15.969 1 95 135 PRO B C 1
ATOM 3550 O O . PRO B 1 135 ? 14.438 -10.523 -16.234 1 95 135 PRO B O 1
ATOM 3553 N N . THR B 1 136 ? 14.148 -12.664 -15.805 1 94.12 136 THR B N 1
ATOM 3554 C CA . THR B 1 136 ? 15.578 -12.938 -15.93 1 94.12 136 THR B CA 1
ATOM 3555 C C . THR B 1 136 ? 16 -12.945 -17.391 1 94.12 136 THR B C 1
ATOM 3557 O O . THR B 1 136 ? 17.188 -13.023 -17.703 1 94.12 136 THR B O 1
ATOM 3560 N N . THR B 1 137 ? 15.109 -12.844 -18.281 1 94.56 137 THR B N 1
ATOM 3561 C CA . THR B 1 137 ? 15.43 -12.93 -19.703 1 94.56 137 THR B CA 1
ATOM 3562 C C . THR B 1 137 ? 15.125 -11.609 -20.406 1 94.56 137 THR B C 1
ATOM 3564 O O . THR B 1 137 ? 15.383 -11.469 -21.609 1 94.56 137 THR B O 1
ATOM 3567 N N . LEU B 1 138 ? 14.555 -10.68 -19.766 1 89 138 LEU B N 1
ATOM 3568 C CA . LEU B 1 138 ? 14.086 -9.445 -20.375 1 89 138 LEU B CA 1
ATOM 3569 C C . LEU B 1 138 ? 15.18 -8.391 -20.391 1 89 138 LEU B C 1
ATOM 3571 O O . LEU B 1 138 ? 15.641 -7.957 -19.328 1 89 138 LEU B O 1
ATOM 3575 N N . PRO B 1 139 ? 15.633 -8.055 -21.594 1 80.81 139 PRO B N 1
ATOM 3576 C CA . PRO B 1 139 ? 16.672 -7.031 -21.641 1 80.81 139 PRO B CA 1
ATOM 3577 C C . PRO B 1 139 ? 16.172 -5.648 -21.234 1 80.81 139 PRO B C 1
ATOM 3579 O O . PRO B 1 139 ? 15.031 -5.508 -20.797 1 80.81 139 PRO B O 1
ATOM 3582 N N . ASP B 1 140 ? 16.906 -4.551 -21.656 1 67.25 140 ASP B N 1
ATOM 3583 C CA . ASP B 1 140 ? 16.906 -3.188 -21.141 1 67.25 140 ASP B CA 1
ATOM 3584 C C . ASP B 1 140 ? 15.555 -2.508 -21.406 1 67.25 140 ASP B C 1
ATOM 3586 O O . ASP B 1 140 ? 15.477 -1.278 -21.438 1 67.25 140 ASP B O 1
ATOM 3590 N N . ARG B 1 141 ? 14.594 -3.27 -21.656 1 63.75 141 ARG B N 1
ATOM 3591 C CA . ARG B 1 141 ? 13.352 -2.52 -21.797 1 63.75 141 ARG B CA 1
ATOM 3592 C C . ARG B 1 141 ? 12.531 -2.561 -20.516 1 63.75 141 ARG B C 1
ATOM 3594 O O . ARG B 1 141 ? 12.695 -3.469 -19.688 1 63.75 141 ARG B O 1
ATOM 3601 N N . GLU B 1 142 ? 11.93 -1.48 -20.203 1 64.94 142 GLU B N 1
ATOM 3602 C CA . GLU B 1 142 ? 11.055 -1.338 -19.047 1 64.94 142 GLU B CA 1
ATOM 3603 C C . GLU B 1 142 ? 10.047 -2.48 -18.969 1 64.94 142 GLU B C 1
ATOM 3605 O O . GLU B 1 142 ? 9.211 -2.635 -19.859 1 64.94 142 GLU B O 1
ATOM 3610 N N . GLN B 1 143 ? 10.336 -3.41 -18.125 1 79.31 143 GLN B N 1
ATOM 3611 C CA . GLN B 1 143 ? 9.438 -4.531 -17.875 1 79.31 143 GLN B CA 1
ATOM 3612 C C . GLN B 1 143 ? 8.078 -4.043 -17.391 1 79.31 143 GLN B C 1
ATOM 3614 O O . GLN B 1 143 ? 7.992 -3.092 -16.609 1 79.31 143 GLN B O 1
ATOM 3619 N N . THR B 1 144 ? 7.074 -4.633 -18 1 89.06 144 THR B N 1
ATOM 3620 C CA . THR B 1 144 ? 5.723 -4.348 -17.547 1 89.06 144 THR B CA 1
ATOM 3621 C C . THR B 1 144 ? 5.469 -4.992 -16.188 1 89.06 144 THR B C 1
ATOM 3623 O O . THR B 1 144 ? 5.68 -6.195 -16.016 1 89.06 144 THR B O 1
ATOM 3626 N N . MET B 1 145 ? 5.242 -4.215 -15.242 1 95.06 145 MET B N 1
ATOM 3627 C CA . MET B 1 145 ? 4.922 -4.668 -13.891 1 95.06 145 MET B CA 1
ATOM 3628 C C . MET B 1 145 ? 3.496 -4.281 -13.508 1 95.06 145 MET B C 1
ATOM 3630 O O . MET B 1 145 ? 3.039 -3.182 -13.836 1 95.06 145 MET B O 1
ATOM 3634 N N . HIS B 1 146 ? 2.842 -5.262 -12.891 1 96.69 146 HIS B N 1
ATOM 3635 C CA . HIS B 1 146 ? 1.475 -5.02 -12.445 1 96.69 146 HIS B CA 1
ATOM 3636 C C . HIS B 1 146 ? 1.319 -5.32 -10.953 1 96.69 146 HIS B C 1
ATOM 3638 O O . HIS B 1 146 ? 1.935 -6.258 -10.438 1 96.69 146 HIS B O 1
ATOM 3644 N N . ALA B 1 147 ? 0.457 -4.484 -10.328 1 97.38 147 ALA B N 1
ATOM 3645 C CA . ALA B 1 147 ? -0.02 -4.906 -9.016 1 97.38 147 ALA B CA 1
ATOM 3646 C C . ALA B 1 147 ? -0.976 -6.09 -9.133 1 97.38 147 ALA B C 1
ATOM 3648 O O . ALA B 1 147 ? -1.637 -6.262 -10.164 1 97.38 147 ALA B O 1
ATOM 3649 N N . LEU B 1 148 ? -1.035 -6.859 -8.109 1 98.12 148 LEU B N 1
ATOM 3650 C CA . LEU B 1 148 ? -1.999 -7.953 -8.031 1 98.12 148 LEU B CA 1
ATOM 3651 C C . LEU B 1 148 ? -3.428 -7.418 -8.031 1 98.12 148 LEU B C 1
ATOM 3653 O O . LEU B 1 148 ? -3.736 -6.461 -7.312 1 98.12 148 LEU B O 1
ATOM 3657 N N . HIS B 1 149 ? -4.266 -7.969 -8.898 1 97.62 149 HIS B N 1
ATOM 3658 C CA . HIS B 1 149 ? -5.699 -7.699 -8.953 1 97.62 149 HIS B CA 1
ATOM 3659 C C . HIS B 1 149 ? -6.508 -8.984 -8.859 1 97.62 149 HIS B C 1
ATOM 3661 O O . HIS B 1 149 ? -5.953 -10.086 -8.992 1 97.62 149 HIS B O 1
ATOM 3667 N N . PHE B 1 150 ? -7.77 -8.789 -8.625 1 97.44 150 PHE B N 1
ATOM 3668 C CA . PHE B 1 150 ? -8.703 -9.914 -8.578 1 97.44 150 PHE B CA 1
ATOM 3669 C C . PHE B 1 150 ? -9.922 -9.633 -9.453 1 97.44 150 PHE B C 1
ATOM 3671 O O . PHE B 1 150 ? -10.492 -8.547 -9.406 1 97.44 150 PHE B O 1
ATOM 3678 N N . PHE B 1 151 ? -10.188 -10.602 -10.281 1 97.31 151 PHE B N 1
ATOM 3679 C CA . PHE B 1 151 ? -11.453 -10.586 -11 1 97.31 151 PHE B CA 1
ATOM 3680 C C . PHE B 1 151 ? -12.57 -11.156 -10.133 1 97.31 151 PHE B C 1
ATOM 3682 O O . PHE B 1 151 ? -12.383 -12.164 -9.445 1 97.31 151 PHE B O 1
ATOM 3689 N N . HIS B 1 152 ? -13.68 -10.461 -10.109 1 95.62 152 HIS B N 1
ATOM 3690 C CA . HIS B 1 152 ? -14.875 -10.891 -9.391 1 95.62 152 HIS B CA 1
ATOM 3691 C C . HIS B 1 152 ? -15.922 -11.445 -10.352 1 95.62 152 HIS B C 1
ATOM 3693 O O . HIS B 1 152 ? -16.688 -10.688 -10.945 1 95.62 152 HIS B O 1
ATOM 3699 N N . PRO B 1 153 ? -15.977 -12.75 -10.469 1 95.69 153 PRO B N 1
ATOM 3700 C CA . PRO B 1 153 ? -16.984 -13.297 -11.375 1 95.69 153 PRO B CA 1
ATOM 3701 C C . PRO B 1 153 ? -18.406 -13.133 -10.844 1 95.69 153 PRO B C 1
ATOM 3703 O O . PRO B 1 153 ? -18.625 -13.125 -9.633 1 95.69 153 PRO B O 1
ATOM 3706 N N . PRO B 1 154 ? -19.312 -13.008 -11.773 1 94.31 154 PRO B N 1
ATOM 3707 C CA . PRO B 1 154 ? -20.719 -12.969 -11.352 1 94.31 154 PRO B CA 1
ATOM 3708 C C . PRO B 1 154 ? -21.25 -14.344 -10.984 1 94.31 154 PRO B C 1
ATOM 3710 O O . PRO B 1 154 ? -20.5 -15.312 -10.906 1 94.31 154 PRO B O 1
ATOM 3713 N N . ASP B 1 155 ? -22.547 -14.336 -10.641 1 92 155 ASP B N 1
ATOM 3714 C CA . ASP B 1 155 ? -23.188 -15.625 -10.391 1 92 155 ASP B CA 1
ATOM 3715 C C . ASP B 1 155 ? -23 -16.562 -11.57 1 92 155 ASP B C 1
ATOM 3717 O O . ASP B 1 155 ? -23.031 -16.141 -12.727 1 92 155 ASP B O 1
ATOM 3721 N N . PRO B 1 156 ? -22.688 -17.797 -11.352 1 93.19 156 PRO B N 1
ATOM 3722 C CA . PRO B 1 156 ? -22.828 -18.516 -10.078 1 93.19 156 PRO B CA 1
ATOM 3723 C C . PRO B 1 156 ? -21.531 -18.531 -9.266 1 93.19 156 PRO B C 1
ATOM 3725 O O . PRO B 1 156 ? -21.469 -19.156 -8.211 1 93.19 156 PRO B O 1
ATOM 3728 N N . LEU B 1 157 ? -20.5 -17.891 -9.672 1 94.88 157 LEU B N 1
ATOM 3729 C CA . LEU B 1 157 ? -19.203 -17.969 -9.008 1 94.88 157 LEU B CA 1
ATOM 3730 C C . LEU B 1 157 ? -19 -16.766 -8.102 1 94.88 157 LEU B C 1
ATOM 3732 O O . LEU B 1 157 ? -17.875 -16.484 -7.688 1 94.88 157 LEU B O 1
ATOM 3736 N N . ARG B 1 158 ? -20.031 -16.109 -7.805 1 95 158 ARG B N 1
ATOM 3737 C CA . ARG B 1 158 ? -19.953 -14.938 -6.945 1 95 158 ARG B CA 1
ATOM 3738 C C . ARG B 1 158 ? -19.281 -15.266 -5.617 1 95 158 ARG B C 1
ATOM 3740 O O . ARG B 1 158 ? -19.594 -16.281 -4.996 1 95 158 ARG B O 1
ATOM 3747 N N . GLY B 1 159 ? -18.328 -14.398 -5.176 1 95.94 159 GLY B N 1
ATOM 3748 C CA . GLY B 1 159 ? -17.594 -14.641 -3.951 1 95.94 159 GLY B CA 1
ATOM 3749 C C . GLY B 1 159 ? -16.219 -15.242 -4.195 1 95.94 159 GLY B C 1
ATOM 3750 O O . GLY B 1 159 ? -15.375 -15.258 -3.299 1 95.94 159 GLY B O 1
ATOM 3751 N N . LEU B 1 160 ? -16.047 -15.797 -5.355 1 97.38 160 LEU B N 1
ATOM 3752 C CA . LEU B 1 160 ? -14.742 -16.297 -5.773 1 97.38 160 LEU B CA 1
ATOM 3753 C C . LEU B 1 160 ? -13.828 -15.156 -6.195 1 97.38 160 LEU B C 1
ATOM 3755 O O . LEU B 1 160 ? -14.242 -14.258 -6.938 1 97.38 160 LEU B O 1
ATOM 3759 N N . SER B 1 161 ? -12.664 -15.125 -5.637 1 97.94 161 SER B N 1
ATOM 3760 C CA . SER B 1 161 ? -11.656 -14.164 -6.066 1 97.94 161 SER B CA 1
ATOM 3761 C C . SER B 1 161 ? -10.68 -14.789 -7.055 1 97.94 161 SER B C 1
ATOM 3763 O O . SER B 1 161 ? -10.047 -15.805 -6.75 1 97.94 161 SER B O 1
ATOM 3765 N N . GLN B 1 162 ? -10.547 -14.164 -8.156 1 98.06 162 GLN B N 1
ATOM 3766 C CA . GLN B 1 162 ? -9.68 -14.766 -9.164 1 98.06 162 GLN B CA 1
ATOM 3767 C C . GLN B 1 162 ? -8.477 -13.867 -9.461 1 98.06 162 GLN B C 1
ATOM 3769 O O . GLN B 1 162 ? -8.625 -12.812 -10.078 1 98.06 162 GLN B O 1
ATOM 3774 N N . ALA B 1 163 ? -7.289 -14.289 -9.031 1 98.5 163 ALA B N 1
ATOM 3775 C CA . ALA B 1 163 ? -6.047 -13.531 -9.117 1 98.5 163 ALA B CA 1
ATOM 3776 C C . ALA B 1 163 ? -5.641 -13.312 -10.57 1 98.5 163 ALA B C 1
ATOM 3778 O O . ALA B 1 163 ? -5.609 -14.258 -11.367 1 98.5 163 ALA B O 1
ATOM 3779 N N . THR B 1 164 ? -5.305 -12.086 -10.883 1 98 164 THR B N 1
ATOM 3780 C CA . THR B 1 164 ? -4.957 -11.719 -12.25 1 98 164 THR B CA 1
ATOM 3781 C C . THR B 1 164 ? -4.301 -10.336 -12.289 1 98 164 THR B C 1
ATOM 3783 O O . THR B 1 164 ? -3.826 -9.844 -11.266 1 98 164 THR B O 1
ATOM 3786 N N . THR B 1 165 ? -4.105 -9.828 -13.438 1 96.81 165 THR B N 1
ATOM 3787 C CA . THR B 1 165 ? -3.598 -8.484 -13.672 1 96.81 165 THR B CA 1
ATOM 3788 C C . THR B 1 165 ? -4.531 -7.707 -14.594 1 96.81 165 THR B C 1
ATOM 3790 O O . THR B 1 165 ? -5.367 -8.297 -15.281 1 96.81 165 THR B O 1
ATOM 3793 N N . PRO B 1 166 ? -4.43 -6.422 -14.586 1 92.5 166 PRO B N 1
ATOM 3794 C CA . PRO B 1 166 ? -5.297 -5.641 -15.469 1 92.5 166 PRO B CA 1
ATOM 3795 C C . PRO B 1 166 ? -5.055 -5.938 -16.953 1 92.5 166 PRO B C 1
ATOM 3797 O O . PRO B 1 166 ? -5.945 -5.738 -17.781 1 92.5 166 PRO B O 1
ATOM 3800 N N . ASP B 1 167 ? -3.881 -6.418 -17.281 1 87.62 167 ASP B N 1
ATOM 3801 C CA . ASP B 1 167 ? -3.525 -6.672 -18.672 1 87.62 167 ASP B CA 1
ATOM 3802 C C . ASP B 1 167 ? -3.543 -8.164 -18.984 1 87.62 167 ASP B C 1
ATOM 3804 O O . ASP B 1 167 ? -2.883 -8.617 -19.922 1 87.62 167 ASP B O 1
ATOM 3808 N N . ALA B 1 168 ? -4.242 -8.859 -18.203 1 89.62 168 ALA B N 1
ATOM 3809 C CA . ALA B 1 168 ? -4.301 -10.305 -18.406 1 89.62 168 ALA B CA 1
ATOM 3810 C C . ALA B 1 168 ? -4.801 -10.641 -19.812 1 89.62 168 ALA B C 1
ATOM 3812 O O . ALA B 1 168 ? -5.664 -9.938 -20.359 1 89.62 168 ALA B O 1
ATOM 3813 N N . SER B 1 169 ? -4.238 -11.656 -20.375 1 80.25 169 SER B N 1
ATOM 3814 C CA . SER B 1 169 ? -4.598 -12.062 -21.734 1 80.25 169 SER B CA 1
ATOM 3815 C C . SER B 1 169 ? -6.008 -12.641 -21.781 1 80.25 169 SER B C 1
ATOM 3817 O O . SER B 1 169 ? -6.656 -12.617 -22.828 1 80.25 169 SER B O 1
ATOM 3819 N N . TYR B 1 170 ? -6.391 -13.117 -20.688 1 84.56 170 TYR B N 1
ATOM 3820 C CA . TYR B 1 170 ? -7.73 -13.688 -20.625 1 84.56 170 TYR B CA 1
ATOM 3821 C C . TYR B 1 170 ? -8.469 -13.195 -19.391 1 84.56 170 TYR B C 1
ATOM 3823 O O . TYR B 1 170 ? -7.918 -13.203 -18.281 1 84.56 170 TYR B O 1
ATOM 3831 N N . LEU B 1 171 ? -9.648 -12.688 -19.656 1 84.62 171 LEU B N 1
ATOM 3832 C CA . LEU B 1 171 ? -10.617 -12.422 -18.609 1 84.62 171 LEU B CA 1
ATOM 3833 C C . LEU B 1 171 ? -12.008 -12.906 -19 1 84.62 171 LEU B C 1
ATOM 3835 O O . LEU B 1 171 ? -12.398 -12.805 -20.172 1 84.62 171 LEU B O 1
ATOM 3839 N N . PRO B 1 172 ? -12.664 -13.492 -18.062 1 84.38 172 PRO B N 1
ATOM 3840 C CA . PRO B 1 172 ? -14.047 -13.867 -18.375 1 84.38 172 PRO B CA 1
ATOM 3841 C C . PRO B 1 172 ? -14.883 -12.695 -18.859 1 84.38 172 PRO B C 1
ATOM 3843 O O . PRO B 1 172 ? -14.641 -11.547 -18.469 1 84.38 172 PRO B O 1
ATOM 3846 N N . PRO B 1 173 ? -15.781 -12.977 -19.766 1 78.75 173 PRO B N 1
ATOM 3847 C CA . PRO B 1 173 ? -16.516 -11.906 -20.453 1 78.75 173 PRO B CA 1
ATOM 3848 C C . PRO B 1 173 ? -17.484 -11.172 -19.516 1 78.75 173 PRO B C 1
ATOM 3850 O O . PRO B 1 173 ? -17.875 -10.039 -19.812 1 78.75 173 PRO B O 1
ATOM 3853 N N . HIS B 1 174 ? -17.953 -11.867 -18.531 1 81.06 174 HIS B N 1
ATOM 3854 C CA . HIS B 1 174 ? -18.922 -11.234 -17.656 1 81.06 174 HIS B CA 1
ATOM 3855 C C . HIS B 1 174 ? -18.297 -10.883 -16.312 1 81.06 174 HIS B C 1
ATOM 3857 O O . HIS B 1 174 ? -17.531 -11.664 -15.75 1 81.06 174 HIS B O 1
ATOM 3863 N N . GLY B 1 175 ? -18.516 -9.719 -16 1 77.12 175 GLY B N 1
ATOM 3864 C CA . GLY B 1 175 ? -17.969 -9.203 -14.758 1 77.12 175 GLY B CA 1
ATOM 3865 C C . GLY B 1 175 ? -17.281 -7.863 -14.922 1 77.12 175 GLY B C 1
ATOM 3866 O O . GLY B 1 175 ? -17.141 -7.363 -16.047 1 77.12 175 GLY B O 1
ATOM 3867 N N . GLY B 1 176 ? -17.031 -7.078 -13.953 1 84.06 176 GLY B N 1
ATOM 3868 C CA . GLY B 1 176 ? -16.312 -5.816 -13.969 1 84.06 176 GLY B CA 1
ATOM 3869 C C . GLY B 1 176 ? -14.82 -5.984 -14.172 1 84.06 176 GLY B C 1
ATOM 3870 O O . GLY B 1 176 ? -14.352 -7.082 -14.484 1 84.06 176 GLY B O 1
ATOM 3871 N N . GLY B 1 177 ? -14.016 -5.094 -14.312 1 89.81 177 GLY B N 1
ATOM 3872 C CA . GLY B 1 177 ? -12.562 -5.141 -14.383 1 89.81 177 GLY B CA 1
ATOM 3873 C C . GLY B 1 177 ? -11.914 -5.629 -13.102 1 89.81 177 GLY B C 1
ATOM 3874 O O . GLY B 1 177 ? -12.547 -5.645 -12.047 1 89.81 177 GLY B O 1
ATOM 3875 N N . PRO B 1 178 ? -10.758 -6.156 -13.242 1 94.75 178 PRO B N 1
ATOM 3876 C CA . PRO B 1 178 ? -10.047 -6.582 -12.039 1 94.75 178 PRO B CA 1
ATOM 3877 C C . PRO B 1 178 ? -9.859 -5.453 -11.031 1 94.75 178 PRO B C 1
ATOM 3879 O O . PRO B 1 178 ? -9.672 -4.297 -11.414 1 94.75 178 PRO B O 1
ATOM 3882 N N . VAL B 1 179 ? -9.953 -5.809 -9.797 1 94.38 179 VAL B N 1
ATOM 3883 C CA . VAL B 1 179 ? -9.844 -4.828 -8.719 1 94.38 179 VAL B CA 1
ATOM 3884 C C . VAL B 1 179 ? -8.797 -5.285 -7.707 1 94.38 179 VAL B C 1
ATOM 3886 O O . VAL B 1 179 ? -8.359 -6.438 -7.734 1 94.38 179 VAL B O 1
ATOM 3889 N N . LYS B 1 180 ? -8.445 -4.43 -6.77 1 94.94 180 LYS B N 1
ATOM 3890 C CA . LYS B 1 180 ? -7.328 -4.699 -5.863 1 94.94 180 LYS B CA 1
ATOM 3891 C C . LYS B 1 180 ? -7.824 -5.18 -4.504 1 94.94 180 LYS B C 1
ATOM 3893 O O . LYS B 1 180 ? -7.227 -4.867 -3.473 1 94.94 180 LYS B O 1
ATOM 3898 N N . TYR B 1 181 ? -8.938 -5.801 -4.449 1 94.88 181 TYR B N 1
ATOM 3899 C CA . TYR B 1 181 ? -9.445 -6.457 -3.248 1 94.88 181 TYR B CA 1
ATOM 3900 C C . TYR B 1 181 ? -10.172 -7.75 -3.596 1 94.88 181 TYR B C 1
ATOM 3902 O O . TYR B 1 181 ? -10.617 -7.934 -4.734 1 94.88 181 TYR B O 1
ATOM 3910 N N . VAL B 1 182 ? -10.273 -8.57 -2.662 1 96.62 182 VAL B N 1
ATOM 3911 C CA . VAL B 1 182 ? -10.867 -9.883 -2.896 1 96.62 182 VAL B CA 1
ATOM 3912 C C . VAL B 1 182 ? -12.391 -9.766 -2.932 1 96.62 182 VAL B C 1
ATOM 3914 O O . VAL B 1 182 ? -12.953 -8.766 -2.471 1 96.62 182 VAL B O 1
ATOM 3917 N N . ALA B 1 183 ? -13.039 -10.75 -3.43 1 95.62 183 ALA B N 1
ATOM 3918 C CA . ALA B 1 183 ? -14.453 -10.688 -3.789 1 95.62 183 ALA B CA 1
ATOM 3919 C C . ALA B 1 183 ? -15.336 -11 -2.584 1 95.62 183 ALA B C 1
ATOM 3921 O O . ALA B 1 183 ? -16.484 -10.555 -2.525 1 95.62 183 ALA B O 1
ATOM 3922 N N . GLY B 1 184 ? -14.82 -11.789 -1.707 1 94.75 184 GLY B N 1
ATOM 3923 C CA . GLY B 1 184 ? -15.672 -12.242 -0.618 1 94.75 184 GLY B CA 1
ATOM 3924 C C . GLY B 1 184 ? -15.148 -11.859 0.751 1 94.75 184 GLY B C 1
ATOM 3925 O O . GLY B 1 184 ? -13.961 -11.539 0.9 1 94.75 184 GLY B O 1
ATOM 3926 N N . ARG B 1 185 ? -16.016 -11.992 1.701 1 93.25 185 ARG B N 1
ATOM 3927 C CA . ARG B 1 185 ? -15.68 -11.664 3.082 1 93.25 185 ARG B CA 1
ATOM 3928 C C . ARG B 1 185 ? -14.977 -12.828 3.771 1 93.25 185 ARG B C 1
ATOM 3930 O O . ARG B 1 185 ? -15.273 -13.992 3.486 1 93.25 185 ARG B O 1
ATOM 3937 N N . ASN B 1 186 ? -14.109 -12.492 4.613 1 90.75 186 ASN B N 1
ATOM 3938 C CA . ASN B 1 186 ? -13.461 -13.391 5.559 1 90.75 186 ASN B CA 1
ATOM 3939 C C . ASN B 1 186 ? -12.867 -14.617 4.859 1 90.75 186 ASN B C 1
ATOM 3941 O O . ASN B 1 186 ? -13.109 -15.75 5.273 1 90.75 186 ASN B O 1
ATOM 3945 N N . PRO B 1 187 ? -12.125 -14.43 3.916 1 95.38 187 PRO B N 1
ATOM 3946 C CA . PRO B 1 187 ? -11.445 -15.578 3.312 1 95.38 187 PRO B CA 1
ATOM 3947 C C . PRO B 1 187 ? -10.523 -16.297 4.293 1 95.38 187 PRO B C 1
ATOM 3949 O O . PRO B 1 187 ? -9.812 -15.648 5.074 1 95.38 187 PRO B O 1
ATOM 3952 N N . SER B 1 188 ? -10.438 -17.609 4.277 1 94.88 188 SER B N 1
ATOM 3953 C CA . SER B 1 188 ? -9.617 -18.406 5.188 1 94.88 188 SER B CA 1
ATOM 3954 C C . SER B 1 188 ? -8.133 -18.312 4.816 1 94.88 188 SER B C 1
ATOM 3956 O O . SER B 1 188 ? -7.27 -18.656 5.621 1 94.88 188 SER B O 1
ATOM 3958 N N . TRP B 1 189 ? -7.863 -17.922 3.689 1 95.81 189 TRP B N 1
ATOM 3959 C CA . TRP B 1 189 ? -6.508 -17.953 3.158 1 95.81 189 TRP B CA 1
ATOM 3960 C C . TRP B 1 189 ? -5.852 -16.578 3.273 1 95.81 189 TRP B C 1
ATOM 3962 O O . TRP B 1 189 ? -4.73 -16.375 2.801 1 95.81 189 TRP B O 1
ATOM 3972 N N . ILE B 1 190 ? -6.469 -15.555 3.807 1 94.25 190 ILE B N 1
ATOM 3973 C CA . ILE B 1 190 ? -5.883 -14.281 4.203 1 94.25 190 ILE B CA 1
ATOM 3974 C C . ILE B 1 190 ? -5.586 -14.289 5.699 1 94.25 190 ILE B C 1
ATOM 3976 O O . ILE B 1 190 ? -6.461 -14.609 6.508 1 94.25 190 ILE B O 1
ATOM 3980 N N . PRO B 1 191 ? -4.418 -13.953 6.035 1 94 191 PRO B N 1
ATOM 3981 C CA . PRO B 1 191 ? -3.342 -13.336 5.254 1 94 191 PRO B CA 1
ATOM 3982 C C . PRO B 1 191 ? -2.324 -14.352 4.742 1 94 191 PRO B C 1
ATOM 3984 O O . PRO B 1 191 ? -1.251 -13.969 4.27 1 94 191 PRO B O 1
ATOM 3987 N N . GLY B 1 192 ? -2.559 -15.555 4.812 1 93.81 192 GLY B N 1
ATOM 3988 C CA . GLY B 1 192 ? -1.573 -16.594 4.555 1 93.81 192 GLY B CA 1
ATOM 3989 C C . GLY B 1 192 ? -1.149 -16.672 3.1 1 93.81 192 GLY B C 1
ATOM 3990 O O . GLY B 1 192 ? -0.002 -17 2.797 1 93.81 192 GLY B O 1
ATOM 3991 N N . LEU B 1 193 ? -2.049 -16.375 2.201 1 95.25 193 LEU B N 1
ATOM 3992 C CA . LEU B 1 193 ? -1.775 -16.453 0.77 1 95.25 193 LEU B CA 1
ATOM 3993 C C . LEU B 1 193 ? -1.735 -15.062 0.143 1 95.25 193 LEU B C 1
ATOM 3995 O O . LEU B 1 193 ? -0.923 -14.805 -0.748 1 95.25 193 LEU B O 1
ATOM 3999 N N . VAL B 1 194 ? -2.639 -14.305 0.613 1 96.5 194 VAL B N 1
ATOM 4000 C CA . VAL B 1 194 ? -2.795 -12.93 0.13 1 96.5 194 VAL B CA 1
ATOM 4001 C C . VAL B 1 194 ? -2.715 -11.961 1.304 1 96.5 194 VAL B C 1
ATOM 4003 O O . VAL B 1 194 ? -3.318 -12.195 2.354 1 96.5 194 VAL B O 1
ATOM 4006 N N . PRO B 1 195 ? -1.957 -10.93 1.092 1 94.62 195 PRO B N 1
ATOM 4007 C CA . PRO B 1 195 ? -1.824 -9.969 2.191 1 94.62 195 PRO B CA 1
ATOM 4008 C C . PRO B 1 195 ? -3.168 -9.398 2.645 1 94.62 195 PRO B C 1
ATOM 4010 O O . PRO B 1 195 ? -4.07 -9.219 1.824 1 94.62 195 PRO B O 1
ATOM 4013 N N . GLN B 1 196 ? -3.207 -9.023 3.879 1 91.62 196 GLN B N 1
ATOM 4014 C CA . GLN B 1 196 ? -4.406 -8.492 4.516 1 91.62 196 GLN B CA 1
ATOM 4015 C C . GLN B 1 196 ? -4.887 -7.23 3.812 1 91.62 196 GLN B C 1
ATOM 4017 O O . GLN B 1 196 ? -6.086 -6.934 3.801 1 91.62 196 GLN B O 1
ATOM 4022 N N . THR B 1 197 ? -4.035 -6.512 3.205 1 91.25 197 THR B N 1
ATOM 4023 C CA . THR B 1 197 ? -4.352 -5.242 2.562 1 91.25 197 THR B CA 1
ATOM 4024 C C . THR B 1 197 ? -5.352 -5.445 1.429 1 91.25 197 THR B C 1
ATOM 4026 O O . THR B 1 197 ? -6.051 -4.508 1.034 1 91.25 197 THR B O 1
ATOM 4029 N N . TYR B 1 198 ? -5.469 -6.648 0.906 1 95.06 198 TYR B N 1
ATOM 4030 C CA . TYR B 1 198 ? -6.355 -6.953 -0.213 1 95.06 198 TYR B CA 1
ATOM 4031 C C . TYR B 1 198 ? -7.746 -7.332 0.279 1 95.06 198 TYR B C 1
ATOM 4033 O O . TYR B 1 198 ? -8.648 -7.57 -0.524 1 95.06 198 TYR B O 1
ATOM 4041 N N . ALA B 1 199 ? -7.961 -7.41 1.572 1 92.5 199 ALA B N 1
ATOM 4042 C CA . ALA B 1 199 ? -9.25 -7.84 2.119 1 92.5 199 ALA B CA 1
ATOM 4043 C C . ALA B 1 199 ? -10.367 -6.902 1.685 1 92.5 199 ALA B C 1
ATOM 4045 O O . ALA B 1 199 ? -10.148 -5.703 1.498 1 92.5 199 ALA B O 1
ATOM 4046 N N . ALA B 1 200 ? -11.477 -7.508 1.558 1 89.12 200 ALA B N 1
ATOM 4047 C CA . ALA B 1 200 ? -12.656 -6.715 1.208 1 89.12 200 ALA B CA 1
ATOM 4048 C C . ALA B 1 200 ? -12.992 -5.723 2.314 1 89.12 200 ALA B C 1
ATOM 4050 O O . ALA B 1 200 ? -12.797 -6.004 3.496 1 89.12 200 ALA B O 1
ATOM 4051 N N . PRO B 1 201 ? -13.484 -4.602 1.847 1 80.38 201 PRO B N 1
ATOM 4052 C CA . PRO B 1 201 ? -13.852 -3.607 2.857 1 80.38 201 PRO B CA 1
ATOM 4053 C C . PRO B 1 201 ? -14.945 -4.105 3.797 1 80.38 201 PRO B C 1
ATOM 4055 O O . PRO B 1 201 ? -15.867 -4.805 3.365 1 80.38 201 PRO B O 1
ATOM 4058 N N . ARG B 1 202 ? -14.734 -3.879 5 1 68.31 202 ARG B N 1
ATOM 4059 C CA . ARG B 1 202 ? -15.648 -4.34 6.039 1 68.31 202 ARG B CA 1
ATOM 4060 C C . ARG B 1 202 ? -17.031 -3.723 5.863 1 68.31 202 ARG B C 1
ATOM 4062 O O . ARG B 1 202 ? -18.047 -4.336 6.223 1 68.31 202 ARG B O 1
ATOM 4069 N N . SER B 1 203 ? -16.984 -2.52 5.555 1 63.91 203 SER B N 1
ATOM 4070 C CA . SER B 1 203 ? -18.25 -1.809 5.508 1 63.91 203 SER B CA 1
ATOM 4071 C C . SER B 1 203 ? -19.188 -2.428 4.48 1 63.91 203 SER B C 1
ATOM 4073 O O . SER B 1 203 ? -20.391 -2.123 4.465 1 63.91 203 SER B O 1
ATOM 4075 N N . ASN B 1 204 ? -18.609 -3.33 3.672 1 61.25 204 ASN B N 1
ATOM 4076 C CA . ASN B 1 204 ? -19.484 -3.779 2.592 1 61.25 204 ASN B CA 1
ATOM 4077 C C . ASN B 1 204 ? -20.375 -4.941 3.035 1 61.25 204 ASN B C 1
ATOM 4079 O O . ASN B 1 204 ? -20.031 -6.105 2.818 1 61.25 204 ASN B O 1
ATOM 4083 N N . ALA B 1 205 ? -21.297 -4.648 3.865 1 61.09 205 ALA B N 1
ATOM 4084 C CA . ALA B 1 205 ? -22.328 -5.586 4.324 1 61.09 205 ALA B CA 1
ATOM 4085 C C . ALA B 1 205 ? -22.922 -6.359 3.154 1 61.09 205 ALA B C 1
ATOM 4087 O O . ALA B 1 205 ? -23.453 -7.461 3.336 1 61.09 205 ALA B O 1
ATOM 4088 N N . GLY B 1 206 ? -22.672 -5.98 1.994 1 77.44 206 GLY B N 1
ATOM 4089 C CA . GLY B 1 206 ? -23.344 -6.637 0.883 1 77.44 206 GLY B CA 1
ATOM 4090 C C . GLY B 1 206 ? -22.469 -7.633 0.156 1 77.44 206 GLY B C 1
ATOM 4091 O O . GLY B 1 206 ? -22.922 -8.328 -0.752 1 77.44 206 GLY B O 1
ATOM 4092 N N . LEU B 1 207 ? -21.281 -7.801 0.686 1 85.88 207 LEU B N 1
ATOM 4093 C CA . LEU B 1 207 ? -20.406 -8.727 -0.021 1 85.88 207 LEU B CA 1
ATOM 4094 C C . LEU B 1 207 ? -20.688 -10.164 0.401 1 85.88 207 LEU B C 1
ATOM 4096 O O . LEU B 1 207 ? -20.953 -10.43 1.573 1 85.88 207 LEU B O 1
ATOM 4100 N N . PRO B 1 208 ? -20.688 -11.055 -0.498 1 92.75 208 PRO B N 1
ATOM 4101 C CA . PRO B 1 208 ? -20.844 -12.477 -0.171 1 92.75 208 PRO B CA 1
ATOM 4102 C C . PRO B 1 208 ? -19.656 -13.039 0.598 1 92.75 208 PRO B C 1
ATOM 4104 O O . PRO B 1 208 ? -18.578 -12.438 0.611 1 92.75 208 PRO B O 1
ATOM 4107 N N . PRO B 1 209 ? -19.938 -14.109 1.317 1 93.5 209 PRO B N 1
ATOM 4108 C CA . PRO B 1 209 ? -18.781 -14.805 1.89 1 93.5 209 PRO B CA 1
ATOM 4109 C C . PRO B 1 209 ? -17.797 -15.289 0.827 1 93.5 209 PRO B C 1
ATOM 4111 O O . PRO B 1 209 ? -18.203 -15.586 -0.301 1 93.5 209 PRO B O 1
ATOM 4114 N N . SER B 1 210 ? -16.578 -15.344 1.234 1 96.56 210 SER B N 1
ATOM 4115 C CA . SER B 1 210 ? -15.555 -15.82 0.309 1 96.56 210 SER B CA 1
ATOM 4116 C C . SER B 1 210 ? -15.836 -17.266 -0.118 1 96.56 210 SER B C 1
ATOM 4118 O O . SER B 1 210 ? -16.219 -18.094 0.704 1 96.56 210 SER B O 1
ATOM 4120 N N . ARG B 1 211 ? -15.609 -17.562 -1.374 1 97.06 211 ARG B N 1
ATOM 4121 C CA . ARG B 1 211 ? -15.805 -18.891 -1.913 1 97.06 211 ARG B CA 1
ATOM 4122 C C . ARG B 1 211 ? -14.5 -19.484 -2.438 1 97.06 211 ARG B C 1
ATOM 4124 O O . ARG B 1 211 ? -14.5 -20.438 -3.201 1 97.06 211 ARG B O 1
ATOM 4131 N N . GLY B 1 212 ? -13.398 -18.797 -2.072 1 97.88 212 GLY B N 1
ATOM 4132 C CA . GLY B 1 212 ? -12.109 -19.359 -2.451 1 97.88 212 GLY B CA 1
ATOM 4133 C C . GLY B 1 212 ? -11.312 -18.453 -3.369 1 97.88 212 GLY B C 1
ATOM 4134 O O . GLY B 1 212 ? -11.688 -17.297 -3.586 1 97.88 212 GLY B O 1
ATOM 4135 N N . LEU B 1 213 ? -10.227 -19 -3.797 1 98.31 213 LEU B N 1
ATOM 4136 C CA . LEU B 1 213 ? -9.289 -18.281 -4.648 1 98.31 213 LEU B CA 1
ATOM 4137 C C . LEU B 1 213 ? -9.055 -19.031 -5.957 1 98.31 213 LEU B C 1
ATOM 4139 O O . LEU B 1 213 ? -8.852 -20.25 -5.957 1 98.31 213 LEU B O 1
ATOM 4143 N N . GLY B 1 214 ? -9.234 -18.391 -7.066 1 97.81 214 GLY B N 1
ATOM 4144 C CA . GLY B 1 214 ? -8.898 -18.875 -8.398 1 97.81 214 GLY B CA 1
ATOM 4145 C C . GLY B 1 214 ? -8.078 -17.875 -9.195 1 97.81 214 GLY B C 1
ATOM 4146 O O . GLY B 1 214 ? -7.359 -17.047 -8.625 1 97.81 214 GLY B O 1
ATOM 4147 N N . GLY B 1 215 ? -8.109 -18.078 -10.547 1 97.69 215 GLY B N 1
ATOM 4148 C CA . GLY B 1 215 ? -7.367 -17.172 -11.406 1 97.69 215 GLY B CA 1
ATOM 4149 C C . GLY B 1 215 ? -6.117 -17.797 -12 1 97.69 215 GLY B C 1
ATOM 4150 O O . GLY B 1 215 ? -5.988 -19.016 -12.039 1 97.69 215 GLY B O 1
ATOM 4151 N N . GLU B 1 216 ? -5.266 -16.969 -12.5 1 98.19 216 GLU B N 1
ATOM 4152 C CA . GLU B 1 216 ? -4.086 -17.453 -13.211 1 98.19 216 GLU B CA 1
ATOM 4153 C C . GLU B 1 216 ? -3.205 -18.312 -12.312 1 98.19 216 GLU B C 1
ATOM 4155 O O . GLU B 1 216 ? -2.715 -17.844 -11.281 1 98.19 216 GLU B O 1
ATOM 4160 N N . LEU B 1 217 ? -2.896 -19.484 -12.758 1 98.25 217 LEU B N 1
ATOM 4161 C CA . LEU B 1 217 ? -2.189 -20.484 -11.961 1 98.25 217 LEU B CA 1
ATOM 4162 C C . LEU B 1 217 ? -0.811 -19.969 -11.555 1 98.25 217 LEU B C 1
ATOM 4164 O O . LEU B 1 217 ? -0.413 -20.094 -10.398 1 98.25 217 LEU B O 1
ATOM 4168 N N . PRO B 1 218 ? -0.019 -19.359 -12.484 1 98.56 218 PRO B N 1
ATOM 4169 C CA . PRO B 1 218 ? 1.303 -18.891 -12.055 1 98.56 218 PRO B CA 1
ATOM 4170 C C . PRO B 1 218 ? 1.233 -17.906 -10.906 1 98.56 218 PRO B C 1
ATOM 4172 O O . PRO B 1 218 ? 2.109 -17.891 -10.031 1 98.56 218 PRO B O 1
ATOM 4175 N N . ILE B 1 219 ? 0.2 -17.094 -10.898 1 98.69 219 ILE B N 1
ATOM 4176 C CA . ILE B 1 219 ? 0.057 -16.094 -9.836 1 98.69 219 ILE B CA 1
ATOM 4177 C C . ILE B 1 219 ? -0.319 -16.797 -8.531 1 98.69 219 ILE B C 1
ATOM 4179 O O . ILE B 1 219 ? 0.293 -16.547 -7.484 1 98.69 219 ILE B O 1
ATOM 4183 N N . VAL B 1 220 ? -1.302 -17.672 -8.586 1 98.62 220 VAL B N 1
ATOM 4184 C CA . VAL B 1 220 ? -1.759 -18.359 -7.387 1 98.62 220 VAL B CA 1
ATOM 4185 C C . VAL B 1 220 ? -0.617 -19.188 -6.801 1 98.62 220 VAL B C 1
ATOM 4187 O O . VAL B 1 220 ? -0.347 -19.125 -5.602 1 98.62 220 VAL B O 1
ATOM 4190 N N . LEU B 1 221 ? 0.048 -19.922 -7.609 1 98.5 221 LEU B N 1
ATOM 4191 C CA . LEU B 1 221 ? 1.172 -20.75 -7.168 1 98.5 221 LEU B CA 1
ATOM 4192 C C . LEU B 1 221 ? 2.309 -19.875 -6.645 1 98.5 221 LEU B C 1
ATOM 4194 O O . LEU B 1 221 ? 2.994 -20.234 -5.691 1 98.5 221 LEU B O 1
ATOM 4198 N N . GLY B 1 222 ? 2.525 -18.734 -7.297 1 98.69 222 GLY B N 1
ATOM 4199 C CA . GLY B 1 222 ? 3.531 -17.797 -6.84 1 98.69 222 GLY B CA 1
ATOM 4200 C C . GLY B 1 222 ? 3.24 -17.234 -5.461 1 98.69 222 GLY B C 1
ATOM 4201 O O . GLY B 1 222 ? 4.152 -17.047 -4.652 1 98.69 222 GLY B O 1
ATOM 4202 N N . LEU B 1 223 ? 2 -16.938 -5.223 1 98.38 223 LEU B N 1
ATOM 4203 C CA . LEU B 1 223 ? 1.598 -16.453 -3.908 1 98.38 223 LEU B CA 1
ATOM 4204 C C . LEU B 1 223 ? 1.892 -17.484 -2.83 1 98.38 223 LEU B C 1
ATOM 4206 O O . LEU B 1 223 ? 2.297 -17.141 -1.72 1 98.38 223 LEU B O 1
ATOM 4210 N N . MET B 1 224 ? 1.747 -18.75 -3.148 1 97.69 224 MET B N 1
ATOM 4211 C CA . MET B 1 224 ? 2.01 -19.828 -2.207 1 97.69 224 MET B CA 1
ATOM 4212 C C . MET B 1 224 ? 3.494 -19.906 -1.867 1 97.69 224 MET B C 1
ATOM 4214 O O . MET B 1 224 ? 3.861 -20.266 -0.745 1 97.69 224 MET B O 1
ATOM 4218 N N . ALA B 1 225 ? 4.297 -19.578 -2.77 1 98 225 ALA B N 1
ATOM 4219 C CA . ALA B 1 225 ? 5.734 -19.797 -2.693 1 98 225 ALA B CA 1
ATOM 4220 C C . ALA B 1 225 ? 6.355 -19.016 -1.54 1 98 225 ALA B C 1
ATOM 4222 O O . ALA B 1 225 ? 7.402 -19.406 -1.014 1 98 225 ALA B O 1
ATOM 4223 N N . PHE B 1 226 ? 5.707 -17.969 -1.153 1 97.44 226 PHE B N 1
ATOM 4224 C CA . PHE B 1 226 ? 6.27 -17.125 -0.116 1 97.44 226 PHE B CA 1
ATOM 4225 C C . PHE B 1 226 ? 6.152 -17.781 1.253 1 97.44 226 PHE B C 1
ATOM 4227 O O . PHE B 1 226 ? 6.699 -17.281 2.238 1 97.44 226 PHE B O 1
ATOM 4234 N N . SER B 1 227 ? 5.504 -18.891 1.306 1 96.12 227 SER B N 1
ATOM 4235 C CA . SER B 1 227 ? 5.246 -19.531 2.59 1 96.12 227 SER B CA 1
ATOM 4236 C C . SER B 1 227 ? 6.371 -20.484 2.963 1 96.12 227 SER B C 1
ATOM 4238 O O . SER B 1 227 ? 6.418 -20.984 4.086 1 96.12 227 SER B O 1
ATOM 4240 N N . GLY B 1 228 ? 7.258 -20.781 2.049 1 93.81 228 GLY B N 1
ATOM 4241 C CA . GLY B 1 228 ? 8.359 -21.672 2.406 1 93.81 228 GLY B CA 1
ATOM 4242 C C . GLY B 1 228 ? 8.93 -22.422 1.219 1 93.81 228 GLY B C 1
ATOM 4243 O O . GLY B 1 228 ? 8.695 -22.047 0.068 1 93.81 228 GLY B O 1
ATOM 4244 N N . ALA B 1 229 ? 9.695 -23.406 1.568 1 92.19 229 ALA B N 1
ATOM 4245 C CA . ALA B 1 229 ? 10.297 -24.25 0.537 1 92.19 229 ALA B CA 1
ATOM 4246 C C . ALA B 1 229 ? 9.227 -24.984 -0.256 1 92.19 229 ALA B C 1
ATOM 4248 O O . ALA B 1 229 ? 8.211 -25.406 0.305 1 92.19 229 ALA B O 1
ATOM 4249 N N . PRO B 1 230 ? 9.539 -25.188 -1.506 1 90.12 230 PRO B N 1
ATOM 4250 C CA . PRO B 1 230 ? 8.531 -25.828 -2.359 1 90.12 230 PRO B CA 1
ATOM 4251 C C . PRO B 1 230 ? 8.039 -27.156 -1.79 1 90.12 230 PRO B C 1
ATOM 4253 O O . PRO B 1 230 ? 6.84 -27.453 -1.853 1 90.12 230 PRO B O 1
ATOM 4256 N N . ASP B 1 231 ? 8.883 -27.938 -1.215 1 85.88 231 ASP B N 1
ATOM 4257 C CA . ASP B 1 231 ? 8.484 -29.219 -0.657 1 85.88 231 ASP B CA 1
ATOM 4258 C C . ASP B 1 231 ? 7.492 -29.047 0.491 1 85.88 231 ASP B C 1
ATOM 4260 O O . ASP B 1 231 ? 6.559 -29.844 0.643 1 85.88 231 ASP B O 1
ATOM 4264 N N . GLN B 1 232 ? 7.656 -28.031 1.21 1 86.06 232 GLN B N 1
ATOM 4265 C CA . GLN B 1 232 ? 6.809 -27.75 2.357 1 86.06 232 GLN B CA 1
ATOM 4266 C C . GLN B 1 232 ? 5.484 -27.125 1.919 1 86.06 232 GLN B C 1
ATOM 4268 O O . GLN B 1 232 ? 4.461 -27.297 2.584 1 86.06 232 GLN B O 1
ATOM 4273 N N . VAL B 1 233 ? 5.5 -26.484 0.858 1 92.31 233 VAL B N 1
ATOM 4274 C CA . VAL B 1 233 ? 4.344 -25.688 0.439 1 92.31 233 VAL B CA 1
ATOM 4275 C C . VAL B 1 233 ? 3.428 -26.547 -0.432 1 92.31 233 VAL B C 1
ATOM 4277 O O . VAL B 1 233 ? 2.211 -26.562 -0.229 1 92.31 233 VAL B O 1
ATOM 4280 N N . TYR B 1 234 ? 3.988 -27.297 -1.309 1 91.88 234 TYR B N 1
ATOM 4281 C CA . TYR B 1 234 ? 3.164 -27.875 -2.369 1 91.88 234 TYR B CA 1
ATOM 4282 C C . TYR B 1 234 ? 3.029 -29.375 -2.203 1 91.88 234 TYR B C 1
ATOM 4284 O O . TYR B 1 234 ? 1.962 -29.953 -2.453 1 91.88 234 TYR B O 1
ATOM 4292 N N . MET B 1 235 ? 4.055 -30.031 -1.77 1 84.69 235 MET B N 1
ATOM 4293 C CA . MET B 1 235 ? 4.121 -31.484 -1.874 1 84.69 235 MET B CA 1
ATOM 4294 C C . MET B 1 235 ? 3.15 -32.156 -0.901 1 84.69 235 MET B C 1
ATOM 4296 O O . MET B 1 235 ? 3.176 -31.859 0.298 1 84.69 235 MET B O 1
ATOM 4300 N N . SER B 1 236 ? 2.322 -32.938 -1.474 1 79.88 236 SER B N 1
ATOM 4301 C CA . SER B 1 236 ? 1.345 -33.625 -0.653 1 79.88 236 SER B CA 1
ATOM 4302 C C . SER B 1 236 ? 2.031 -34.562 0.357 1 79.88 236 SER B C 1
ATOM 4304 O O . SER B 1 236 ? 1.547 -34.719 1.478 1 79.88 236 SER B O 1
ATOM 4306 N N . ARG B 1 237 ? 3.033 -35.219 -0.073 1 74 237 ARG B N 1
ATOM 4307 C CA . ARG B 1 237 ? 3.879 -35.969 0.84 1 74 237 ARG B CA 1
ATOM 4308 C C . ARG B 1 237 ? 5.355 -35.688 0.577 1 74 237 ARG B C 1
ATOM 4310 O O . ARG B 1 237 ? 5.875 -36.031 -0.486 1 74 237 ARG B O 1
ATOM 4317 N N . SER B 1 238 ? 5.809 -34.906 1.464 1 67 238 SER B N 1
ATOM 4318 C CA . SER B 1 238 ? 7.227 -34.594 1.318 1 67 238 SER B CA 1
ATOM 4319 C C . SER B 1 238 ? 8.102 -35.75 1.745 1 67 238 SER B C 1
ATOM 4321 O O . SER B 1 238 ? 7.598 -36.75 2.283 1 67 238 SER B O 1
ATOM 4323 N N . ASP B 1 239 ? 9.258 -35.656 1.32 1 67.25 239 ASP B N 1
ATOM 4324 C CA . ASP B 1 239 ? 10.25 -36.656 1.735 1 67.25 239 ASP B CA 1
ATOM 4325 C C . ASP B 1 239 ? 10.328 -36.75 3.258 1 67.25 239 ASP B C 1
ATOM 4327 O O . ASP B 1 239 ? 10.625 -37.812 3.803 1 67.25 239 ASP B O 1
ATOM 4331 N N . SER B 1 240 ? 9.945 -35.688 3.893 1 67.75 240 SER B N 1
ATOM 4332 C CA . SER B 1 240 ? 10.008 -35.625 5.352 1 67.75 240 SER B CA 1
ATOM 4333 C C . SER B 1 240 ? 8.688 -36.062 5.973 1 67.75 240 SER B C 1
ATOM 4335 O O . SER B 1 240 ? 8.555 -36.125 7.199 1 67.75 240 SER B O 1
ATOM 4337 N N . GLY B 1 241 ? 7.762 -36.406 5.184 1 70.94 241 GLY B N 1
ATOM 4338 C CA . GLY B 1 241 ? 6.492 -36.906 5.691 1 70.94 241 GLY B CA 1
ATOM 4339 C C . GLY B 1 241 ? 5.473 -35.781 5.918 1 70.94 241 GLY B C 1
ATOM 4340 O O . GLY B 1 241 ? 4.305 -36.062 6.207 1 70.94 241 GLY B O 1
ATOM 4341 N N . HIS B 1 242 ? 5.98 -34.562 5.75 1 75.56 242 HIS B N 1
ATOM 4342 C CA . HIS B 1 242 ? 5.059 -33.438 5.969 1 75.56 242 HIS B CA 1
ATOM 4343 C C . HIS B 1 242 ? 4.145 -33.25 4.766 1 75.56 242 HIS B C 1
ATOM 4345 O O . HIS B 1 242 ? 4.547 -33.5 3.627 1 75.56 242 HIS B O 1
ATOM 4351 N N . ARG B 1 243 ? 2.951 -32.812 5.156 1 84.88 243 ARG B N 1
ATOM 4352 C CA . ARG B 1 243 ? 2.01 -32.5 4.086 1 84.88 243 ARG B CA 1
ATOM 4353 C C . ARG B 1 243 ? 2.082 -31.031 3.711 1 84.88 243 ARG B C 1
ATOM 4355 O O . ARG B 1 243 ? 2.215 -30.172 4.582 1 84.88 243 ARG B O 1
ATOM 4362 N N . GLY B 1 244 ? 2.072 -30.844 2.475 1 89.94 244 GLY B N 1
ATOM 4363 C CA . GLY B 1 244 ? 2.139 -29.484 1.969 1 89.94 244 GLY B CA 1
ATOM 4364 C C . GLY B 1 244 ? 1.002 -28.609 2.463 1 89.94 244 GLY B C 1
ATOM 4365 O O . GLY B 1 244 ? -0.061 -29.109 2.832 1 89.94 244 GLY B O 1
ATOM 4366 N N . TYR B 1 245 ? 1.231 -27.375 2.525 1 92.62 245 TYR B N 1
ATOM 4367 C CA . TYR B 1 245 ? 0.204 -26.438 2.945 1 92.62 245 TYR B CA 1
ATOM 4368 C C . TYR B 1 245 ? -0.977 -26.453 1.981 1 92.62 245 TYR B C 1
ATOM 4370 O O . TYR B 1 245 ? -2.115 -26.188 2.381 1 92.62 245 TYR B O 1
ATOM 4378 N N . TRP B 1 246 ? -0.699 -26.641 0.699 1 94.12 246 TRP B N 1
ATOM 4379 C CA . TRP B 1 246 ? -1.751 -26.766 -0.305 1 94.12 246 TRP B CA 1
ATOM 4380 C C . TRP B 1 246 ? -2.092 -28.219 -0.568 1 94.12 246 TRP B C 1
ATOM 4382 O O . TRP B 1 246 ? -1.333 -28.938 -1.234 1 94.12 246 TRP B O 1
ATOM 4392 N N . ARG B 1 247 ? -3.205 -28.656 -0.076 1 90.19 247 ARG B N 1
ATOM 4393 C CA . ARG B 1 247 ? -3.631 -30.047 -0.227 1 90.19 247 ARG B CA 1
ATOM 4394 C C . ARG B 1 247 ? -5.145 -30.125 -0.386 1 90.19 247 ARG B C 1
ATOM 4396 O O . ARG B 1 247 ? -5.891 -29.422 0.285 1 90.19 247 ARG B O 1
ATOM 4403 N N . ASP B 1 248 ? -5.547 -30.938 -1.353 1 91.25 248 ASP B N 1
ATOM 4404 C CA . ASP B 1 248 ? -6.965 -31.141 -1.627 1 91.25 248 ASP B CA 1
ATOM 4405 C C . ASP B 1 248 ? -7.664 -29.812 -1.935 1 91.25 248 ASP B C 1
ATOM 4407 O O . ASP B 1 248 ? -8.805 -29.594 -1.517 1 91.25 248 ASP B O 1
ATOM 4411 N N . ARG B 1 249 ? -6.863 -28.875 -2.494 1 93.44 249 ARG B N 1
ATOM 4412 C CA . ARG B 1 249 ? -7.328 -27.578 -2.932 1 93.44 249 ARG B CA 1
ATOM 4413 C C . ARG B 1 249 ? -7.688 -26.688 -1.736 1 93.44 249 ARG B C 1
ATOM 4415 O O . ARG B 1 249 ? -8.602 -25.859 -1.82 1 93.44 249 ARG B O 1
ATOM 4422 N N . VAL B 1 250 ? -7.086 -27 -0.675 1 93.94 250 VAL B N 1
ATOM 4423 C CA . VAL B 1 250 ? -7.262 -26.188 0.523 1 93.94 250 VAL B CA 1
ATOM 4424 C C . VAL B 1 250 ? -5.902 -25.672 1.003 1 93.94 250 VAL B C 1
ATOM 4426 O O . VAL B 1 250 ? -4.902 -26.391 0.918 1 93.94 250 VAL B O 1
ATOM 4429 N N . TRP B 1 251 ? -5.887 -24.5 1.446 1 95 251 TRP B N 1
ATOM 4430 C CA . TRP B 1 251 ? -4.695 -23.891 2.039 1 95 251 TRP B CA 1
ATOM 4431 C C . TRP B 1 251 ? -4.742 -23.984 3.561 1 95 251 TRP B C 1
ATOM 4433 O O . TRP B 1 251 ? -5.68 -23.484 4.188 1 95 251 TRP B O 1
ATOM 4443 N N . THR B 1 252 ? -3.74 -24.484 4.137 1 91.25 252 THR B N 1
ATOM 4444 C CA . THR B 1 252 ? -3.842 -24.828 5.551 1 91.25 252 THR B CA 1
ATOM 4445 C C . THR B 1 252 ? -2.941 -23.922 6.387 1 91.25 252 THR B C 1
ATOM 4447 O O . THR B 1 252 ? -2.822 -24.094 7.602 1 91.25 252 THR B O 1
ATOM 4450 N N . HIS B 1 253 ? -2.303 -22.984 5.824 1 88.69 253 HIS B N 1
ATOM 4451 C CA . HIS B 1 253 ? -1.433 -22.047 6.516 1 88.69 253 HIS B CA 1
ATOM 4452 C C . HIS B 1 253 ? -2.049 -20.656 6.551 1 88.69 253 HIS B C 1
ATOM 4454 O O . HIS B 1 253 ? -2.102 -19.969 5.527 1 88.69 253 HIS B O 1
ATOM 4460 N N . ASN B 1 254 ? -2.492 -20.156 7.668 1 84 254 ASN B N 1
ATOM 4461 C CA . ASN B 1 254 ? -3.266 -18.906 7.684 1 84 254 ASN B CA 1
ATOM 4462 C C . ASN B 1 254 ? -2.482 -17.766 8.32 1 84 254 ASN B C 1
ATOM 4464 O O . ASN B 1 254 ? -3.059 -16.75 8.68 1 84 254 ASN B O 1
ATOM 4468 N N . HIS B 1 255 ? -1.181 -17.922 8.406 1 90.62 255 HIS B N 1
ATOM 4469 C CA . HIS B 1 255 ? -0.353 -16.828 8.914 1 90.62 255 HIS B CA 1
ATOM 4470 C C . HIS B 1 255 ? 0.392 -16.125 7.781 1 90.62 255 HIS B C 1
ATOM 4472 O O . HIS B 1 255 ? 0.553 -16.688 6.699 1 90.62 255 HIS B O 1
ATOM 4478 N N . SER B 1 256 ? 0.844 -14.945 8.164 1 90.62 256 SER B N 1
ATOM 4479 C CA . SER B 1 256 ? 1.605 -14.195 7.172 1 90.62 256 SER B CA 1
ATOM 4480 C C . SER B 1 256 ? 2.834 -14.977 6.711 1 90.62 256 SER B C 1
ATOM 4482 O O . SER B 1 256 ? 3.594 -15.492 7.535 1 90.62 256 SER B O 1
ATOM 4484 N N . PRO B 1 257 ? 3.027 -15.023 5.465 1 94.56 257 PRO B N 1
ATOM 4485 C CA . PRO B 1 257 ? 4.152 -15.797 4.938 1 94.56 257 PRO B CA 1
ATOM 4486 C C . PRO B 1 257 ? 5.504 -15.305 5.449 1 94.56 257 PRO B C 1
ATOM 4488 O O . PRO B 1 257 ? 5.738 -14.094 5.504 1 94.56 257 PRO B O 1
ATOM 4491 N N . PRO B 1 258 ? 6.375 -16.156 5.762 1 93.06 258 PRO B N 1
ATOM 4492 C CA . PRO B 1 258 ? 7.68 -15.781 6.316 1 93.06 258 PRO B CA 1
ATOM 4493 C C . PRO B 1 258 ? 8.57 -15.07 5.297 1 93.06 258 PRO B C 1
ATOM 4495 O O . PRO B 1 258 ? 9.492 -14.352 5.676 1 93.06 258 PRO B O 1
ATOM 4498 N N . LEU B 1 259 ? 8.312 -15.289 4.035 1 94.19 259 LEU B N 1
ATOM 4499 C CA . LEU B 1 259 ? 9.219 -14.727 3.035 1 94.19 259 LEU B CA 1
ATOM 4500 C C . LEU B 1 259 ? 8.727 -13.359 2.572 1 94.19 259 LEU B C 1
ATOM 4502 O O . LEU B 1 259 ? 9.344 -12.742 1.699 1 94.19 259 LEU B O 1
ATOM 4506 N N . TYR B 1 260 ? 7.652 -12.891 3.125 1 92.56 260 TYR B N 1
ATOM 4507 C CA . TYR B 1 260 ? 7.305 -11.492 2.896 1 92.56 260 TYR B CA 1
ATOM 4508 C C . TYR B 1 260 ? 8.367 -10.57 3.473 1 92.56 260 TYR B C 1
ATOM 4510 O O . TYR B 1 260 ? 8.727 -10.68 4.645 1 92.56 260 TYR B O 1
ATOM 4518 N N . PRO B 1 261 ? 8.852 -9.742 2.594 1 89.44 261 PRO B N 1
ATOM 4519 C CA . PRO B 1 261 ? 9.836 -8.797 3.125 1 89.44 261 PRO B CA 1
ATOM 4520 C C . PRO B 1 261 ? 9.219 -7.746 4.043 1 89.44 261 PRO B C 1
ATOM 4522 O O . PRO B 1 261 ? 8.055 -7.371 3.861 1 89.44 261 PRO B O 1
ATOM 4525 N N . ASN B 1 262 ? 9.984 -7.344 4.957 1 82.31 262 ASN B N 1
ATOM 4526 C CA . ASN B 1 262 ? 9.586 -6.148 5.695 1 82.31 262 ASN B CA 1
ATOM 4527 C C . ASN B 1 262 ? 9.914 -4.875 4.922 1 82.31 262 ASN B C 1
ATOM 4529 O O . ASN B 1 262 ? 10.438 -4.938 3.807 1 82.31 262 ASN B O 1
ATOM 4533 N N . ILE B 1 263 ? 9.641 -3.768 5.488 1 80.88 263 ILE B N 1
ATOM 4534 C CA . ILE B 1 263 ? 9.68 -2.488 4.789 1 80.88 263 ILE B CA 1
ATOM 4535 C C . ILE B 1 263 ? 11.125 -2.109 4.48 1 80.88 263 ILE B C 1
ATOM 4537 O O . ILE B 1 263 ? 11.383 -1.29 3.596 1 80.88 263 ILE B O 1
ATOM 4541 N N . THR B 1 264 ? 12.156 -2.658 5.113 1 82.06 264 THR B N 1
ATOM 4542 C CA . THR B 1 264 ? 13.555 -2.301 4.902 1 82.06 264 THR B CA 1
ATOM 4543 C C . THR B 1 264 ? 14.242 -3.324 4.004 1 82.06 264 THR B C 1
ATOM 4545 O O . THR B 1 264 ? 15.414 -3.162 3.654 1 82.06 264 THR B O 1
ATOM 4548 N N . GLN B 1 265 ? 13.633 -4.344 3.674 1 86.88 265 GLN B N 1
ATOM 4549 C CA . GLN B 1 265 ? 14.219 -5.43 2.891 1 86.88 265 GLN B CA 1
ATOM 4550 C C . GLN B 1 265 ? 13.867 -5.289 1.412 1 86.88 265 GLN B C 1
ATOM 4552 O O . GLN B 1 265 ? 12.805 -4.777 1.066 1 86.88 265 GLN B O 1
ATOM 4557 N N . PRO B 1 266 ? 14.695 -5.77 0.563 1 90.06 266 PRO B N 1
ATOM 4558 C CA . PRO B 1 266 ? 14.391 -5.75 -0.869 1 90.06 266 PRO B CA 1
ATOM 4559 C C . PRO B 1 266 ? 13.273 -6.719 -1.244 1 90.06 266 PRO B C 1
ATOM 4561 O O . PRO B 1 266 ? 12.961 -7.633 -0.479 1 90.06 266 PRO B O 1
ATOM 4564 N N . PRO B 1 267 ? 12.742 -6.523 -2.408 1 94.62 267 PRO B N 1
ATOM 4565 C CA . PRO B 1 267 ? 11.703 -7.438 -2.885 1 94.62 267 PRO B CA 1
ATOM 4566 C C . PRO B 1 267 ? 12.195 -8.875 -3.02 1 94.62 267 PRO B C 1
ATOM 4568 O O . PRO B 1 267 ? 13.383 -9.102 -3.271 1 94.62 267 PRO B O 1
ATOM 4571 N N . ARG B 1 268 ? 11.32 -9.758 -2.807 1 96.44 268 ARG B N 1
ATOM 4572 C CA . ARG B 1 268 ? 11.539 -11.172 -3.072 1 96.44 268 ARG B CA 1
ATOM 4573 C C . ARG B 1 268 ? 10.594 -11.68 -4.152 1 96.44 268 ARG B C 1
ATOM 4575 O O . ARG B 1 268 ? 9.43 -11.273 -4.211 1 96.44 268 ARG B O 1
ATOM 4582 N N . GLY B 1 269 ? 11.094 -12.555 -4.988 1 97.75 269 GLY B N 1
ATOM 4583 C CA . GLY B 1 269 ? 10.258 -12.961 -6.109 1 97.75 269 GLY B CA 1
ATOM 4584 C C . GLY B 1 269 ? 10.461 -14.406 -6.516 1 97.75 269 GLY B C 1
ATOM 4585 O O . GLY B 1 269 ? 11.5 -15 -6.207 1 97.75 269 GLY B O 1
ATOM 4586 N N . PHE B 1 270 ? 9.508 -14.938 -7.18 1 98.62 270 PHE B N 1
ATOM 4587 C CA . PHE B 1 270 ? 9.5 -16.281 -7.723 1 98.62 270 PHE B CA 1
ATOM 4588 C C . PHE B 1 270 ? 9.055 -16.281 -9.18 1 98.62 270 PHE B C 1
ATOM 4590 O O . PHE B 1 270 ? 8.125 -15.562 -9.547 1 98.62 270 PHE B O 1
ATOM 4597 N N . TYR B 1 271 ? 9.797 -17 -9.977 1 98.31 271 TYR B N 1
ATOM 4598 C CA . TYR B 1 271 ? 9.344 -17.312 -11.328 1 98.31 271 TYR B CA 1
ATOM 4599 C C . TYR B 1 271 ? 8.562 -18.625 -11.344 1 98.31 271 TYR B C 1
ATOM 4601 O O . TYR B 1 271 ? 9.055 -19.656 -10.867 1 98.31 271 TYR B O 1
ATOM 4609 N N . VAL B 1 272 ? 7.344 -18.594 -11.867 1 98.81 272 VAL B N 1
ATOM 4610 C CA . VAL B 1 272 ? 6.48 -19.766 -11.922 1 98.81 272 VAL B CA 1
ATOM 4611 C C . VAL B 1 272 ? 6.125 -20.078 -13.375 1 98.81 272 VAL B C 1
ATOM 4613 O O . VAL B 1 272 ? 5.727 -19.188 -14.125 1 98.81 272 VAL B O 1
ATOM 4616 N N . ALA B 1 273 ? 6.273 -21.281 -13.719 1 98.81 273 ALA B N 1
ATOM 4617 C CA . ALA B 1 273 ? 5.863 -21.734 -15.039 1 98.81 273 ALA B CA 1
ATOM 4618 C C . ALA B 1 273 ? 5.004 -22.984 -14.945 1 98.81 273 ALA B C 1
ATOM 4620 O O . ALA B 1 273 ? 5.309 -23.906 -14.18 1 98.81 273 ALA B O 1
ATOM 4621 N N . VAL B 1 274 ? 3.957 -23 -15.641 1 98.81 274 VAL B N 1
ATOM 4622 C CA . VAL B 1 274 ? 3.014 -24.109 -15.703 1 98.81 274 VAL B CA 1
ATOM 4623 C C . VAL B 1 274 ? 3.082 -24.766 -17.078 1 98.81 274 VAL B C 1
ATOM 4625 O O . VAL B 1 274 ? 3.104 -24.078 -18.094 1 98.81 274 VAL B O 1
ATOM 4628 N N . PHE B 1 275 ? 3.102 -26.125 -17.062 1 98.81 275 PHE B N 1
ATOM 4629 C CA . PHE B 1 275 ? 3.24 -26.891 -18.281 1 98.81 275 PHE B CA 1
ATOM 4630 C C . PHE B 1 275 ? 2.111 -27.906 -18.422 1 98.81 275 PHE B C 1
ATOM 4632 O O . PHE B 1 275 ? 1.521 -28.312 -17.422 1 98.81 275 PHE B O 1
ATOM 4639 N N . TYR B 1 276 ? 1.914 -28.266 -19.641 1 98.56 276 TYR B N 1
ATOM 4640 C CA . TYR B 1 276 ? 1.015 -29.391 -19.859 1 98.56 276 TYR B CA 1
ATOM 4641 C C . TYR B 1 276 ? 1.621 -30.688 -19.328 1 98.56 276 TYR B C 1
ATOM 4643 O O . TYR B 1 276 ? 2.846 -30.844 -19.297 1 98.56 276 TYR B O 1
ATOM 4651 N N . ASP B 1 277 ? 0.806 -31.562 -18.906 1 98.19 277 ASP B N 1
ATOM 4652 C CA . ASP B 1 277 ? 1.233 -32.875 -18.438 1 98.19 277 ASP B CA 1
ATOM 4653 C C . ASP B 1 277 ? 1.227 -33.906 -19.562 1 98.19 277 ASP B C 1
ATOM 4655 O O . ASP B 1 277 ? 0.166 -34.375 -19.969 1 98.19 277 ASP B O 1
ATOM 4659 N N . PRO B 1 278 ? 2.418 -34.219 -20.047 1 97.19 278 PRO B N 1
ATOM 4660 C CA . PRO B 1 278 ? 2.457 -35.188 -21.156 1 97.19 278 PRO B CA 1
ATOM 4661 C C . PRO B 1 278 ? 1.893 -36.562 -20.781 1 97.19 278 PRO B C 1
ATOM 4663 O O . PRO B 1 278 ? 1.522 -37.344 -21.656 1 97.19 278 PRO B O 1
ATOM 4666 N N . GLU B 1 279 ? 1.806 -36.875 -19.516 1 96 279 GLU B N 1
ATOM 4667 C CA . GLU B 1 279 ? 1.34 -38.188 -19.062 1 96 279 GLU B CA 1
ATOM 4668 C C . GLU B 1 279 ? -0.179 -38.188 -18.922 1 96 279 GLU B C 1
ATOM 4670 O O . GLU B 1 279 ? -0.768 -39.25 -18.688 1 96 279 GLU B O 1
ATOM 4675 N N . ASN B 1 280 ? -0.803 -37.094 -19 1 96.06 280 ASN B N 1
ATOM 4676 C CA . ASN B 1 280 ? -2.256 -36.969 -18.969 1 96.06 280 ASN B CA 1
ATOM 4677 C C . ASN B 1 280 ? -2.768 -36 -20.031 1 96.06 280 ASN B C 1
ATOM 4679 O O . ASN B 1 280 ? -3.371 -34.969 -19.703 1 96.06 280 ASN B O 1
ATOM 4683 N N . PRO B 1 281 ? -2.625 -36.344 -21.281 1 95.19 281 PRO B N 1
ATOM 4684 C CA . PRO B 1 281 ? -2.959 -35.406 -22.359 1 95.19 281 PRO B CA 1
ATOM 4685 C C . PRO B 1 281 ? -4.438 -35.031 -22.375 1 95.19 281 PRO B C 1
ATOM 4687 O O . PRO B 1 281 ? -4.793 -33.938 -22.828 1 95.19 281 PRO B O 1
ATOM 4690 N N . ASP B 1 282 ? -5.254 -35.906 -21.859 1 94.56 282 ASP B N 1
ATOM 4691 C CA . ASP B 1 282 ? -6.688 -35.656 -21.875 1 94.56 282 ASP B CA 1
ATOM 4692 C C . ASP B 1 282 ? -7.074 -34.688 -20.75 1 94.56 282 ASP B C 1
ATOM 4694 O O . ASP B 1 282 ? -8.039 -33.938 -20.875 1 94.56 282 ASP B O 1
ATOM 4698 N N . GLY B 1 283 ? -6.379 -34.781 -19.672 1 95.88 283 GLY B N 1
ATOM 4699 C CA . GLY B 1 283 ? -6.688 -33.938 -18.516 1 95.88 283 GLY B CA 1
ATOM 4700 C C . GLY B 1 283 ? -5.875 -32.656 -18.469 1 95.88 283 GLY B C 1
ATOM 4701 O O . GLY B 1 283 ? -6.121 -31.781 -17.641 1 95.88 283 GLY B O 1
ATOM 4702 N N . SER B 1 284 ? -4.953 -32.562 -19.375 1 97.56 284 SER B N 1
ATOM 4703 C CA . SER B 1 284 ? -4.039 -31.422 -19.391 1 97.56 284 SER B CA 1
ATOM 4704 C C . SER B 1 284 ? -4.086 -30.688 -20.734 1 97.56 284 SER B C 1
ATOM 4706 O O . SER B 1 284 ? -3.092 -30.656 -21.469 1 97.56 284 SER B O 1
ATOM 4708 N N . THR B 1 285 ? -5.254 -30.109 -21.062 1 96.94 285 THR B N 1
ATOM 4709 C CA . THR B 1 285 ? -5.473 -29.297 -22.25 1 96.94 285 THR B CA 1
ATOM 4710 C C . THR B 1 285 ? -5.641 -27.828 -21.875 1 96.94 285 THR B C 1
ATOM 4712 O O . THR B 1 285 ? -5.891 -27.5 -20.719 1 96.94 285 THR B O 1
ATOM 4715 N N . PRO B 1 286 ? -5.492 -26.969 -22.859 1 96.38 286 PRO B N 1
ATOM 4716 C CA . PRO B 1 286 ? -5.715 -25.547 -22.578 1 96.38 286 PRO B CA 1
ATOM 4717 C C . PRO B 1 286 ? -7.082 -25.281 -21.953 1 96.38 286 PRO B C 1
ATOM 4719 O O . PRO B 1 286 ? -7.188 -24.484 -21.016 1 96.38 286 PRO B O 1
ATOM 4722 N N . GLU B 1 287 ? -8.055 -25.953 -22.453 1 95.56 287 GLU B N 1
ATOM 4723 C CA . GLU B 1 287 ? -9.414 -25.75 -21.969 1 95.56 287 GLU B CA 1
ATOM 4724 C C . GLU B 1 287 ? -9.578 -26.234 -20.531 1 95.56 287 GLU B C 1
ATOM 4726 O O . GLU B 1 287 ? -10.234 -25.578 -19.719 1 95.56 287 GLU B O 1
ATOM 4731 N N . ARG B 1 288 ? -9.008 -27.375 -20.266 1 96.69 288 ARG B N 1
ATOM 4732 C CA . ARG B 1 288 ? -9.148 -27.969 -18.938 1 96.69 288 ARG B CA 1
ATOM 4733 C C . ARG B 1 288 ? -8.422 -27.125 -17.891 1 96.69 288 ARG B C 1
ATOM 4735 O O . ARG B 1 288 ? -8.953 -26.875 -16.812 1 96.69 288 ARG B O 1
ATOM 4742 N N . ILE B 1 289 ? -7.191 -26.75 -18.188 1 97.5 289 ILE B N 1
ATOM 4743 C CA . ILE B 1 289 ? -6.426 -25.938 -17.25 1 97.5 289 ILE B CA 1
ATOM 4744 C C . ILE B 1 289 ? -7.094 -24.562 -17.094 1 97.5 289 ILE B C 1
ATOM 4746 O O . ILE B 1 289 ? -7.195 -24.047 -15.977 1 97.5 289 ILE B O 1
ATOM 4750 N N . ARG B 1 290 ? -7.605 -24.031 -18.188 1 96.25 290 ARG B N 1
ATOM 4751 C CA . ARG B 1 290 ? -8.32 -22.75 -18.109 1 96.25 290 ARG B CA 1
ATOM 4752 C C . ARG B 1 290 ? -9.555 -22.875 -17.234 1 96.25 290 ARG B C 1
ATOM 4754 O O . ARG B 1 290 ? -9.859 -21.969 -16.438 1 96.25 290 ARG B O 1
ATOM 4761 N N . SER B 1 291 ? -10.25 -23.891 -17.391 1 95.69 291 SER B N 1
ATOM 4762 C CA . SER B 1 291 ? -11.438 -24.125 -16.578 1 95.69 291 SER B CA 1
ATOM 4763 C C . SER B 1 291 ? -11.078 -24.234 -15.102 1 95.69 291 SER B C 1
ATOM 4765 O O . SER B 1 291 ? -11.805 -23.734 -14.234 1 95.69 291 SER B O 1
ATOM 4767 N N . PHE B 1 292 ? -10.047 -24.875 -14.828 1 96.69 292 PHE B N 1
ATOM 4768 C CA . PHE B 1 292 ? -9.562 -24.984 -13.461 1 96.69 292 PHE B CA 1
ATOM 4769 C C . PHE B 1 292 ? -9.227 -23.609 -12.891 1 96.69 292 PHE B C 1
ATOM 4771 O O . PHE B 1 292 ? -9.5 -23.328 -11.727 1 96.69 292 PHE B O 1
ATOM 4778 N N . GLU B 1 293 ? -8.711 -22.734 -13.688 1 97.06 293 GLU B N 1
ATOM 4779 C CA . GLU B 1 293 ? -8.305 -21.391 -13.289 1 97.06 293 GLU B CA 1
ATOM 4780 C C . GLU B 1 293 ? -9.523 -20.5 -13.047 1 97.06 293 GLU B C 1
ATOM 4782 O O . GLU B 1 293 ? -9.539 -19.703 -12.102 1 97.06 293 GLU B O 1
ATOM 4787 N N . TRP B 1 294 ? -10.562 -20.672 -13.922 1 96 294 TRP B N 1
ATOM 4788 C CA . TRP B 1 294 ? -11.531 -19.594 -14 1 96 294 TRP B CA 1
ATOM 4789 C C . TRP B 1 294 ? -12.93 -20.078 -13.656 1 96 294 TRP B C 1
ATOM 4791 O O . TRP B 1 294 ? -13.828 -19.281 -13.375 1 96 294 TRP B O 1
ATOM 4801 N N . ASP B 1 295 ? -13.125 -21.359 -13.648 1 94.94 295 ASP B N 1
ATOM 4802 C CA . ASP B 1 295 ? -14.484 -21.859 -13.461 1 94.94 295 ASP B CA 1
ATOM 4803 C C . ASP B 1 295 ? -14.641 -22.516 -12.094 1 94.94 295 ASP B C 1
ATOM 4805 O O . ASP B 1 295 ? -15.719 -23 -11.758 1 94.94 295 ASP B O 1
ATOM 4809 N N . SER B 1 296 ? -13.602 -22.609 -11.367 1 93.56 296 SER 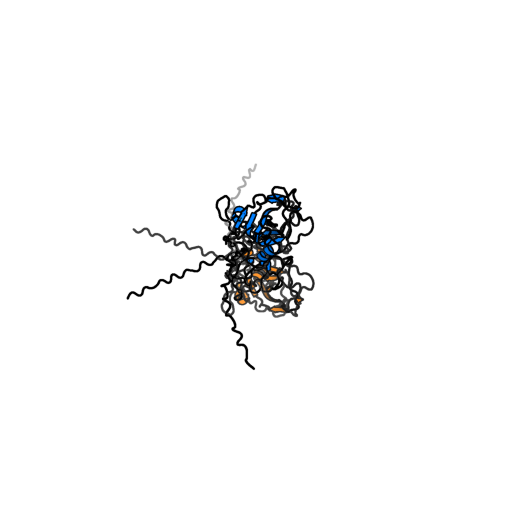B N 1
ATOM 4810 C CA . SER B 1 296 ? -13.625 -23.203 -10.031 1 93.56 296 SER B CA 1
ATOM 4811 C C . SER B 1 296 ? -12.516 -22.641 -9.156 1 93.56 296 SER B C 1
ATOM 4813 O O . SER B 1 296 ? -11.578 -22.016 -9.648 1 93.56 296 SER B O 1
ATOM 4815 N N . PRO B 1 297 ? -12.664 -22.797 -7.824 1 97.19 297 PRO B N 1
ATOM 4816 C CA . PRO B 1 297 ? -11.57 -22.359 -6.957 1 97.19 297 PRO B CA 1
ATOM 4817 C C . PRO B 1 297 ? -10.336 -23.25 -7.07 1 97.19 297 PRO B C 1
ATOM 4819 O O . PRO B 1 297 ? -10.461 -24.484 -7.094 1 97.19 297 PRO B O 1
ATOM 4822 N N . VAL B 1 298 ? -9.211 -22.656 -7.238 1 97.69 298 VAL B N 1
ATOM 4823 C CA . VAL B 1 298 ? -7.934 -23.344 -7.121 1 97.69 298 VAL B CA 1
ATOM 4824 C C . VAL B 1 298 ? -7.648 -23.656 -5.652 1 97.69 298 VAL B C 1
ATOM 4826 O O . VAL B 1 298 ? -7.078 -24.703 -5.336 1 97.69 298 VAL B O 1
ATOM 4829 N N . VAL B 1 299 ? -7.996 -22.75 -4.77 1 97.44 299 VAL B N 1
ATOM 4830 C CA . VAL B 1 299 ? -7.938 -22.906 -3.32 1 97.44 299 VAL B CA 1
ATOM 4831 C C . VAL B 1 299 ? -9.336 -22.766 -2.725 1 97.44 299 VAL B C 1
ATOM 4833 O O . VAL B 1 299 ? -9.922 -21.672 -2.77 1 97.44 299 VAL B O 1
ATOM 4836 N N . ASN B 1 300 ? -9.805 -23.766 -2.16 1 96.75 300 ASN B N 1
ATOM 4837 C CA . ASN B 1 300 ? -11.102 -23.766 -1.498 1 96.75 300 ASN B CA 1
ATOM 4838 C C . ASN B 1 300 ? -11.023 -23.141 -0.108 1 96.75 300 ASN B C 1
ATOM 4840 O O . ASN B 1 300 ? -9.945 -23.047 0.479 1 96.75 300 ASN B O 1
ATOM 4844 N N . GLU B 1 301 ? -12.195 -22.719 0.349 1 95.06 301 GLU B N 1
ATOM 4845 C CA . GLU B 1 301 ? -12.281 -22.25 1.729 1 95.06 301 GLU B CA 1
ATOM 4846 C C . GLU B 1 301 ? -12.125 -23.406 2.713 1 95.06 301 GLU B C 1
ATOM 4848 O O . GLU B 1 301 ? -12.586 -24.516 2.453 1 95.06 301 GLU B O 1
ATOM 4853 N N . TYR B 1 302 ? -11.344 -23.016 3.738 1 82.5 302 TYR B N 1
ATOM 4854 C CA . TYR B 1 302 ? -11.258 -24.016 4.797 1 82.5 302 TYR B CA 1
ATOM 4855 C C . TYR B 1 302 ? -12.617 -24.219 5.469 1 82.5 302 TYR B C 1
ATOM 4857 O O . TYR B 1 302 ? -13.297 -23.234 5.805 1 82.5 302 TYR B O 1
ATOM 4865 N N . PRO B 1 303 ? -13.148 -25.375 5.438 1 66.25 303 PRO B N 1
ATOM 4866 C CA . PRO B 1 303 ? -14.461 -25.625 6.043 1 66.25 303 PRO B CA 1
ATOM 4867 C C . PRO B 1 303 ? -14.555 -25.109 7.477 1 66.25 303 PRO B C 1
ATOM 4869 O O . PRO B 1 303 ? -13.594 -25.219 8.242 1 66.25 303 PRO B O 1
ATOM 4872 N N . SER B 1 304 ? -15.18 -23.906 7.672 1 54.56 304 SER B N 1
ATOM 4873 C CA . SER B 1 304 ? -15.438 -23.516 9.055 1 54.56 304 SER B CA 1
ATOM 4874 C C . SER B 1 304 ? -15.898 -24.703 9.891 1 54.56 304 SER B C 1
ATOM 4876 O O . SER B 1 304 ? -16.672 -25.531 9.414 1 54.56 304 SER B O 1
ATOM 4878 N N . SER B 1 305 ? -15.102 -25.25 10.695 1 42.84 305 SER B N 1
ATOM 4879 C CA . SER B 1 305 ? -15.672 -26.234 11.617 1 42.84 305 SER B CA 1
ATOM 4880 C C . SER B 1 305 ? -17.078 -25.844 12.039 1 42.84 305 SER B C 1
ATOM 4882 O O . SER B 1 305 ? -17.281 -24.781 12.641 1 42.84 305 SER B O 1
ATOM 4884 N N . SER B 1 306 ? -18.078 -26.031 11.242 1 37.94 306 SER B N 1
ATOM 4885 C CA . SER B 1 306 ? -19.406 -26.031 11.836 1 37.94 306 SER B CA 1
ATOM 4886 C C . SER B 1 306 ? -19.359 -26.516 13.289 1 37.94 306 SER B C 1
ATOM 4888 O O . SER B 1 306 ? -18.766 -27.547 13.578 1 37.94 306 SER B O 1
ATOM 4890 N N . SER B 1 307 ? -19.438 -25.562 14.258 1 34.56 307 SER B N 1
ATOM 4891 C CA . SER B 1 307 ? -19.844 -25.984 15.594 1 34.56 307 SER B CA 1
ATOM 4892 C C . SER B 1 307 ? -20.891 -27.094 15.523 1 34.56 307 SER B C 1
ATOM 4894 O O . SER B 1 307 ? -21.984 -26.891 14.992 1 34.56 307 SER B O 1
ATOM 4896 N N . SER B 1 308 ? -20.516 -28.281 15.391 1 33 308 SER B N 1
ATOM 4897 C CA . SER B 1 308 ? -21.406 -29.328 15.914 1 33 308 SER B CA 1
ATOM 4898 C C . SER B 1 308 ? -22.156 -28.844 17.156 1 33 308 SER B C 1
ATOM 4900 O O . SER B 1 308 ? -21.562 -28.703 18.219 1 33 308 SER B O 1
ATOM 4902 N N . SER B 1 309 ? -23.031 -27.938 17.016 1 30.39 309 SER B N 1
ATOM 4903 C CA . SER B 1 309 ? -24.031 -27.734 18.062 1 30.39 309 SER B CA 1
ATOM 4904 C C . SER B 1 309 ? -24.484 -29.047 18.672 1 30.39 309 SER B C 1
ATOM 4906 O O . SER B 1 309 ? -24.828 -29.984 17.953 1 30.39 309 SER B O 1
ATOM 4908 N N . ALA B 1 310 ? -24.016 -29.359 19.969 1 30.36 310 ALA B N 1
ATOM 4909 C CA . ALA B 1 310 ? -24.469 -30.328 20.969 1 30.36 310 ALA B CA 1
ATOM 4910 C C . ALA B 1 310 ? -25.984 -30.406 21.031 1 30.36 310 ALA B C 1
ATOM 4912 O O . ALA B 1 310 ? -26.641 -29.5 21.578 1 30.36 310 ALA B O 1
ATOM 4913 N N . ALA B 1 311 ? -26.609 -30.719 19.938 1 29.62 311 ALA B N 1
ATOM 4914 C CA . ALA B 1 311 ? -27.984 -31.156 20.172 1 29.62 311 ALA B CA 1
ATOM 4915 C C . ALA B 1 311 ? -28.047 -32.125 21.328 1 29.62 311 ALA B C 1
ATOM 4917 O O . ALA B 1 311 ? -27.781 -33.344 21.156 1 29.62 311 ALA B O 1
ATOM 4918 N N . ALA B 1 312 ? -27.344 -31.719 22.469 1 29.86 312 ALA B N 1
ATOM 4919 C CA . ALA B 1 312 ? -27.672 -32.5 23.656 1 29.86 312 ALA B CA 1
ATOM 4920 C C . ALA B 1 312 ? -29.172 -32.656 23.828 1 29.86 312 ALA B C 1
ATOM 4922 O O . ALA B 1 312 ? -29.906 -31.656 23.891 1 29.86 312 ALA B O 1
ATOM 4923 N N . SER B 1 313 ? -29.625 -33.719 23.203 1 29.03 313 SER B N 1
ATOM 4924 C CA . SER B 1 313 ? -30.922 -34.344 23.469 1 29.03 313 SER B CA 1
ATOM 4925 C C . SER B 1 313 ? -31.266 -34.281 24.953 1 29.03 313 SER B C 1
ATOM 4927 O O . SER B 1 313 ? -30.547 -34.812 25.781 1 29.03 313 SER B O 1
ATOM 4929 N N . SER B 1 314 ? -31.641 -33.031 25.406 1 28.98 314 SER B N 1
ATOM 4930 C CA . SER B 1 314 ? -32.344 -33 26.688 1 28.98 314 SER B CA 1
ATOM 4931 C C . SER B 1 314 ? -33.344 -34.188 26.797 1 28.98 314 SER B C 1
ATOM 4933 O O . SER B 1 314 ? -34.312 -34.25 26.047 1 28.98 314 SER B O 1
ATOM 4935 N N . SER B 1 315 ? -32.75 -35.344 26.969 1 26.66 315 SER B N 1
ATOM 4936 C CA . SER B 1 315 ? -33.562 -36.469 27.438 1 26.66 315 SER B CA 1
ATOM 4937 C C . SER B 1 315 ? -34.438 -36.062 28.609 1 26.66 315 SER B C 1
ATOM 4939 O O . SER B 1 315 ? -33.969 -35.562 29.625 1 26.66 315 SER B O 1
ATOM 4941 N N . SER B 1 316 ? -35.625 -35.562 28.25 1 25.23 316 SER B N 1
ATOM 4942 C CA . SER B 1 316 ? -36.75 -35.5 29.172 1 25.23 316 SER B CA 1
ATOM 4943 C C . SER B 1 316 ? -36.844 -36.719 30.047 1 25.23 316 SER B C 1
ATOM 4945 O O . SER B 1 316 ? -36.906 -37.844 29.547 1 25.23 316 SER B O 1
ATOM 4947 N N . ARG B 1 317 ? -36.25 -36.719 31.219 1 25.36 317 ARG B N 1
ATOM 4948 C CA . ARG B 1 317 ? -36.5 -37.656 32.312 1 25.36 317 ARG B CA 1
ATOM 4949 C C . ARG B 1 317 ? -38 -38 32.438 1 25.36 317 ARG B C 1
ATOM 4951 O O . ARG B 1 317 ? -38.844 -37.094 32.469 1 25.36 317 ARG B O 1
ATOM 4958 N N . ARG B 1 318 ? -38.375 -39.25 32.312 1 23.44 318 ARG B N 1
ATOM 4959 C CA . ARG B 1 318 ? -39.438 -39.969 33 1 23.44 318 ARG B CA 1
ATOM 4960 C C . ARG B 1 318 ? -39.312 -39.781 34.5 1 23.44 318 ARG B C 1
ATOM 4962 O O . ARG B 1 318 ? -38.219 -39.875 35.062 1 23.44 318 ARG B O 1
#

Solvent-accessible surface area (backbone atoms only — not comparable to full-atom values): 34867 Å² total; per-residue (Å²): 132,92,82,83,81,78,78,79,75,80,75,79,78,70,78,73,77,74,73,75,70,72,73,70,73,78,75,70,75,64,55,51,33,31,28,35,37,58,21,39,48,36,66,52,80,54,89,80,51,76,81,37,56,52,90,69,64,45,61,43,68,61,62,27,21,84,36,39,76,44,63,52,73,40,68,29,28,27,40,45,74,43,37,27,42,73,33,80,62,40,40,67,49,57,94,45,86,57,44,75,68,42,44,23,40,82,85,64,47,72,53,59,72,72,50,49,20,23,32,27,30,18,24,71,62,50,48,43,38,33,28,82,39,66,60,48,50,34,57,93,48,85,62,69,66,32,41,60,20,18,34,45,42,47,84,92,47,52,14,24,18,20,40,46,41,87,80,49,94,73,71,76,87,62,55,72,72,56,37,67,36,43,40,16,41,84,46,56,41,51,31,19,52,40,61,63,76,31,52,44,56,77,84,48,80,80,51,43,60,36,52,25,35,26,20,46,60,34,56,54,56,31,37,45,50,36,57,46,55,65,53,56,30,40,19,44,66,24,95,83,66,45,59,16,35,42,40,70,32,25,55,72,51,54,51,67,33,76,56,54,35,46,75,88,43,67,51,40,39,27,42,16,40,32,25,46,24,85,90,39,59,86,16,22,34,74,66,48,51,46,39,45,22,72,71,40,55,54,29,36,55,59,76,70,77,69,76,75,73,73,75,72,72,74,73,74,81,121,134,84,81,75,75,74,75,77,72,77,72,75,77,69,78,75,76,75,72,77,69,72,73,68,73,77,73,70,74,64,57,51,34,32,27,35,37,59,21,39,48,37,65,52,79,53,89,82,51,74,81,36,57,52,88,70,64,44,62,45,68,62,61,28,22,83,36,38,75,44,64,53,74,42,69,30,28,26,41,46,74,44,38,28,42,73,32,81,63,41,39,68,47,55,92,45,86,56,44,75,68,41,44,22,39,82,86,66,48,72,54,59,70,72,50,50,19,23,33,28,30,18,24,72,62,52,48,44,39,34,28,83,41,66,59,48,51,36,58,94,49,83,63,71,68,33,42,60,20,18,34,45,40,46,83,90,48,53,14,25,19,21,39,46,43,88,80,49,93,73,70,77,88,62,54,72,73,55,35,67,37,42,41,17,42,83,46,55,41,52,30,20,50,40,61,63,78,30,52,44,56,77,85,49,78,80,52,44,59,37,50,26,35,24,20,46,60,33,56,56,56,32,39,47,49,36,58,45,55,65,53,55,30,39,18,42,66,24,98,82,66,45,60,16,34,41,40,72,32,25,56,71,52,54,51,69,34,77,56,55,36,45,76,90,43,68,53,39,39,27,43,17,39,32,25,46,24,85,91,38,60,85,16,23,36,75,66,47,52,47,40,45,22,71,73,40,56,53,30,36,54,58,76,68,77,69,76,76,71,79,75,66,73,77,72,78,78,129